Protein AF-A0A935DQJ9-F1 (afdb_monomer_lite)

pLDDT: mean 76.4, std 23.55, range [22.97, 98.44]

Foldseek 3Di:
DDDDDDDDDPPDDPPPDQDPPAKDWDKDFPDFQAEAQDKTWIDIDTADPVVRDADAFPVRHGDALLQWDKFKDFQLQKGKDAPDSHIIIIHGHPPNAQTKMKIKIWGRDPPQDPRRHHPNDIDIDMDMGGYHYHPDDDGDPRSVVCVVCPDDPDDDDDDDDDDDDDDDDDDDDDDDDDDDDDDDDDDDDDDDDDDDDDDDDDDDDPDDDDDPDDPPDDDDDADAWAPWDWDDDDAQKIKTKTADDPQFQWKFKDWAQAAVVTDIGGDVQQFPPPPPDNMGIDMRGNGAAAKIKMWMWTAHPPRDTDPPVPTDMDIDRGRHDPPPPPPPDDDDDDDDDDDDDDPPDDPPPDPDFKFKKWKWFQWKAWQAFWDQDPVCPVHAAWKKKKKKWKWKAFLVVRATDDIDIAIAQIEAACVVVPPSHHAFDDRDPRGHHGHGTMPPPDDQSLDRPDPADCHGHRHIPDIGMFGHSTMKMKMFMWMKTQLAAAPVVVVVVVLVVVCNNPVCSQVVLVVCVVVLAFAKDWEQQESPPSSNPRDFQFPQQVVVQPPPDDDDDHVCCQVVDSYMGIFQWEDRPDRGTGRIGIIGMDGPSSLVVQLPDAQDAQDADPDDPDPPPPPDDDPDDPPDGNGGRHRQKYKDWGWYYPPPDDPVDPMDIIIMIIIMGMDTDD

Structure (mmCIF, N/CA/C/O backbone):
data_AF-A0A935DQJ9-F1
#
_entry.id   AF-A0A935DQJ9-F1
#
loop_
_atom_site.group_PDB
_atom_site.id
_atom_site.type_symbol
_atom_site.label_atom_id
_atom_site.label_alt_id
_atom_site.label_comp_id
_atom_site.label_asym_id
_atom_site.label_entity_id
_atom_site.label_seq_id
_atom_site.pdbx_PDB_ins_code
_atom_site.Cartn_x
_atom_site.Cartn_y
_atom_site.Cartn_z
_atom_site.occupancy
_atom_site.B_iso_or_equiv
_atom_site.auth_seq_id
_atom_site.auth_comp_id
_atom_site.auth_asym_id
_atom_site.auth_atom_id
_atom_site.pdbx_PDB_model_num
ATOM 1 N N . MET A 1 1 ? 15.417 -64.157 -54.566 1.00 38.50 1 MET A N 1
ATOM 2 C CA . MET A 1 1 ? 15.335 -64.437 -53.118 1.00 38.50 1 MET A CA 1
ATOM 3 C C . MET A 1 1 ? 15.423 -63.103 -52.375 1.00 38.50 1 MET A C 1
ATOM 5 O O . MET A 1 1 ? 16.515 -62.625 -52.112 1.00 38.50 1 MET A O 1
ATOM 9 N N . LYS A 1 2 ? 14.289 -62.417 -52.183 1.00 34.41 2 LYS A N 1
ATOM 10 C CA . LYS A 1 2 ? 14.201 -61.137 -51.459 1.00 34.41 2 LYS A CA 1
ATOM 11 C C . LYS A 1 2 ? 13.025 -61.238 -50.493 1.00 34.41 2 LYS A C 1
ATOM 13 O O . LYS A 1 2 ? 11.907 -61.514 -50.912 1.00 34.41 2 LYS A O 1
ATOM 18 N N . ILE A 1 3 ? 13.352 -61.116 -49.215 1.00 38.38 3 ILE A N 1
ATOM 19 C CA . ILE A 1 3 ? 12.479 -61.291 -48.057 1.00 38.38 3 ILE A CA 1
ATOM 20 C C . ILE A 1 3 ? 11.597 -60.042 -47.930 1.00 38.38 3 ILE A C 1
ATOM 22 O O . ILE A 1 3 ? 12.119 -58.935 -47.817 1.00 38.38 3 ILE A O 1
ATOM 26 N N . LEU A 1 4 ? 10.273 -60.227 -47.975 1.00 39.88 4 LEU A N 1
ATOM 27 C CA . LEU A 1 4 ? 9.294 -59.240 -47.516 1.00 39.88 4 LEU A CA 1
ATOM 28 C C . LEU A 1 4 ? 9.291 -59.252 -45.982 1.00 39.88 4 LEU A C 1
ATOM 30 O O . LEU A 1 4 ? 8.998 -60.284 -45.382 1.00 39.88 4 LEU A O 1
ATOM 34 N N . LEU A 1 5 ? 9.593 -58.112 -45.362 1.00 39.88 5 LEU A N 1
ATOM 35 C CA . LEU A 1 5 ? 9.437 -57.899 -43.926 1.00 39.88 5 LEU A CA 1
ATOM 36 C C . LEU A 1 5 ? 8.267 -56.931 -43.707 1.00 39.88 5 LEU A C 1
ATOM 38 O O . LEU A 1 5 ? 8.378 -55.732 -43.961 1.00 39.88 5 LEU A O 1
ATOM 42 N N . SER A 1 6 ? 7.128 -57.475 -43.283 1.00 39.62 6 SER A N 1
ATOM 43 C CA . SER A 1 6 ? 5.953 -56.723 -42.842 1.00 39.62 6 SER A CA 1
ATOM 44 C C . SER A 1 6 ? 6.213 -56.132 -41.455 1.00 39.62 6 SER A C 1
ATOM 46 O O . SER A 1 6 ? 6.300 -56.866 -40.474 1.00 39.62 6 SER A O 1
ATOM 48 N N . VAL A 1 7 ? 6.321 -54.806 -41.366 1.00 40.03 7 VAL A N 1
ATOM 49 C CA . VAL A 1 7 ? 6.346 -54.072 -40.092 1.00 40.03 7 VAL A CA 1
ATOM 50 C C . VAL A 1 7 ? 4.909 -53.687 -39.743 1.00 40.03 7 VAL A C 1
ATOM 52 O O . VAL A 1 7 ? 4.352 -52.743 -40.297 1.00 40.03 7 VAL A O 1
ATOM 55 N N . ALA A 1 8 ? 4.294 -54.456 -38.844 1.00 39.75 8 ALA A N 1
ATOM 56 C CA . ALA A 1 8 ? 3.036 -54.102 -38.199 1.00 39.75 8 ALA A CA 1
ATOM 57 C C . ALA A 1 8 ? 3.324 -53.098 -37.070 1.00 39.75 8 ALA A C 1
ATOM 59 O O . ALA A 1 8 ? 3.941 -53.437 -36.061 1.00 39.75 8 ALA A O 1
ATOM 60 N N . LEU A 1 9 ? 2.906 -51.847 -37.267 1.00 35.94 9 LEU A N 1
ATOM 61 C CA . LEU A 1 9 ? 3.030 -50.763 -36.297 1.00 35.94 9 LEU A CA 1
ATOM 62 C C . LEU A 1 9 ? 1.946 -50.926 -35.212 1.00 35.94 9 LEU A C 1
ATOM 64 O O . LEU A 1 9 ? 0.788 -50.564 -35.412 1.00 35.94 9 LEU A O 1
ATOM 68 N N . LEU A 1 10 ? 2.316 -51.507 -34.069 1.00 37.25 10 LEU A N 1
ATOM 69 C CA . LEU A 1 10 ? 1.498 -51.551 -32.852 1.00 37.25 10 LEU A CA 1
ATOM 70 C C . LEU A 1 10 ? 1.423 -50.145 -32.231 1.00 37.25 10 LEU A C 1
ATOM 72 O O . LEU A 1 10 ? 2.305 -49.735 -31.479 1.00 37.25 10 LEU A O 1
ATOM 76 N N . LEU A 1 11 ? 0.355 -49.406 -32.535 1.00 38.41 11 LEU A N 1
ATOM 77 C CA . LEU A 1 11 ? -0.068 -48.225 -31.778 1.00 38.41 11 LEU A CA 1
ATOM 78 C C . LEU A 1 11 ? -0.642 -48.686 -30.429 1.00 38.41 11 LEU A C 1
ATOM 80 O O . LEU A 1 11 ? -1.840 -48.916 -30.290 1.00 38.41 11 LEU A O 1
ATOM 84 N N . MET A 1 12 ? 0.226 -48.843 -29.431 1.00 37.50 12 MET A N 1
ATOM 85 C CA . MET A 1 12 ? -0.192 -48.931 -28.032 1.00 37.50 12 MET A CA 1
ATOM 86 C C . MET A 1 12 ? -0.742 -47.561 -27.623 1.00 37.50 12 MET A C 1
ATOM 88 O O . MET A 1 12 ? 0.011 -46.599 -27.475 1.00 37.50 12 MET A O 1
ATOM 92 N N . SER A 1 13 ? -2.061 -47.451 -27.470 1.00 41.28 13 SER A N 1
ATOM 93 C CA . SER A 1 13 ? -2.690 -46.302 -26.823 1.00 41.28 13 SER A CA 1
ATOM 94 C C . SER A 1 13 ? -2.164 -46.224 -25.390 1.00 41.28 13 SER A C 1
ATOM 96 O O . SER A 1 13 ? -2.493 -47.076 -24.566 1.00 41.28 13 SER A O 1
ATOM 98 N N . ALA A 1 14 ? -1.319 -45.235 -25.094 1.00 47.47 14 ALA A N 1
ATOM 99 C CA . ALA A 1 14 ? -0.943 -44.921 -23.724 1.00 47.47 14 ALA A CA 1
ATOM 100 C C . ALA A 1 14 ? -2.226 -44.568 -22.965 1.00 47.47 14 ALA A C 1
ATOM 102 O O . ALA A 1 14 ? -2.807 -43.500 -23.160 1.00 47.47 14 ALA A O 1
ATOM 103 N N . VAL A 1 15 ? -2.710 -45.500 -22.146 1.00 44.81 15 VAL A N 1
ATOM 104 C CA . VAL A 1 15 ? -3.761 -45.224 -21.172 1.00 44.81 15 VAL A CA 1
ATOM 105 C C . VAL A 1 15 ? -3.210 -44.106 -20.294 1.00 44.81 15 VAL A C 1
ATOM 107 O O . VAL A 1 15 ? -2.165 -44.286 -19.671 1.00 44.81 15 VAL A O 1
ATOM 110 N N . ALA A 1 16 ? -3.854 -42.937 -20.320 1.00 50.16 16 ALA A N 1
ATOM 111 C CA . ALA A 1 16 ? -3.501 -41.797 -19.487 1.00 50.16 16 ALA A CA 1
ATOM 112 C C . ALA A 1 16 ? -3.546 -42.241 -18.019 1.00 50.16 16 ALA A C 1
ATOM 114 O O . ALA A 1 16 ? -4.614 -42.327 -17.414 1.00 50.16 16 ALA A O 1
ATOM 115 N N . GLY A 1 17 ? -2.386 -42.612 -17.479 1.00 55.81 17 GLY A N 1
ATOM 116 C CA . GLY A 1 17 ? -2.248 -42.980 -16.083 1.00 55.81 17 GLY A CA 1
ATOM 117 C C . GLY A 1 17 ? -2.589 -41.762 -15.244 1.00 55.81 17 GLY A C 1
ATOM 118 O O . GLY A 1 17 ? -1.989 -40.703 -15.425 1.00 55.81 17 GLY A O 1
ATOM 119 N N . ALA A 1 18 ? -3.562 -41.906 -14.345 1.00 60.03 18 ALA A N 1
ATOM 120 C CA . ALA A 1 18 ? -3.766 -40.940 -13.278 1.00 60.03 18 ALA A CA 1
ATOM 121 C C . ALA A 1 18 ? -2.412 -40.679 -12.599 1.00 60.03 18 ALA A C 1
ATOM 123 O O . ALA A 1 18 ? -1.666 -41.625 -12.315 1.00 60.03 18 ALA A O 1
ATOM 124 N N . GLN A 1 19 ? -2.063 -39.405 -12.402 1.00 66.94 19 GLN A N 1
ATOM 125 C CA . GLN A 1 19 ? -0.777 -39.038 -11.816 1.00 66.94 19 GLN A CA 1
ATOM 126 C C . GLN A 1 19 ? -0.604 -39.752 -10.471 1.00 66.94 19 GLN A C 1
ATOM 128 O O . GLN A 1 19 ? -1.393 -39.573 -9.545 1.00 66.94 19 GLN A O 1
ATOM 133 N N . THR A 1 20 ? 0.410 -40.612 -10.400 1.00 72.12 20 THR A N 1
ATOM 134 C CA . THR A 1 20 ? 0.769 -41.364 -9.199 1.00 72.12 20 THR A CA 1
ATOM 135 C C . THR A 1 20 ? 2.177 -40.915 -8.806 1.00 72.12 20 THR A C 1
ATOM 137 O O . THR A 1 20 ? 3.095 -41.118 -9.603 1.00 72.12 20 THR A O 1
ATOM 140 N N . PRO A 1 21 ? 2.369 -40.283 -7.634 1.00 79.19 21 PRO A N 1
ATOM 141 C CA . PRO A 1 21 ? 1.405 -40.107 -6.544 1.00 79.19 21 PRO A CA 1
ATOM 142 C C . PRO A 1 21 ? 0.432 -38.926 -6.769 1.00 79.19 21 PRO A C 1
ATOM 144 O O . PRO A 1 21 ? 0.780 -37.980 -7.477 1.00 79.19 21 PRO A O 1
ATOM 147 N N . PRO A 1 22 ? -0.773 -38.956 -6.163 1.00 88.44 22 PRO A N 1
ATOM 148 C CA . PRO A 1 22 ? -1.727 -37.852 -6.254 1.00 88.44 22 PRO A CA 1
ATOM 149 C C . PRO A 1 22 ? -1.169 -36.585 -5.593 1.00 88.44 22 PRO A C 1
ATOM 151 O O . PRO A 1 22 ? -0.377 -36.662 -4.651 1.00 88.44 22 PRO A O 1
ATOM 154 N N . TRP A 1 23 ? -1.607 -35.412 -6.059 1.00 93.81 23 TRP A N 1
ATOM 155 C CA . TRP A 1 23 ? -1.247 -34.139 -5.431 1.00 93.81 23 TRP A CA 1
ATOM 156 C C . TRP A 1 23 ? -1.666 -34.120 -3.962 1.00 93.81 23 TRP A C 1
ATOM 158 O O . TRP A 1 23 ? -2.757 -34.562 -3.602 1.00 93.81 23 TRP A O 1
ATOM 168 N N . GLN A 1 24 ? -0.819 -33.548 -3.116 1.00 95.88 24 GLN A N 1
ATOM 169 C CA . GLN A 1 24 ? -1.184 -33.227 -1.749 1.00 95.88 24 GLN A CA 1
ATOM 170 C C . GLN A 1 24 ? -1.992 -31.926 -1.755 1.00 95.88 24 GLN A C 1
ATOM 172 O O . GLN A 1 24 ? -1.487 -30.875 -2.152 1.00 95.88 24 GLN A O 1
ATOM 177 N N . VAL A 1 25 ? -3.242 -32.003 -1.300 1.00 96.00 25 VAL A N 1
ATOM 178 C CA . VAL A 1 25 ? -4.146 -30.854 -1.182 1.00 96.00 25 VAL A CA 1
ATOM 179 C C . VAL A 1 25 ? -4.540 -30.677 0.275 1.00 96.00 25 VAL A C 1
ATOM 181 O O . VAL A 1 25 ? -5.059 -31.599 0.898 1.00 96.00 25 VAL A O 1
ATOM 184 N N . VAL A 1 26 ? -4.283 -29.494 0.828 1.00 97.12 26 VAL A N 1
ATOM 185 C CA . VAL A 1 26 ? -4.645 -29.140 2.204 1.00 97.12 26 VAL A CA 1
ATOM 186 C C . VAL A 1 26 ? -5.526 -27.904 2.170 1.00 97.12 26 VAL A C 1
ATOM 188 O O . VAL A 1 26 ? -5.182 -26.912 1.534 1.00 97.12 26 VAL A O 1
ATOM 191 N N . LEU A 1 27 ? -6.659 -27.976 2.860 1.00 97.25 27 LEU A N 1
ATOM 192 C CA . LEU A 1 27 ? -7.614 -26.886 2.981 1.00 97.25 27 LEU A CA 1
ATOM 193 C C . LEU A 1 27 ? -7.694 -26.471 4.452 1.00 97.25 27 LEU A C 1
ATOM 195 O O . LEU A 1 27 ? -7.958 -27.315 5.306 1.00 97.25 27 LEU A O 1
ATOM 199 N N . THR A 1 28 ? -7.458 -25.195 4.748 1.00 97.69 28 THR A N 1
ATOM 200 C CA . THR A 1 28 ? -7.342 -24.689 6.122 1.00 97.69 28 THR A CA 1
ATOM 201 C C . THR A 1 28 ? -8.161 -23.408 6.296 1.00 97.69 28 THR A C 1
ATOM 203 O O . THR A 1 28 ? -7.758 -22.360 5.788 1.00 97.69 28 THR A O 1
ATOM 206 N N . PRO A 1 29 ? -9.288 -23.444 7.027 1.00 96.56 29 PRO A N 1
ATOM 207 C CA . PRO A 1 29 ? -9.950 -22.233 7.512 1.00 96.56 29 PRO A CA 1
ATOM 208 C C . PRO A 1 29 ? -8.998 -21.461 8.436 1.00 96.56 29 PRO A C 1
ATOM 210 O O . PRO A 1 29 ? -8.431 -22.052 9.354 1.00 96.56 29 PRO A O 1
ATOM 213 N N . THR A 1 30 ? -8.792 -20.160 8.210 1.00 94.94 30 THR A N 1
ATOM 214 C CA . THR A 1 30 ? -7.856 -19.365 9.032 1.00 94.94 30 THR A CA 1
ATOM 215 C C . THR A 1 30 ? -8.395 -19.052 10.426 1.00 94.94 30 THR A C 1
ATOM 217 O O . THR A 1 30 ? -7.617 -18.725 11.320 1.00 94.94 30 THR A O 1
ATOM 220 N N . LEU A 1 31 ? -9.709 -19.193 10.624 1.00 89.88 31 LEU A N 1
ATOM 221 C CA . LEU A 1 31 ? -10.388 -19.083 11.911 1.00 89.88 31 LEU A CA 1
ATOM 222 C C . LEU A 1 31 ? -11.123 -20.394 12.206 1.00 89.88 31 LEU A C 1
ATOM 224 O O . LEU A 1 31 ? -11.969 -20.832 11.426 1.00 89.88 31 LEU A O 1
ATOM 228 N N . ASN A 1 32 ? -10.781 -21.022 13.327 1.00 96.44 32 ASN A N 1
ATOM 229 C CA . ASN A 1 32 ? -11.457 -22.204 13.847 1.00 96.44 32 ASN A CA 1
ATOM 230 C C . ASN A 1 32 ? -11.269 -22.251 15.378 1.00 96.44 32 ASN A C 1
ATOM 232 O O . ASN A 1 32 ? -10.174 -22.600 15.829 1.00 96.44 32 ASN A O 1
ATOM 236 N N . PRO A 1 33 ? -12.282 -21.880 16.178 1.00 97.06 33 PRO A N 1
ATOM 237 C CA . PRO A 1 33 ? -13.641 -21.517 15.763 1.00 97.06 33 PRO A CA 1
ATOM 238 C C . PRO A 1 33 ? -13.726 -20.197 14.968 1.00 97.06 33 PRO A C 1
ATOM 240 O O . PRO A 1 33 ? -12.927 -19.281 15.157 1.00 97.06 33 PRO A O 1
ATOM 243 N N . LEU A 1 34 ? -14.705 -20.102 14.062 1.00 96.88 34 LEU A N 1
ATOM 244 C CA . LEU A 1 34 ? -15.052 -18.891 13.311 1.00 96.88 34 LEU A CA 1
ATOM 245 C C . LEU A 1 34 ? -16.193 -18.146 14.031 1.00 96.88 34 LEU A C 1
ATOM 247 O O . LEU A 1 34 ? -17.288 -18.702 14.135 1.00 96.88 34 LEU A O 1
ATOM 251 N N . PRO A 1 35 ? -15.997 -16.903 14.507 1.00 97.12 35 PRO A N 1
ATOM 252 C CA . PRO A 1 35 ? -17.064 -16.154 15.169 1.00 97.12 35 PRO A CA 1
ATOM 253 C C . PRO A 1 35 ? -18.262 -15.886 14.254 1.00 97.12 35 PRO A C 1
ATOM 255 O O . PRO A 1 35 ? -18.103 -15.430 13.119 1.00 97.12 35 PRO A O 1
ATOM 258 N N . VAL A 1 36 ? -19.476 -16.113 14.762 1.00 97.00 36 VAL A N 1
ATOM 259 C CA . VAL A 1 36 ? -20.707 -15.711 14.068 1.00 97.00 36 VAL A CA 1
ATOM 260 C C . VAL A 1 36 ? -20.725 -14.189 13.875 1.00 97.00 36 VAL A C 1
ATOM 262 O O . VAL A 1 36 ? -20.390 -13.438 14.788 1.00 97.00 36 VAL A O 1
ATOM 265 N N . GLY A 1 37 ? -21.103 -13.725 12.684 1.00 92.81 37 GLY A N 1
ATOM 266 C CA . GLY A 1 37 ? -21.038 -12.311 12.305 1.00 92.81 37 GLY A CA 1
ATOM 267 C C . GLY A 1 37 ? -19.741 -11.907 11.593 1.00 92.81 37 GLY A C 1
ATOM 268 O O . GLY A 1 37 ? -19.622 -10.761 11.171 1.00 92.81 37 GLY A O 1
ATOM 269 N N . MET A 1 38 ? -18.781 -12.824 11.425 1.00 95.00 38 MET A N 1
ATOM 270 C CA . MET A 1 38 ? -17.498 -12.563 10.764 1.00 95.00 38 MET A CA 1
ATOM 271 C C . MET A 1 38 ? -17.238 -13.524 9.599 1.00 95.00 38 MET A C 1
ATOM 273 O O . MET A 1 38 ? -17.834 -14.600 9.514 1.00 95.00 38 MET A O 1
ATOM 277 N N . CYS A 1 39 ? -16.308 -13.136 8.724 1.00 95.62 39 CYS A N 1
ATOM 278 C CA . CYS A 1 39 ? -15.733 -13.996 7.694 1.00 95.62 39 CYS A CA 1
ATOM 279 C C . CYS A 1 39 ? -14.251 -14.255 7.986 1.00 95.62 39 CYS A C 1
ATOM 281 O O . CYS A 1 39 ? -13.538 -13.376 8.468 1.00 95.62 39 CYS A O 1
ATOM 283 N N . GLY A 1 40 ? -13.800 -15.475 7.714 1.00 93.06 40 GLY A N 1
ATOM 284 C CA . GLY A 1 40 ? -12.407 -15.890 7.774 1.00 93.06 40 GLY A CA 1
ATOM 285 C C . GLY A 1 40 ? -11.960 -16.407 6.414 1.00 93.06 40 GLY A C 1
ATOM 286 O O . GLY A 1 40 ? -12.698 -17.126 5.737 1.00 93.06 40 GLY A O 1
ATOM 287 N N . ALA A 1 41 ? -10.743 -16.049 6.014 1.00 94.06 41 ALA A N 1
ATOM 288 C CA . ALA A 1 41 ? -10.148 -16.570 4.791 1.00 94.06 41 ALA A CA 1
ATOM 289 C C . ALA A 1 41 ? -10.013 -18.103 4.843 1.00 94.06 41 ALA A C 1
ATOM 291 O O . ALA A 1 41 ? -9.824 -18.710 5.900 1.00 94.06 41 ALA A O 1
ATOM 292 N N . VAL A 1 42 ? -10.078 -18.740 3.681 1.00 96.38 42 VAL A N 1
ATOM 293 C CA . VAL A 1 42 ? -9.795 -20.165 3.519 1.00 96.38 42 VAL A CA 1
ATOM 294 C C . VAL A 1 42 ? -8.498 -20.298 2.740 1.00 96.38 42 VAL A C 1
ATOM 296 O O . VAL A 1 42 ? -8.379 -19.782 1.635 1.00 96.38 42 VAL A O 1
ATOM 299 N N . HIS A 1 43 ? -7.518 -20.993 3.307 1.00 94.81 43 HIS A N 1
ATOM 300 C CA . HIS A 1 43 ? -6.237 -21.241 2.658 1.00 94.81 43 HIS A CA 1
ATOM 301 C C . HIS A 1 43 ? -6.248 -22.606 1.958 1.00 94.81 43 HIS A C 1
ATOM 303 O O . HIS A 1 43 ? -6.625 -23.610 2.561 1.00 94.81 43 HIS A O 1
ATOM 309 N N . LEU A 1 44 ? -5.823 -22.642 0.693 1.00 95.75 44 LEU A N 1
ATOM 310 C CA . LEU A 1 44 ? -5.645 -23.858 -0.101 1.00 95.75 44 LEU A CA 1
ATOM 311 C C . LEU A 1 44 ? -4.158 -24.037 -0.426 1.00 95.75 44 LEU A C 1
ATOM 313 O O . LEU A 1 44 ? -3.582 -23.232 -1.154 1.00 95.75 44 LEU A O 1
ATOM 317 N N . THR A 1 45 ? -3.562 -25.120 0.064 1.00 94.25 45 THR A N 1
ATOM 318 C CA . THR A 1 45 ? -2.187 -25.515 -0.260 1.00 94.25 45 THR A CA 1
ATOM 319 C C . THR A 1 45 ? -2.212 -26.692 -1.224 1.00 94.25 45 THR A C 1
ATOM 321 O O . THR A 1 45 ? -2.832 -27.717 -0.940 1.00 94.25 45 THR A O 1
ATOM 324 N N . LEU A 1 46 ? -1.496 -26.561 -2.339 1.00 95.19 46 LEU A N 1
ATOM 325 C CA . LEU A 1 46 ? -1.332 -27.599 -3.353 1.00 95.19 46 LEU A CA 1
ATOM 326 C C . LEU A 1 46 ? 0.144 -27.942 -3.480 1.00 95.19 46 LEU A C 1
ATOM 328 O O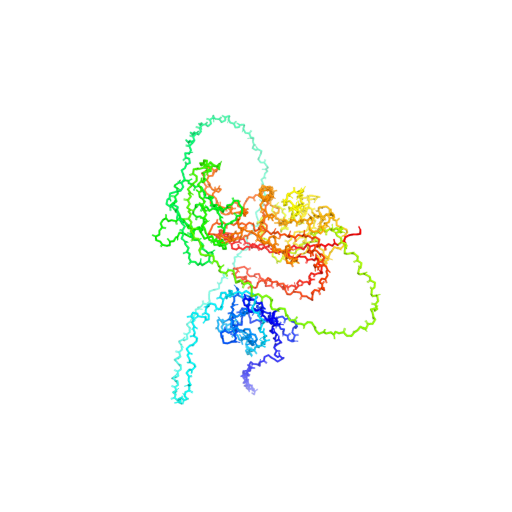 . LEU A 1 46 ? 0.975 -27.046 -3.631 1.00 95.19 46 LEU A O 1
ATOM 332 N N . LYS A 1 47 ? 0.465 -29.230 -3.449 1.00 94.56 47 LYS A N 1
ATOM 333 C CA . LYS A 1 47 ? 1.833 -29.699 -3.612 1.00 94.56 47 LYS A CA 1
ATOM 334 C C . LYS A 1 47 ? 1.862 -30.947 -4.475 1.00 94.56 47 LYS A C 1
ATOM 336 O O . LYS A 1 47 ? 1.258 -31.964 -4.140 1.00 94.56 47 LYS A O 1
ATOM 341 N N . ASP A 1 48 ? 2.571 -30.864 -5.587 1.00 93.31 48 ASP A N 1
ATOM 342 C CA . ASP A 1 48 ? 2.915 -32.027 -6.386 1.00 93.31 48 ASP A CA 1
ATOM 343 C C . ASP A 1 48 ? 4.025 -32.803 -5.649 1.00 93.31 48 ASP A C 1
ATOM 345 O O . ASP A 1 48 ? 5.091 -32.245 -5.374 1.00 93.31 48 ASP A O 1
ATOM 349 N N . PRO A 1 49 ? 3.801 -34.075 -5.279 1.00 88.06 49 PRO A N 1
ATOM 350 C CA . PRO A 1 49 ? 4.783 -34.858 -4.537 1.00 88.06 49 PRO A CA 1
ATOM 351 C C . PRO A 1 49 ? 6.070 -35.122 -5.330 1.00 88.06 49 PRO A C 1
ATOM 353 O O . PRO A 1 49 ? 7.103 -35.382 -4.714 1.00 88.06 49 PRO A O 1
ATOM 356 N N . VAL A 1 50 ? 6.042 -35.043 -6.663 1.00 87.81 50 VAL A N 1
ATOM 357 C CA . VAL A 1 50 ? 7.222 -35.266 -7.507 1.00 87.81 50 VAL A CA 1
ATOM 358 C C . VAL A 1 50 ? 8.081 -34.009 -7.563 1.00 87.81 50 VAL A C 1
ATOM 360 O O . VAL A 1 50 ? 9.271 -34.057 -7.259 1.00 87.81 50 VAL A O 1
ATOM 363 N N . THR A 1 51 ? 7.484 -32.872 -7.924 1.00 89.88 51 THR A N 1
ATOM 364 C CA . THR A 1 51 ? 8.226 -31.612 -8.101 1.00 89.88 51 THR A CA 1
ATOM 365 C C . THR A 1 51 ? 8.422 -30.832 -6.804 1.00 89.88 51 THR A C 1
ATOM 367 O O . THR A 1 51 ? 9.261 -29.937 -6.755 1.00 89.88 51 THR A O 1
ATOM 370 N N . GLN A 1 52 ? 7.664 -31.160 -5.753 1.00 91.19 52 GLN A N 1
ATOM 371 C CA . GLN A 1 52 ? 7.572 -30.403 -4.500 1.00 91.19 52 GLN A CA 1
ATOM 372 C C . GLN A 1 52 ? 7.108 -28.940 -4.685 1.00 91.19 52 GLN A C 1
ATOM 374 O O . GLN A 1 52 ? 7.165 -28.169 -3.726 1.00 91.19 52 GLN A O 1
ATOM 379 N N . ASP A 1 53 ? 6.615 -28.569 -5.874 1.00 89.25 53 ASP A N 1
ATOM 380 C CA . ASP A 1 53 ? 6.049 -27.256 -6.210 1.00 89.25 53 ASP A CA 1
ATOM 381 C C . ASP A 1 53 ? 4.516 -27.350 -6.346 1.00 89.25 53 ASP A C 1
ATOM 383 O O . ASP A 1 53 ? 3.913 -28.422 -6.238 1.00 89.25 53 ASP A O 1
ATOM 387 N N . VAL A 1 54 ? 3.862 -26.213 -6.577 1.00 90.06 54 VAL A N 1
ATOM 388 C CA . VAL A 1 54 ? 2.448 -26.160 -6.953 1.00 90.06 54 VAL A CA 1
ATOM 389 C C . VAL A 1 54 ? 2.265 -26.855 -8.313 1.00 90.06 54 VAL A C 1
ATOM 391 O O . VAL A 1 54 ? 2.975 -26.497 -9.261 1.00 90.06 54 VAL A O 1
ATOM 394 N N . PRO A 1 55 ? 1.317 -27.805 -8.446 1.00 93.50 55 PRO A N 1
ATOM 395 C CA . PRO A 1 55 ? 1.054 -28.483 -9.710 1.00 93.50 55 PRO A CA 1
ATOM 396 C C . PRO A 1 55 ? 0.734 -27.513 -10.852 1.00 93.50 55 PRO A C 1
ATOM 398 O O . PRO A 1 55 ? 0.243 -26.405 -10.622 1.00 93.50 55 PRO A O 1
ATOM 401 N N . ARG A 1 56 ? 0.977 -27.934 -12.097 1.00 92.88 56 ARG A N 1
ATOM 402 C CA . ARG A 1 56 ? 0.717 -27.130 -13.302 1.00 92.88 56 ARG A CA 1
ATOM 403 C C . ARG A 1 56 ? -0.249 -27.830 -14.257 1.00 92.88 56 ARG A C 1
ATOM 405 O O . ARG A 1 56 ? -0.257 -29.057 -14.339 1.00 92.88 56 ARG A O 1
ATOM 412 N N . ASN A 1 57 ? -1.054 -27.055 -14.980 1.00 90.75 57 ASN A N 1
ATOM 413 C CA . ASN A 1 57 ? -1.915 -27.560 -16.054 1.00 90.75 57 ASN A CA 1
ATOM 414 C C . ASN A 1 57 ? -1.118 -27.825 -17.355 1.00 90.75 57 ASN A C 1
ATOM 416 O O . ASN A 1 57 ? 0.071 -27.497 -17.415 1.00 90.75 57 ASN A O 1
ATOM 420 N N . PRO A 1 58 ? -1.733 -28.402 -18.410 1.00 90.62 58 PRO A N 1
ATOM 421 C CA . PRO A 1 58 ? -1.055 -28.675 -19.684 1.00 90.62 58 PRO A CA 1
ATOM 422 C C . PRO A 1 58 ? -0.420 -27.458 -20.367 1.00 90.62 58 PRO A C 1
ATOM 424 O O . PRO A 1 58 ? 0.511 -27.614 -21.149 1.00 90.62 58 PRO A O 1
ATOM 427 N N . GLN A 1 59 ? -0.897 -26.250 -20.071 1.00 79.06 59 GLN A N 1
ATOM 428 C CA . GLN A 1 59 ? -0.367 -24.988 -20.586 1.00 79.06 59 GLN A CA 1
ATOM 429 C C . GLN A 1 59 ? 0.796 -24.442 -19.745 1.00 79.06 59 GLN A C 1
ATOM 431 O O . GLN A 1 59 ? 1.345 -23.389 -20.058 1.00 79.06 59 GLN A O 1
ATOM 436 N N . GLY A 1 60 ? 1.181 -25.134 -18.670 1.00 85.88 60 GLY A N 1
ATOM 437 C CA . GLY A 1 60 ? 2.279 -24.742 -17.790 1.00 85.88 60 GLY A CA 1
ATOM 438 C C . GLY A 1 60 ? 1.901 -23.722 -16.711 1.00 85.88 60 GLY A C 1
ATOM 439 O O . GLY A 1 60 ? 2.773 -23.331 -15.927 1.00 85.88 60 GLY A O 1
ATOM 440 N N . TYR A 1 61 ? 0.633 -23.313 -16.609 1.00 75.12 61 TYR A N 1
ATOM 441 C CA . TYR A 1 61 ? 0.165 -22.436 -15.532 1.00 75.12 61 TYR A CA 1
ATOM 442 C C . TYR A 1 61 ? 0.039 -23.209 -14.222 1.00 75.12 61 TYR A C 1
ATOM 444 O O . TYR A 1 61 ? -0.369 -24.369 -14.225 1.00 75.12 61 TYR A O 1
ATOM 452 N N . ARG A 1 62 ? 0.380 -22.571 -13.095 1.00 87.19 62 ARG A N 1
ATOM 453 C CA . ARG A 1 62 ? 0.156 -23.166 -11.769 1.00 87.19 62 ARG A CA 1
ATOM 454 C C . ARG A 1 62 ? -1.340 -23.281 -11.516 1.00 87.19 62 ARG A C 1
ATOM 456 O O . ARG A 1 62 ? -2.066 -22.323 -11.767 1.00 87.19 62 ARG A O 1
ATOM 463 N N . ILE A 1 63 ? -1.751 -24.418 -10.975 1.00 92.81 63 ILE A N 1
ATOM 464 C CA . ILE A 1 63 ? -3.093 -24.601 -10.440 1.00 92.81 63 ILE A CA 1
ATOM 465 C C . ILE A 1 63 ? -3.226 -23.734 -9.182 1.00 92.81 63 ILE A C 1
ATOM 467 O O . ILE A 1 63 ? -2.363 -23.754 -8.307 1.00 92.81 63 ILE A O 1
ATOM 471 N N . THR A 1 64 ? -4.295 -22.956 -9.097 1.00 92.06 64 THR A N 1
ATOM 472 C CA . THR A 1 64 ? -4.608 -22.035 -7.998 1.00 92.06 64 THR A CA 1
ATOM 473 C C . THR A 1 64 ? -6.017 -22.298 -7.471 1.00 92.06 64 THR A C 1
ATOM 475 O O . THR A 1 64 ? -6.721 -23.168 -7.974 1.00 92.06 64 THR A O 1
ATOM 478 N N . MET A 1 65 ? -6.464 -21.531 -6.472 1.00 93.81 65 MET A N 1
ATOM 479 C CA . MET A 1 65 ? -7.840 -21.615 -5.968 1.00 93.81 65 MET A CA 1
ATOM 480 C C . MET A 1 65 ? -8.899 -21.307 -7.039 1.00 93.81 65 MET A C 1
ATOM 482 O O . MET A 1 65 ? -9.999 -21.842 -6.954 1.00 93.81 65 MET A O 1
ATOM 486 N N . ALA A 1 66 ? -8.556 -20.527 -8.073 1.00 91.19 66 ALA A N 1
ATOM 487 C CA . ALA A 1 66 ? -9.447 -20.220 -9.196 1.00 91.19 66 ALA A CA 1
ATOM 488 C C . ALA A 1 66 ? -9.848 -21.464 -10.003 1.00 91.19 66 ALA A C 1
ATOM 490 O O . ALA A 1 66 ? -10.858 -21.462 -10.703 1.00 91.19 66 ALA A O 1
ATOM 491 N N . ASP A 1 67 ? -9.045 -22.525 -9.915 1.00 95.56 67 ASP A N 1
ATOM 492 C CA . ASP A 1 67 ? -9.253 -23.774 -10.638 1.00 95.56 67 ASP A CA 1
ATOM 493 C C . ASP A 1 67 ? -10.094 -24.787 -9.839 1.00 95.56 67 ASP A C 1
ATOM 495 O O . ASP A 1 67 ? -10.273 -25.922 -10.292 1.00 95.56 67 ASP A O 1
ATOM 499 N N . PHE A 1 68 ? -10.594 -24.399 -8.658 1.00 97.81 68 PHE A N 1
ATOM 500 C CA . PHE A 1 68 ? -11.436 -25.219 -7.787 1.00 97.81 68 PHE A CA 1
ATOM 501 C C . PHE A 1 68 ? -12.845 -24.635 -7.666 1.00 97.81 68 PHE A C 1
ATOM 503 O O . PHE A 1 68 ? -13.014 -23.438 -7.453 1.00 97.81 68 PHE A O 1
ATOM 510 N N . ASP A 1 69 ? -13.862 -25.497 -7.698 1.00 97.69 69 ASP A N 1
ATOM 511 C CA . ASP A 1 69 ? -15.185 -25.120 -7.207 1.00 97.69 69 ASP A CA 1
ATOM 512 C C . ASP A 1 69 ? -15.148 -25.123 -5.676 1.00 97.69 69 ASP A C 1
ATOM 514 O O . ASP A 1 69 ? -14.955 -26.170 -5.042 1.00 97.69 69 ASP A O 1
ATOM 518 N N . MET A 1 70 ? -15.330 -23.944 -5.086 1.00 97.81 70 MET A N 1
ATOM 519 C CA . M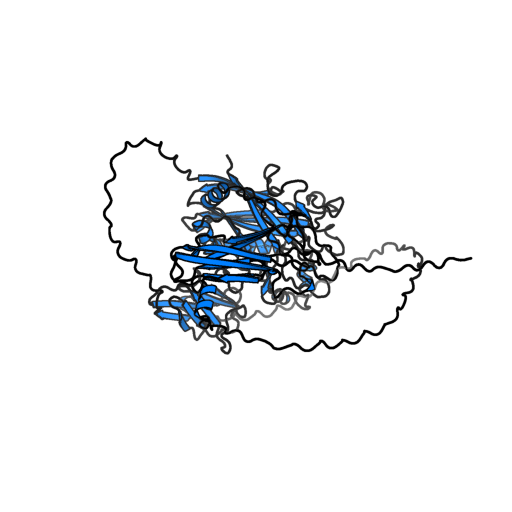ET A 1 70 ? -15.316 -23.735 -3.642 1.00 97.81 70 MET A CA 1
ATOM 520 C C . MET A 1 70 ? -16.743 -23.625 -3.100 1.00 97.81 70 MET A C 1
ATOM 522 O O . MET A 1 70 ? -17.580 -22.894 -3.629 1.00 97.81 70 MET A O 1
ATOM 526 N N . SER A 1 71 ? -17.036 -24.337 -2.014 1.00 97.56 71 SER A N 1
ATOM 527 C CA . SER A 1 71 ? -18.356 -24.312 -1.371 1.00 97.56 71 SER A CA 1
ATOM 528 C C . SER A 1 71 ? -18.249 -24.446 0.143 1.00 97.56 71 SER A C 1
ATOM 530 O O . SER A 1 71 ? -17.337 -25.095 0.649 1.00 97.56 71 SER A O 1
ATOM 532 N N . VAL A 1 72 ? -19.201 -23.859 0.869 1.00 97.75 72 VAL A N 1
ATOM 533 C CA . VAL A 1 72 ? -19.371 -24.050 2.315 1.00 97.75 72 VAL A CA 1
ATOM 534 C C . VAL A 1 72 ? -20.714 -24.720 2.556 1.00 97.75 72 VAL A C 1
ATOM 536 O O . VAL A 1 72 ? -21.739 -24.260 2.059 1.00 97.75 72 VAL A O 1
ATOM 539 N N . SER A 1 73 ? -20.715 -25.801 3.329 1.00 96.44 73 SER A N 1
ATOM 540 C CA . SER A 1 73 ? -21.922 -26.457 3.822 1.00 96.44 73 SER A CA 1
ATOM 541 C C . SER A 1 73 ? -22.024 -26.293 5.336 1.00 96.44 73 SER A C 1
ATOM 543 O O . SER A 1 73 ? -21.114 -26.682 6.065 1.00 96.44 73 SER A O 1
ATOM 545 N N . GLY A 1 74 ? -23.147 -25.760 5.804 1.00 90.44 74 GLY A N 1
ATOM 546 C CA . GLY A 1 74 ? -23.479 -25.623 7.227 1.00 90.44 74 GLY A CA 1
ATOM 547 C C . GLY A 1 74 ? -24.958 -25.291 7.439 1.00 90.44 74 GLY A C 1
ATOM 548 O O . GLY A 1 74 ? -25.318 -24.657 8.425 1.00 90.44 74 GLY A O 1
ATOM 549 N N . GLY A 1 75 ? -25.822 -25.634 6.475 1.00 90.25 75 GLY A N 1
ATOM 550 C CA . GLY A 1 75 ? -27.195 -25.129 6.427 1.00 90.25 75 GLY A CA 1
ATOM 551 C C . GLY A 1 75 ? -27.215 -23.600 6.363 1.00 90.25 75 GLY A C 1
ATOM 552 O O . GLY A 1 75 ? -26.481 -23.001 5.584 1.00 90.25 75 GLY A O 1
ATOM 553 N N . THR A 1 76 ? -28.023 -22.972 7.213 1.00 91.12 76 THR A N 1
ATOM 554 C CA . THR A 1 76 ? -28.085 -21.509 7.363 1.00 91.12 76 THR A CA 1
ATOM 555 C C . THR A 1 76 ? -27.030 -20.953 8.325 1.00 91.12 76 THR A C 1
ATOM 557 O O . THR A 1 76 ? -27.004 -19.748 8.548 1.00 91.12 76 THR A O 1
ATOM 560 N N . ALA A 1 77 ? -26.182 -21.801 8.921 1.00 95.50 77 ALA A N 1
ATOM 561 C CA . ALA A 1 77 ? -25.218 -21.401 9.949 1.00 95.50 77 ALA A CA 1
ATOM 562 C C . ALA A 1 77 ? -23.914 -20.828 9.377 1.00 95.50 77 ALA A C 1
ATOM 564 O O . ALA A 1 77 ? -23.212 -20.098 10.073 1.00 95.50 77 ALA A O 1
ATOM 565 N N . ALA A 1 78 ? -23.580 -21.141 8.124 1.00 97.38 78 ALA A N 1
ATOM 566 C CA . ALA A 1 78 ? -22.386 -20.627 7.471 1.00 97.38 78 ALA A CA 1
ATOM 567 C C . ALA A 1 78 ? -22.591 -20.466 5.965 1.00 97.38 78 ALA A C 1
ATOM 569 O O . ALA A 1 78 ? -23.306 -21.243 5.336 1.00 97.38 78 ALA A O 1
ATOM 570 N N . ALA A 1 79 ? -21.903 -19.485 5.396 1.00 97.56 79 ALA A N 1
ATOM 571 C CA . ALA A 1 79 ? -21.867 -19.200 3.968 1.00 97.56 79 ALA A CA 1
ATOM 572 C C . ALA A 1 79 ? -20.414 -19.115 3.498 1.00 97.56 79 ALA A C 1
ATOM 574 O O . ALA A 1 79 ? -19.507 -18.938 4.307 1.00 97.56 79 ALA A O 1
ATOM 575 N N . GLY A 1 80 ? -20.179 -19.196 2.194 1.00 96.44 80 GLY A N 1
ATOM 576 C CA . GLY A 1 80 ? -18.873 -18.887 1.623 1.00 96.44 80 GLY A CA 1
ATOM 577 C C . GLY A 1 80 ? -19.015 -18.113 0.327 1.00 96.44 80 GLY A C 1
ATOM 578 O O . GLY A 1 80 ? -20.043 -18.207 -0.347 1.00 96.44 80 GLY A O 1
ATOM 579 N N . ARG A 1 81 ? -17.992 -17.335 -0.017 1.00 95.75 81 ARG A N 1
ATOM 580 C CA . ARG A 1 81 ? -17.906 -16.660 -1.314 1.00 95.75 81 ARG A CA 1
ATOM 581 C C . ARG A 1 81 ? -16.463 -16.509 -1.761 1.00 95.75 81 ARG A C 1
ATOM 583 O O . ARG A 1 81 ? -15.543 -16.455 -0.946 1.00 95.75 81 ARG A O 1
ATOM 590 N N . HIS A 1 82 ? -16.307 -16.343 -3.065 1.00 92.19 82 HIS A N 1
ATOM 591 C CA . HIS A 1 82 ? -15.101 -15.760 -3.625 1.00 92.19 82 HIS A CA 1
ATOM 592 C C . HIS A 1 82 ? -15.091 -14.253 -3.361 1.00 92.19 82 HIS A C 1
ATOM 594 O O . HIS A 1 82 ? -16.090 -13.573 -3.606 1.00 92.19 82 HIS A O 1
ATOM 600 N N . ILE A 1 83 ? -13.968 -13.749 -2.856 1.00 84.44 83 ILE A N 1
ATOM 601 C CA . ILE A 1 83 ? -13.672 -12.309 -2.823 1.00 84.44 83 ILE A CA 1
ATOM 602 C C . ILE A 1 83 ? -13.112 -11.904 -4.192 1.00 84.44 83 ILE A C 1
ATOM 604 O O . ILE A 1 83 ? -13.498 -10.881 -4.749 1.00 84.44 83 ILE A O 1
ATOM 608 N N . ASP A 1 84 ? -12.260 -12.762 -4.757 1.00 81.44 84 ASP A N 1
ATOM 609 C CA . ASP A 1 84 ? -11.769 -12.703 -6.129 1.00 81.44 84 ASP A CA 1
ATOM 610 C C . ASP A 1 84 ? -11.442 -14.123 -6.640 1.00 81.44 84 ASP A C 1
ATOM 612 O O . ASP A 1 84 ? -11.785 -15.126 -6.007 1.00 81.44 84 ASP A O 1
ATOM 616 N N . ALA A 1 85 ? -10.787 -14.227 -7.801 1.00 74.56 85 ALA A N 1
ATOM 617 C CA . ALA A 1 85 ? -10.437 -15.511 -8.409 1.00 74.56 85 ALA A CA 1
ATOM 618 C C . ALA A 1 85 ? -9.531 -16.386 -7.516 1.00 74.56 85 ALA A C 1
ATOM 620 O O . ALA A 1 85 ? -9.615 -17.608 -7.563 1.00 74.56 85 ALA A O 1
ATOM 621 N N . SER A 1 86 ? -8.678 -15.783 -6.692 1.00 81.94 86 SER A N 1
ATOM 622 C CA . SER A 1 86 ? -7.677 -16.462 -5.858 1.00 81.94 86 SER A CA 1
ATOM 623 C C . SER A 1 86 ? -8.014 -16.513 -4.367 1.00 81.94 86 SER A C 1
ATOM 625 O O . SER A 1 86 ? -7.349 -17.243 -3.633 1.00 81.94 86 SER A O 1
ATOM 627 N N . HIS A 1 87 ? -9.032 -15.776 -3.920 1.00 86.69 87 HIS A N 1
ATOM 628 C CA . HIS A 1 87 ? -9.396 -15.670 -2.512 1.00 86.69 87 HIS A CA 1
ATOM 629 C C . HIS A 1 87 ? -10.825 -16.141 -2.256 1.00 86.69 87 HIS A C 1
ATOM 631 O O . HIS A 1 87 ? -11.784 -15.671 -2.874 1.00 86.69 87 HIS A O 1
ATOM 637 N N . TYR A 1 88 ? -10.963 -17.029 -1.275 1.00 96.25 88 TYR A N 1
ATOM 638 C CA . TYR A 1 88 ? -12.239 -17.524 -0.780 1.00 96.25 88 TYR A CA 1
ATOM 639 C C . TYR A 1 88 ? -12.337 -17.291 0.724 1.00 96.25 88 TYR A C 1
ATOM 641 O O . TYR A 1 88 ? -11.368 -17.497 1.459 1.00 96.25 88 TYR A O 1
ATOM 649 N N . GLU A 1 89 ? -13.512 -16.892 1.190 1.00 97.62 89 GLU A N 1
ATOM 650 C CA . GLU A 1 89 ? -13.807 -16.744 2.612 1.00 97.62 89 GLU A CA 1
ATOM 651 C C . GLU A 1 89 ? -15.024 -17.577 3.012 1.00 97.62 89 GLU A C 1
ATOM 653 O O . GLU A 1 89 ? -15.955 -17.775 2.227 1.00 97.62 89 GLU A O 1
ATOM 658 N N . ALA A 1 90 ? -15.006 -18.056 4.253 1.00 97.81 90 ALA A N 1
ATOM 659 C CA . ALA A 1 90 ? -16.143 -18.667 4.920 1.00 97.81 90 ALA A CA 1
ATOM 660 C C . ALA A 1 90 ? -16.639 -17.719 6.015 1.00 97.81 90 ALA A C 1
ATOM 662 O O . ALA A 1 90 ? -15.839 -17.138 6.743 1.00 97.81 90 ALA A O 1
ATOM 663 N N . CYS A 1 91 ? -17.952 -17.564 6.138 1.00 97.81 91 CYS A N 1
ATOM 664 C CA . CYS A 1 91 ? -18.596 -16.641 7.060 1.00 97.81 91 CYS A CA 1
ATOM 665 C C . CYS A 1 91 ? -19.513 -17.391 8.023 1.00 97.81 91 CYS A C 1
ATOM 667 O O . CYS A 1 91 ? -20.279 -18.255 7.595 1.00 97.81 91 CYS A O 1
ATOM 669 N N . GLY A 1 92 ? -19.459 -17.036 9.307 1.00 97.44 92 GLY A N 1
ATOM 670 C CA . GLY A 1 92 ? -20.400 -17.512 10.316 1.00 97.44 92 GLY A CA 1
ATOM 671 C C . GLY A 1 92 ? -21.671 -16.667 10.290 1.00 97.44 92 GLY A C 1
ATOM 672 O O . GLY A 1 92 ? -21.611 -15.452 10.477 1.00 97.44 92 GLY A O 1
ATOM 673 N N . CYS A 1 93 ? -22.821 -17.293 10.065 1.00 97.38 93 CYS A N 1
ATOM 674 C CA . CYS A 1 93 ? -24.106 -16.611 9.949 1.00 97.38 93 CYS A CA 1
ATOM 675 C C . CYS A 1 93 ? -24.844 -16.562 11.291 1.00 97.38 93 CYS A C 1
ATOM 677 O O . CYS A 1 93 ? -24.715 -17.455 12.133 1.00 97.38 93 CYS A O 1
ATOM 679 N N . GLN A 1 94 ? -25.629 -15.504 11.497 1.00 95.19 94 GLN A N 1
ATOM 680 C CA . GLN A 1 94 ? -26.462 -15.320 12.683 1.00 95.19 94 GLN A CA 1
ATOM 681 C C . GLN A 1 94 ? -27.382 -16.533 12.880 1.00 95.19 94 GLN A C 1
ATOM 683 O O . GLN A 1 94 ? -28.002 -17.016 11.935 1.00 95.19 94 GLN A O 1
ATOM 688 N N . GLY A 1 95 ? -27.436 -17.041 14.115 1.00 90.19 95 GLY A N 1
ATOM 689 C CA . GLY A 1 95 ? -28.121 -18.295 14.459 1.00 90.19 95 GLY A CA 1
ATOM 690 C C . GLY A 1 95 ? -27.267 -19.563 14.317 1.00 90.19 95 GLY A C 1
ATOM 691 O O . GLY A 1 95 ? -27.728 -20.637 14.689 1.00 90.19 95 GLY A O 1
ATOM 692 N N . GLY A 1 96 ? -26.024 -19.456 13.831 1.00 90.50 96 GLY A N 1
ATOM 693 C CA . GLY A 1 96 ? -25.107 -20.587 13.653 1.00 90.50 96 GLY A CA 1
ATOM 694 C C . GLY A 1 96 ? -24.227 -20.946 14.857 1.00 90.50 96 GLY A C 1
ATOM 695 O O . GLY A 1 96 ? -23.425 -21.873 14.760 1.00 90.50 96 GLY A O 1
ATOM 696 N N . ALA A 1 97 ? -24.329 -20.221 15.974 1.00 92.50 97 ALA A N 1
ATOM 697 C CA . ALA A 1 97 ? -23.417 -20.370 17.112 1.00 92.50 97 ALA A CA 1
ATOM 698 C C . ALA A 1 97 ? -23.438 -21.797 17.689 1.00 92.50 97 ALA A C 1
ATOM 700 O O . ALA A 1 97 ? -24.504 -22.383 17.873 1.00 92.50 97 ALA A O 1
ATOM 701 N N . GLY A 1 98 ? -22.257 -22.356 17.970 1.00 90.38 98 GLY A N 1
ATOM 702 C CA . GLY A 1 98 ? -22.103 -23.743 18.427 1.00 90.38 98 GLY A CA 1
ATOM 703 C C . GLY A 1 98 ? -22.258 -24.797 17.323 1.00 90.38 98 GLY A C 1
ATOM 704 O O . GLY A 1 98 ? -22.097 -25.988 17.590 1.00 90.38 98 GLY A O 1
ATOM 705 N N . GLY A 1 99 ? -22.550 -24.383 16.087 1.00 94.44 99 GLY A N 1
ATOM 706 C CA . GLY A 1 99 ? -22.601 -25.256 14.922 1.00 94.44 99 GLY A CA 1
ATOM 707 C C . GLY A 1 99 ? -21.220 -25.647 14.391 1.00 94.44 99 GLY A C 1
ATOM 708 O O . GLY A 1 99 ? -20.177 -25.138 14.808 1.00 94.44 99 GLY A O 1
ATOM 709 N N . THR A 1 100 ? -21.227 -26.550 13.414 1.00 97.19 100 THR A N 1
ATOM 710 C CA . THR A 1 100 ? -20.062 -26.864 12.580 1.00 97.19 100 THR A CA 1
ATOM 711 C C . THR A 1 100 ? -20.399 -26.590 11.125 1.00 97.19 100 THR A C 1
ATOM 713 O O . THR A 1 100 ? -21.543 -26.749 10.695 1.00 97.19 100 THR A O 1
ATOM 716 N N . ALA A 1 101 ? -19.398 -26.178 10.362 1.00 97.44 101 ALA A N 1
ATOM 717 C CA . ALA A 1 101 ? -19.503 -26.003 8.927 1.00 97.44 101 ALA A CA 1
ATOM 718 C C . ALA A 1 101 ? -18.290 -26.630 8.241 1.00 97.44 101 ALA A C 1
ATOM 720 O O . ALA A 1 101 ? -17.242 -26.849 8.847 1.00 97.44 101 ALA A O 1
ATOM 721 N N . THR A 1 102 ? -18.455 -26.970 6.969 1.00 98.44 102 THR A N 1
ATOM 722 C CA . THR A 1 102 ? -17.428 -27.619 6.153 1.00 98.44 102 THR A CA 1
ATOM 723 C C . THR A 1 102 ? -17.196 -26.796 4.905 1.00 98.44 102 THR A C 1
ATOM 725 O O . THR A 1 102 ? -18.131 -26.567 4.143 1.00 98.44 102 THR A O 1
ATOM 728 N N . VAL A 1 103 ? -15.956 -26.384 4.664 1.00 98.12 103 VAL A N 1
ATOM 729 C CA . VAL A 1 103 ? -15.545 -25.858 3.361 1.00 98.12 103 VAL A CA 1
ATOM 730 C C . VAL A 1 103 ? -15.045 -27.008 2.491 1.00 98.12 103 VAL A C 1
ATOM 732 O O . VAL A 1 103 ? -14.361 -27.903 2.983 1.00 98.12 103 VAL A O 1
ATOM 735 N N . THR A 1 104 ? -15.415 -27.018 1.213 1.00 98.38 104 THR A N 1
ATOM 736 C CA . THR A 1 104 ? -15.044 -28.041 0.230 1.00 98.38 104 THR A CA 1
ATOM 737 C C . THR A 1 104 ? -14.499 -27.383 -1.030 1.00 98.38 104 THR A C 1
ATOM 739 O O . THR A 1 104 ? -15.139 -26.493 -1.584 1.00 98.38 104 THR A O 1
ATOM 742 N N . ALA A 1 105 ? -13.350 -27.870 -1.491 1.00 97.88 105 ALA A N 1
ATOM 743 C CA . ALA A 1 105 ? -12.701 -27.507 -2.742 1.00 97.88 105 ALA A CA 1
ATOM 744 C C . ALA A 1 105 ? -12.750 -28.704 -3.707 1.00 97.88 105 ALA A C 1
ATOM 746 O O . ALA A 1 105 ? -12.348 -29.810 -3.331 1.00 97.88 105 ALA A O 1
ATOM 747 N N . ARG A 1 106 ? -13.229 -28.508 -4.943 1.00 98.19 106 ARG A N 1
ATOM 748 C CA . ARG A 1 106 ? -13.287 -29.552 -5.986 1.00 98.19 106 ARG A CA 1
ATOM 749 C C . ARG A 1 106 ? -12.510 -29.149 -7.233 1.00 98.19 106 ARG A C 1
ATOM 751 O O . ARG A 1 106 ? -12.799 -28.119 -7.821 1.00 98.19 106 ARG A O 1
ATOM 758 N N . TYR A 1 107 ? -11.580 -29.997 -7.659 1.00 97.00 107 TYR A N 1
ATOM 759 C CA . TYR A 1 107 ? -10.838 -29.861 -8.907 1.00 97.00 107 TYR A CA 1
ATOM 760 C C . TYR A 1 107 ? -11.219 -30.962 -9.908 1.00 97.00 107 TYR A C 1
ATOM 762 O O . TYR A 1 107 ? -11.334 -32.133 -9.516 1.00 97.00 107 TYR A O 1
ATOM 770 N N . PRO A 1 108 ? -11.309 -30.638 -11.208 1.00 97.06 108 PRO A N 1
ATOM 771 C CA . PRO A 1 108 ? -11.275 -29.283 -11.770 1.00 97.06 108 PRO A CA 1
ATOM 772 C C . PRO A 1 108 ? -12.596 -28.547 -11.526 1.00 97.06 108 PRO A C 1
ATOM 774 O O . PRO A 1 108 ? -13.649 -29.186 -11.504 1.00 97.06 108 PRO A O 1
ATOM 777 N N . ALA A 1 109 ? -12.544 -27.220 -11.402 1.00 95.75 109 ALA A N 1
ATOM 778 C CA . ALA A 1 109 ? -13.744 -26.393 -11.382 1.00 95.75 109 ALA A CA 1
ATOM 779 C C . ALA A 1 109 ? -14.606 -26.639 -12.630 1.00 95.75 109 ALA A C 1
ATOM 781 O O . ALA A 1 109 ? -14.088 -26.849 -13.736 1.00 95.75 109 ALA A O 1
ATOM 782 N N . GLN A 1 110 ? -15.928 -26.573 -12.483 1.00 93.50 110 GLN A N 1
ATOM 783 C CA . GLN A 1 110 ? -16.859 -26.732 -13.602 1.00 93.50 110 GLN A CA 1
ATOM 784 C C . GLN A 1 110 ? -16.646 -25.667 -14.680 1.00 93.50 110 GLN A C 1
ATOM 786 O O . GLN A 1 110 ? -16.739 -25.971 -15.872 1.00 93.50 110 GLN A O 1
ATOM 791 N N . SER A 1 111 ? -16.306 -24.449 -14.259 1.00 88.38 111 SER A N 1
ATOM 792 C CA . SER A 1 111 ? -15.993 -23.315 -15.131 1.00 88.38 111 SER A CA 1
ATOM 793 C C . SER A 1 111 ? -14.661 -23.463 -15.875 1.00 88.38 111 SER A C 1
ATOM 795 O O . SER A 1 111 ? -14.441 -22.764 -16.864 1.00 88.38 111 SER A O 1
ATOM 797 N N . LEU A 1 112 ? -13.775 -24.374 -15.448 1.00 89.62 112 LEU A N 1
ATOM 798 C CA . LEU A 1 112 ? -12.445 -24.517 -16.032 1.00 89.62 112 LEU A CA 1
ATOM 799 C C . LEU A 1 112 ? -12.534 -25.169 -17.426 1.00 89.62 112 LEU A C 1
ATOM 801 O O . LEU A 1 112 ? -13.022 -26.307 -17.530 1.00 89.62 112 LEU A O 1
ATOM 805 N N . PRO A 1 113 ? -12.039 -24.519 -18.504 1.00 90.31 113 PRO A N 1
ATOM 806 C CA . PRO A 1 113 ? -12.044 -25.095 -19.846 1.00 90.31 113 PRO A CA 1
ATOM 807 C C . PRO A 1 113 ? -11.318 -26.438 -19.885 1.00 90.31 113 PRO A C 1
ATOM 809 O O . PRO A 1 113 ? -10.290 -26.602 -19.233 1.00 90.31 113 PRO A O 1
ATOM 812 N N . ALA A 1 114 ? -11.809 -27.391 -20.683 1.00 91.94 114 ALA A N 1
ATOM 813 C CA . ALA A 1 114 ? -11.248 -28.745 -20.738 1.00 91.94 114 ALA A CA 1
ATOM 814 C C . ALA A 1 114 ? -9.738 -28.767 -21.035 1.00 91.94 114 ALA A C 1
ATOM 816 O O . ALA A 1 114 ? -9.011 -29.551 -20.433 1.00 91.94 114 ALA A O 1
ATOM 817 N N . ALA A 1 115 ? -9.264 -27.865 -21.902 1.00 89.56 115 ALA A N 1
ATOM 818 C CA . ALA A 1 115 ? -7.845 -27.731 -22.225 1.00 89.56 115 ALA A CA 1
ATOM 819 C C . ALA A 1 115 ? -6.988 -27.320 -21.015 1.00 89.56 115 ALA A C 1
ATOM 821 O O . ALA A 1 115 ? -5.817 -27.666 -20.964 1.00 89.56 115 ALA A O 1
ATOM 822 N N . SER A 1 116 ? -7.554 -26.589 -20.050 1.00 90.50 116 SER A N 1
ATOM 823 C CA . SER A 1 116 ? -6.873 -26.089 -18.844 1.00 90.50 116 SER A CA 1
ATOM 824 C C . SER A 1 116 ? -6.891 -27.073 -17.671 1.00 90.50 116 SER A C 1
ATOM 826 O O . SER A 1 116 ? -6.336 -26.774 -16.614 1.00 90.50 116 SER A O 1
ATOM 828 N N . ARG A 1 117 ? -7.523 -28.242 -17.830 1.00 95.56 117 ARG A N 1
ATOM 829 C CA . ARG A 1 117 ? -7.602 -29.283 -16.796 1.00 95.56 117 ARG A CA 1
ATOM 830 C C . ARG A 1 117 ? -6.365 -30.171 -16.866 1.00 95.56 117 ARG A C 1
ATOM 832 O O . ARG A 1 117 ? -5.988 -30.623 -17.944 1.00 95.56 117 ARG A O 1
ATOM 839 N N . ALA A 1 118 ? -5.762 -30.470 -15.721 1.00 93.62 118 ALA A N 1
ATOM 840 C CA . ALA A 1 118 ? -4.722 -31.480 -15.612 1.00 93.62 118 ALA A CA 1
ATOM 841 C C . ALA A 1 118 ? -5.324 -32.857 -15.961 1.00 93.62 118 ALA A C 1
ATOM 843 O O . ALA A 1 118 ? -6.263 -33.301 -15.291 1.00 93.62 118 ALA A O 1
ATOM 844 N N . PRO A 1 119 ? -4.841 -33.527 -17.024 1.00 91.31 119 PRO A N 1
ATOM 845 C CA . PRO A 1 119 ? -5.433 -34.768 -17.498 1.00 91.31 119 PRO A CA 1
ATOM 846 C C . PRO A 1 119 ? -5.411 -35.848 -16.419 1.00 91.31 119 PRO A C 1
ATOM 848 O O . PRO A 1 119 ? -4.379 -36.107 -15.806 1.00 91.31 119 PRO A O 1
ATOM 851 N N . GLY A 1 120 ? -6.561 -36.485 -16.194 1.00 89.38 120 GLY A N 1
ATOM 852 C CA . GLY A 1 120 ? -6.687 -37.583 -15.233 1.00 89.38 120 GLY A CA 1
ATOM 853 C C . GLY A 1 120 ? -6.632 -37.169 -13.759 1.00 89.38 120 GLY A C 1
ATOM 854 O O . GLY A 1 120 ? -6.597 -38.051 -12.904 1.00 89.38 120 GLY A O 1
ATOM 855 N N . VAL A 1 121 ? -6.642 -35.869 -13.442 1.00 92.88 121 VAL A N 1
ATOM 856 C CA . VAL A 1 121 ? -6.663 -35.377 -12.058 1.00 92.88 121 VAL A CA 1
ATOM 857 C C . VAL A 1 121 ? -8.073 -34.929 -11.685 1.00 92.88 121 VAL A C 1
ATOM 859 O O . VAL A 1 121 ? -8.644 -34.034 -12.307 1.00 92.88 121 VAL A O 1
ATOM 862 N N . SER A 1 122 ? -8.628 -35.536 -10.637 1.00 94.56 122 SER A N 1
ATOM 863 C CA . SER A 1 122 ? -9.838 -35.063 -9.967 1.00 94.56 122 SER A CA 1
ATOM 864 C C . SER A 1 122 ? -9.637 -35.165 -8.465 1.00 94.56 122 SER A C 1
ATOM 866 O O . SER A 1 122 ? -9.228 -36.208 -7.958 1.00 94.56 122 SER A O 1
ATOM 868 N N . ILE A 1 123 ? -9.863 -34.056 -7.767 1.00 95.75 123 ILE A N 1
ATOM 869 C CA . ILE A 1 123 ? -9.587 -33.936 -6.337 1.00 95.75 123 ILE A CA 1
ATOM 870 C C . ILE A 1 123 ? -10.799 -33.307 -5.671 1.00 95.75 123 ILE A C 1
ATOM 872 O O . ILE A 1 123 ? -11.368 -32.345 -6.176 1.00 95.75 123 ILE A O 1
ATOM 876 N N . GLN A 1 124 ? -11.167 -33.825 -4.508 1.00 97.31 124 GLN A N 1
ATOM 877 C CA . GLN A 1 124 ? -12.107 -33.178 -3.611 1.00 97.31 124 GLN A CA 1
ATOM 878 C C . GLN A 1 124 ? -11.487 -33.166 -2.219 1.00 97.31 124 GLN A C 1
ATOM 880 O O . GLN A 1 124 ? -11.190 -34.225 -1.673 1.00 97.31 124 GLN A O 1
ATOM 885 N N . GLN A 1 125 ? -11.304 -31.975 -1.656 1.00 97.88 125 GLN A N 1
ATOM 886 C CA . GLN A 1 125 ? -10.774 -31.791 -0.310 1.00 97.88 125 GLN A CA 1
ATOM 887 C C . GLN A 1 125 ? -11.764 -30.980 0.517 1.00 97.88 125 GLN A C 1
ATOM 889 O O . GLN A 1 125 ? -12.295 -29.978 0.043 1.00 97.88 125 GLN A O 1
ATOM 894 N N . SER A 1 126 ? -11.981 -31.392 1.763 1.00 98.06 126 SER A N 1
ATOM 895 C CA . SER A 1 126 ? -12.860 -30.691 2.696 1.00 98.06 126 SER A CA 1
ATOM 896 C C . SER A 1 126 ? -12.145 -30.409 4.014 1.00 98.06 126 SER A C 1
ATOM 898 O O . SER A 1 126 ? -11.231 -31.141 4.399 1.00 98.06 126 SER A O 1
ATOM 900 N N . ALA A 1 127 ? -12.569 -29.351 4.700 1.00 97.81 127 ALA A N 1
ATOM 901 C CA . ALA A 1 127 ? -12.119 -29.003 6.040 1.00 97.81 127 ALA A CA 1
ATOM 902 C C . ALA A 1 127 ? -13.291 -28.485 6.878 1.00 97.81 127 ALA A C 1
ATOM 904 O O . ALA A 1 127 ? -14.042 -27.611 6.444 1.00 97.81 127 ALA A O 1
ATOM 905 N N . THR A 1 128 ? -13.444 -29.038 8.077 1.00 98.19 128 THR A N 1
ATOM 906 C CA . THR A 1 128 ? -14.457 -28.632 9.058 1.00 98.19 128 THR A CA 1
ATOM 907 C C . THR A 1 128 ? -13.931 -27.548 9.990 1.00 98.19 128 THR A C 1
ATOM 909 O O . THR A 1 128 ? -12.784 -27.606 10.432 1.00 98.19 128 THR A O 1
ATOM 912 N N . PHE A 1 129 ? -14.798 -26.606 10.343 1.00 97.81 129 PHE A N 1
ATOM 913 C CA . PHE A 1 129 ? -14.571 -25.606 11.382 1.00 97.81 129 PHE A CA 1
ATOM 914 C C . PHE A 1 129 ? -15.808 -25.474 12.275 1.00 97.81 129 PHE A C 1
ATOM 916 O O . PHE A 1 129 ? -16.932 -25.776 11.860 1.00 97.81 129 PHE A O 1
ATOM 923 N N . THR A 1 130 ? -15.598 -25.059 13.519 1.00 98.12 130 THR A N 1
ATOM 924 C CA . THR A 1 130 ? -16.667 -24.760 14.479 1.00 98.12 130 THR A CA 1
ATOM 925 C C . THR A 1 130 ? -17.044 -23.282 14.421 1.00 98.12 130 THR A C 1
ATOM 927 O O . THR A 1 130 ? -16.264 -22.448 13.960 1.00 98.12 130 THR A O 1
ATOM 930 N N . LEU A 1 131 ? -18.255 -22.953 14.870 1.00 97.50 131 LEU A N 1
ATOM 931 C CA . LEU A 1 131 ? -18.762 -21.584 14.929 1.00 97.50 131 LEU A CA 1
ATOM 932 C C . LEU A 1 131 ? -18.797 -21.079 16.373 1.00 97.50 131 LEU A C 1
ATOM 934 O O . LEU A 1 131 ? -19.471 -21.658 17.229 1.00 97.50 131 LEU A O 1
ATOM 938 N N . ASP A 1 132 ? -18.092 -19.980 16.618 1.00 96.69 132 ASP A N 1
ATOM 939 C CA . ASP A 1 132 ? -18.038 -19.309 17.916 1.00 96.69 132 ASP A CA 1
ATOM 940 C C . ASP A 1 132 ? -19.296 -18.458 18.167 1.00 96.69 132 ASP A C 1
ATOM 942 O O . ASP A 1 132 ? -20.034 -18.142 17.225 1.00 96.69 132 ASP A O 1
ATOM 946 N N . PRO A 1 133 ? -19.550 -18.042 19.424 1.00 96.06 133 PRO A N 1
ATOM 947 C CA . PRO A 1 133 ? -20.616 -17.097 19.734 1.00 96.06 133 PRO A CA 1
ATOM 948 C C . PRO A 1 133 ? -20.556 -15.815 18.877 1.00 96.06 133 PRO A C 1
ATOM 950 O O . PRO A 1 133 ? -19.471 -15.416 18.438 1.00 96.06 133 PRO A O 1
ATOM 953 N N . PRO A 1 134 ? -21.699 -15.138 18.652 1.00 92.25 134 PRO A N 1
ATOM 954 C CA . PRO A 1 134 ? -21.754 -13.957 17.797 1.00 92.25 134 PRO A CA 1
ATOM 955 C C . PRO A 1 134 ? -20.843 -12.821 18.266 1.00 92.25 134 PRO A C 1
ATOM 957 O O . PRO A 1 134 ? -20.918 -12.376 19.411 1.00 92.25 134 PRO A O 1
ATOM 960 N N . LYS A 1 135 ? -20.030 -12.296 17.345 1.00 89.50 135 LYS A N 1
ATOM 961 C CA . LYS A 1 135 ? -19.312 -11.024 17.478 1.00 89.50 135 LYS A CA 1
ATOM 962 C C . LYS A 1 135 ? -20.050 -9.955 16.677 1.00 89.50 135 LYS A C 1
ATOM 964 O O . LYS A 1 135 ? -19.627 -9.557 15.598 1.00 89.50 135 LYS A O 1
ATOM 969 N N . GLY A 1 136 ? -21.184 -9.519 17.220 1.00 84.88 136 GLY A N 1
ATOM 970 C CA . GLY A 1 136 ? -22.077 -8.536 16.604 1.00 84.88 136 GLY A CA 1
ATOM 971 C C . GLY A 1 136 ? -23.413 -9.131 16.158 1.00 84.88 136 GLY A C 1
ATOM 972 O O . GLY A 1 136 ? -23.634 -10.339 16.227 1.00 84.88 136 GLY A O 1
ATOM 973 N N . THR A 1 137 ? -24.323 -8.260 15.721 1.00 89.56 137 THR A N 1
ATOM 974 C CA . THR A 1 137 ? -25.712 -8.602 15.353 1.00 89.56 137 THR A CA 1
ATOM 975 C C . THR A 1 137 ? -25.955 -8.649 13.845 1.00 89.56 137 THR A C 1
ATOM 977 O O . THR A 1 137 ? -27.028 -9.057 13.404 1.00 89.56 137 THR A O 1
ATOM 980 N N . VAL A 1 138 ? -24.975 -8.237 13.039 1.00 89.12 138 VAL A N 1
ATOM 981 C CA . VAL A 1 138 ? -25.109 -8.137 11.582 1.00 89.12 138 VAL A CA 1
ATOM 982 C C . VAL A 1 138 ? -24.651 -9.438 10.924 1.00 89.12 138 VAL A C 1
ATOM 984 O O . VAL A 1 138 ? -23.689 -10.073 11.361 1.00 89.12 138 VAL A O 1
ATOM 987 N N . ASN A 1 139 ? -25.372 -9.862 9.886 1.00 93.69 139 ASN A N 1
ATOM 988 C CA . ASN A 1 139 ? -24.969 -10.971 9.029 1.00 93.69 139 ASN A CA 1
ATOM 989 C C . ASN A 1 139 ? -23.965 -10.474 7.980 1.00 93.69 139 ASN A C 1
ATOM 991 O O . ASN A 1 139 ? -24.259 -9.486 7.303 1.00 93.69 139 ASN A O 1
ATOM 995 N N . PRO A 1 140 ? -22.836 -11.169 7.768 1.00 91.19 140 PRO A N 1
ATOM 996 C CA . PRO A 1 140 ? -21.970 -10.883 6.635 1.00 91.19 140 PRO A CA 1
ATOM 997 C C . PRO A 1 140 ? -22.735 -11.002 5.306 1.00 91.19 140 PRO A C 1
ATOM 999 O O . PRO A 1 140 ? -23.669 -11.806 5.220 1.00 91.19 140 PRO A O 1
ATOM 1002 N N . PRO A 1 141 ? -22.337 -10.280 4.241 1.00 91.19 141 PRO A N 1
ATOM 1003 C CA . PRO A 1 141 ? -23.068 -10.285 2.972 1.00 91.19 141 PRO A CA 1
ATOM 1004 C C . PRO A 1 141 ? -23.386 -11.687 2.406 1.00 91.19 141 PRO A C 1
ATOM 1006 O O . PRO A 1 141 ? -24.520 -11.898 1.973 1.00 91.19 141 PRO A O 1
ATOM 1009 N N . PRO A 1 142 ? -22.479 -12.689 2.473 1.00 90.44 142 PRO A N 1
ATOM 1010 C CA . PRO A 1 142 ? -22.787 -14.057 2.031 1.00 90.44 142 PRO A CA 1
ATOM 1011 C C . PRO A 1 142 ? -23.939 -14.723 2.794 1.00 90.44 142 PRO A C 1
ATOM 1013 O O . PRO A 1 142 ? -24.696 -15.506 2.225 1.00 90.44 142 PRO A O 1
ATOM 1016 N N . CYS A 1 143 ? -24.103 -14.394 4.075 1.00 94.06 143 CYS A N 1
ATOM 1017 C CA . CYS A 1 143 ? -25.173 -14.924 4.914 1.00 94.06 143 CYS A CA 1
ATOM 1018 C C . CYS A 1 143 ? -26.539 -14.319 4.567 1.00 94.06 143 CYS A C 1
ATOM 1020 O O . CYS A 1 143 ? -27.562 -14.989 4.701 1.00 94.06 143 CYS A O 1
ATOM 1022 N N . LEU A 1 144 ? -26.573 -13.077 4.074 1.00 89.19 144 LEU A N 1
ATOM 1023 C CA . LEU A 1 144 ? -27.812 -12.441 3.616 1.00 89.19 144 LEU A CA 1
ATOM 1024 C C . LEU A 1 144 ? -28.361 -13.121 2.354 1.00 89.19 144 LEU A C 1
ATOM 1026 O O . LEU A 1 144 ? -29.570 -13.302 2.229 1.00 89.19 144 LEU A O 1
ATOM 1030 N N . ALA A 1 145 ? -27.481 -13.570 1.454 1.00 82.81 145 ALA A N 1
ATOM 1031 C CA . ALA A 1 145 ? -27.879 -14.298 0.248 1.00 82.81 145 ALA A CA 1
ATOM 1032 C C . ALA A 1 145 ? -28.523 -15.662 0.563 1.00 82.81 145 ALA A C 1
ATOM 1034 O O . ALA A 1 145 ? -29.467 -16.064 -0.117 1.00 82.81 145 ALA A O 1
ATOM 1035 N N . LEU A 1 146 ? -28.060 -16.347 1.620 1.00 84.62 146 LEU A N 1
ATOM 1036 C CA . LEU A 1 146 ? -28.697 -17.574 2.116 1.00 84.62 146 LEU A CA 1
ATOM 1037 C C . LEU A 1 146 ? -30.093 -17.309 2.689 1.00 84.62 146 LEU A C 1
ATOM 1039 O O . LEU A 1 146 ? -31.000 -18.111 2.479 1.00 84.62 146 LEU A O 1
ATOM 1043 N N . ALA A 1 147 ? -30.276 -16.190 3.396 1.00 77.25 147 ALA A N 1
ATOM 1044 C CA . ALA A 1 147 ? -31.574 -15.816 3.955 1.00 77.25 147 ALA A CA 1
ATOM 1045 C C . ALA A 1 147 ? -32.592 -15.436 2.865 1.00 77.25 147 ALA A C 1
ATOM 1047 O O . ALA A 1 147 ? -33.777 -15.730 3.004 1.00 77.25 147 ALA A O 1
ATOM 1048 N N . ALA A 1 148 ? -32.130 -14.816 1.775 1.00 76.19 148 ALA A N 1
ATOM 1049 C CA . ALA A 1 148 ? -32.977 -14.430 0.648 1.00 76.19 148 ALA A CA 1
ATOM 1050 C C . ALA A 1 148 ? -33.429 -15.624 -0.212 1.00 76.19 148 ALA A C 1
ATOM 1052 O O . ALA A 1 148 ? -34.491 -15.566 -0.826 1.00 76.19 148 ALA A O 1
ATOM 1053 N N . ASN A 1 149 ? -32.648 -16.709 -0.236 1.00 71.81 149 ASN A N 1
ATOM 1054 C CA . ASN A 1 149 ? -32.936 -17.919 -1.003 1.00 71.81 149 ASN A CA 1
ATOM 1055 C C . ASN A 1 149 ? -32.927 -19.151 -0.084 1.00 71.81 149 ASN A C 1
ATOM 1057 O O . ASN A 1 149 ? -31.992 -19.959 -0.162 1.00 71.81 149 ASN A O 1
ATOM 1061 N N . PRO A 1 150 ? -33.939 -19.323 0.791 1.00 62.16 150 PRO A N 1
ATOM 1062 C CA . PRO A 1 150 ? -34.044 -20.539 1.582 1.00 62.16 150 PRO A CA 1
ATOM 1063 C C . PRO A 1 150 ? -34.084 -21.727 0.618 1.00 62.16 150 PRO A C 1
ATOM 1065 O O . PRO A 1 150 ? -34.913 -21.768 -0.294 1.00 62.16 150 PRO A O 1
ATOM 1068 N N . SER A 1 151 ? -33.148 -22.668 0.781 1.00 48.72 151 SER A N 1
ATOM 1069 C CA . SER A 1 151 ? -33.122 -23.872 -0.051 1.00 48.72 151 SER A CA 1
ATOM 1070 C C . SER A 1 151 ? -34.509 -24.522 -0.028 1.00 48.72 151 SER A C 1
ATOM 1072 O O . SER A 1 151 ? -35.074 -24.671 1.061 1.00 48.72 151 SER A O 1
ATOM 1074 N N . PRO A 1 152 ? -35.079 -24.895 -1.190 1.00 40.09 152 PRO A N 1
ATOM 1075 C CA . PRO A 1 152 ? -36.356 -25.588 -1.215 1.00 40.09 152 PRO A CA 1
ATOM 1076 C C . PRO A 1 152 ? -36.263 -26.841 -0.330 1.00 40.09 152 PRO A C 1
ATOM 1078 O O . PRO A 1 152 ? -35.205 -27.481 -0.301 1.00 40.09 152 PRO A O 1
ATOM 1081 N N . PRO A 1 153 ? -37.328 -27.184 0.421 1.00 38.78 153 PRO A N 1
ATOM 1082 C CA . PRO A 1 153 ? -37.319 -28.345 1.301 1.00 38.78 153 PRO A CA 1
ATOM 1083 C C . PRO A 1 153 ? -36.867 -29.572 0.511 1.00 38.78 153 PRO A C 1
ATOM 1085 O O . PRO A 1 153 ? -37.313 -29.782 -0.618 1.00 38.78 153 PRO A O 1
ATOM 1088 N N . ALA A 1 154 ? -35.940 -30.338 1.092 1.00 34.38 154 ALA A N 1
ATOM 1089 C CA . ALA A 1 154 ? -35.303 -31.476 0.445 1.00 34.38 154 ALA A CA 1
ATOM 1090 C C . ALA A 1 154 ? -36.362 -32.415 -0.157 1.00 34.38 154 ALA A C 1
ATOM 1092 O O . ALA A 1 154 ? -37.051 -33.135 0.566 1.00 34.38 154 ALA A O 1
ATOM 1093 N N . MET A 1 155 ? -36.506 -32.396 -1.486 1.00 29.41 155 MET A N 1
ATOM 1094 C CA . MET A 1 155 ? -37.365 -33.347 -2.178 1.00 29.41 155 MET A CA 1
ATOM 1095 C C . MET A 1 155 ? -36.739 -34.733 -2.063 1.00 29.41 155 MET A C 1
ATOM 1097 O O . MET A 1 155 ? -35.606 -34.966 -2.484 1.00 29.41 155 MET A O 1
ATOM 1101 N N . THR A 1 156 ? -37.493 -35.660 -1.482 1.00 29.06 156 THR A N 1
ATOM 1102 C CA . THR A 1 156 ? -37.163 -37.081 -1.443 1.00 29.06 156 THR A CA 1
ATOM 1103 C C . THR A 1 156 ? -37.144 -37.614 -2.877 1.00 29.06 156 THR A C 1
ATOM 1105 O O . THR A 1 156 ? -38.188 -37.745 -3.513 1.00 29.06 156 THR A O 1
ATOM 1108 N N . VAL A 1 157 ? -35.955 -37.885 -3.418 1.00 30.64 157 VAL A N 1
ATOM 1109 C CA . VAL A 1 157 ? -35.805 -38.443 -4.767 1.00 30.64 157 VAL A CA 1
ATOM 1110 C C . VAL A 1 157 ? -36.153 -39.932 -4.732 1.00 30.64 157 VAL A C 1
ATOM 1112 O O . VAL A 1 157 ? -35.428 -40.737 -4.151 1.00 30.64 157 VAL A O 1
ATOM 1115 N N . VAL A 1 158 ? -37.264 -40.295 -5.374 1.00 30.28 158 VAL A N 1
ATOM 1116 C CA . VAL A 1 158 ? -37.605 -41.680 -5.730 1.00 30.28 158 VAL A CA 1
ATOM 1117 C C . VAL A 1 158 ? -36.839 -42.045 -7.013 1.00 30.28 158 VAL A C 1
ATOM 1119 O O . VAL A 1 158 ? -36.865 -41.262 -7.965 1.00 30.28 158 VAL A O 1
ATOM 1122 N N . PRO A 1 159 ? -36.149 -43.199 -7.086 1.00 32.09 159 PRO A N 1
ATOM 1123 C CA . PRO A 1 159 ? -35.360 -43.559 -8.258 1.00 32.09 159 PRO A CA 1
ATOM 1124 C C . PRO A 1 159 ? -36.272 -44.008 -9.409 1.00 32.09 159 PRO A C 1
ATOM 1126 O O . PRO A 1 159 ? -36.990 -44.999 -9.287 1.00 32.09 159 PRO A O 1
ATOM 1129 N N . ILE A 1 160 ? -36.208 -43.312 -10.547 1.00 30.98 160 ILE A N 1
ATOM 1130 C CA . ILE A 1 160 ? -36.785 -43.777 -11.816 1.00 30.98 160 ILE A CA 1
ATOM 1131 C C . ILE A 1 160 ? -35.651 -44.340 -12.673 1.00 30.98 160 ILE A C 1
ATOM 1133 O O . ILE A 1 160 ? -34.689 -43.644 -12.998 1.00 30.98 160 ILE A O 1
ATOM 1137 N N . GLN A 1 161 ? -35.764 -45.622 -13.019 1.00 34.88 161 GLN A N 1
ATOM 1138 C CA . GLN A 1 161 ? -34.887 -46.293 -13.970 1.00 34.88 161 GLN A CA 1
ATOM 1139 C C . GLN A 1 161 ? -35.231 -45.918 -15.418 1.00 34.88 161 GLN A C 1
ATOM 1141 O O . GLN A 1 161 ? -36.393 -45.941 -15.809 1.00 34.88 161 GLN A O 1
ATOM 1146 N N . GLY A 1 162 ? -34.181 -45.718 -16.221 1.00 40.22 162 GLY A N 1
ATOM 1147 C CA . GLY A 1 162 ? -34.135 -46.145 -17.621 1.00 40.22 162 GLY A CA 1
ATOM 1148 C C . GLY A 1 162 ? -34.649 -45.164 -18.674 1.00 40.22 162 GLY A C 1
ATOM 1149 O O . GLY A 1 162 ? -35.795 -45.261 -19.092 1.00 40.22 162 GLY A O 1
ATOM 1150 N N . VAL A 1 163 ? -33.755 -44.334 -19.227 1.00 31.89 163 VAL A N 1
ATOM 1151 C CA . VAL A 1 163 ? -33.888 -43.829 -20.606 1.00 31.89 163 VAL A CA 1
ATOM 1152 C C . VAL A 1 163 ? -32.512 -43.825 -21.279 1.00 31.89 163 VAL A C 1
ATOM 1154 O O . VAL A 1 163 ? -31.567 -43.196 -20.808 1.00 31.89 163 VAL A O 1
ATOM 1157 N N . SER A 1 164 ? -32.411 -44.572 -22.376 1.00 34.47 164 SER A N 1
ATOM 1158 C CA . SER A 1 164 ? -31.253 -44.704 -23.261 1.00 34.47 164 SER A CA 1
ATOM 1159 C C . SER A 1 164 ? -31.007 -43.436 -24.085 1.00 34.47 164 SER A C 1
ATOM 1161 O O . SER A 1 164 ? -31.939 -42.884 -24.670 1.00 34.47 164 SER A O 1
ATOM 1163 N N . THR A 1 165 ? -29.747 -43.018 -24.192 1.00 31.62 165 THR A N 1
ATOM 1164 C CA . THR A 1 165 ? -29.287 -41.904 -25.032 1.00 31.62 165 THR A CA 1
ATOM 1165 C C . THR A 1 165 ? -29.111 -42.320 -26.506 1.00 31.62 165 THR A C 1
ATOM 1167 O O . THR A 1 165 ? -28.680 -43.445 -26.770 1.00 31.62 165 THR A O 1
ATOM 1170 N N . PRO A 1 166 ? -29.396 -41.443 -27.493 1.00 32.78 166 PRO A N 1
ATOM 1171 C CA . PRO A 1 166 ? -29.102 -41.701 -28.901 1.00 32.78 166 PRO A CA 1
ATOM 1172 C C . PRO A 1 166 ? -27.643 -41.374 -29.263 1.00 32.78 166 PRO A C 1
ATOM 1174 O O . PRO A 1 166 ? -27.030 -40.460 -28.710 1.00 32.78 166 PRO A O 1
ATOM 1177 N N . ALA A 1 167 ? -27.116 -42.126 -30.231 1.00 36.16 167 ALA A N 1
ATOM 1178 C CA . ALA A 1 167 ? -25.744 -42.071 -30.732 1.00 36.16 167 ALA A CA 1
ATOM 1179 C C . ALA A 1 167 ? -25.343 -40.710 -31.354 1.00 36.16 167 ALA A C 1
ATOM 1181 O O . ALA A 1 167 ? -26.180 -40.036 -31.963 1.00 36.16 167 ALA A O 1
ATOM 1182 N N . PRO A 1 168 ? -24.057 -40.313 -31.262 1.00 34.69 168 PRO A N 1
ATOM 1183 C CA . PRO A 1 168 ? -23.583 -39.032 -31.774 1.00 34.69 168 PRO A CA 1
ATOM 1184 C C . PRO A 1 168 ? -23.438 -39.023 -33.304 1.00 34.69 168 PRO A C 1
ATOM 1186 O O . PRO A 1 168 ? -22.903 -39.952 -33.910 1.00 34.69 168 PRO A O 1
ATOM 1189 N N . ARG A 1 169 ? -23.888 -37.923 -33.926 1.00 30.75 169 ARG A N 1
ATOM 1190 C CA . ARG A 1 169 ? -23.663 -37.605 -35.345 1.00 30.75 169 ARG A CA 1
ATOM 1191 C C . ARG A 1 169 ? -22.179 -37.332 -35.604 1.00 30.75 169 ARG A C 1
ATOM 1193 O O . ARG A 1 169 ? -21.561 -36.540 -34.897 1.00 30.75 169 ARG A O 1
ATOM 1200 N N . GLN A 1 170 ? -21.644 -37.950 -36.656 1.00 32.16 170 GLN A N 1
ATOM 1201 C CA . GLN A 1 170 ? -20.320 -37.661 -37.212 1.00 32.16 170 GLN A CA 1
ATOM 1202 C C . GLN A 1 170 ? -20.238 -36.218 -37.733 1.00 32.16 170 GLN A C 1
ATOM 1204 O O . GLN A 1 170 ? -21.139 -35.753 -38.433 1.00 32.16 170 GLN A O 1
ATOM 1209 N N . MET A 1 171 ? -19.137 -35.534 -37.413 1.00 35.12 171 MET A N 1
ATOM 1210 C CA . MET A 1 171 ? -18.760 -34.253 -38.015 1.00 35.12 171 MET A CA 1
ATOM 1211 C C . MET A 1 171 ? -18.051 -34.463 -39.369 1.00 35.12 171 MET A C 1
ATOM 1213 O O . MET A 1 171 ? -17.366 -35.476 -39.533 1.00 35.12 171 MET A O 1
ATOM 1217 N N . PRO A 1 172 ? -18.167 -33.524 -40.328 1.00 34.66 172 PRO A N 1
ATOM 1218 C CA . PRO A 1 172 ? -17.475 -33.601 -41.611 1.00 34.66 172 PRO A CA 1
ATOM 1219 C C . PRO A 1 172 ? -15.977 -33.289 -41.476 1.00 34.66 172 PRO A C 1
ATOM 1221 O O . PRO A 1 172 ? -15.572 -32.436 -40.687 1.00 34.66 172 PRO A O 1
ATOM 1224 N N . GLN A 1 173 ? -15.165 -33.972 -42.285 1.00 35.44 173 GLN A N 1
ATOM 1225 C CA . GLN A 1 173 ? -13.720 -33.760 -42.389 1.00 35.44 173 GLN A CA 1
ATOM 1226 C C . GLN A 1 173 ? -13.364 -32.396 -43.016 1.00 35.44 173 GLN A C 1
ATOM 1228 O O . GLN A 1 173 ? -14.068 -31.947 -43.924 1.00 35.44 173 GLN A O 1
ATOM 1233 N N . PRO A 1 174 ? -12.251 -31.760 -42.600 1.00 38.00 174 PRO A N 1
ATOM 1234 C CA . PRO A 1 174 ? -11.765 -30.532 -43.216 1.00 38.00 174 PRO A CA 1
ATOM 1235 C C . PRO A 1 174 ? -10.974 -30.797 -44.508 1.00 38.00 174 PRO A C 1
ATOM 1237 O O . PRO A 1 174 ? -10.158 -31.714 -44.601 1.00 38.00 174 PRO A O 1
ATOM 1240 N N . VAL A 1 175 ? -11.234 -29.943 -45.498 1.00 37.16 175 VAL A N 1
ATOM 1241 C CA . VAL A 1 175 ? -10.599 -29.883 -46.820 1.00 37.16 175 VAL A CA 1
ATOM 1242 C C . VAL A 1 175 ? -9.182 -29.307 -46.706 1.00 37.16 175 VAL A C 1
ATOM 1244 O O . VAL A 1 175 ? -8.957 -28.325 -46.003 1.00 37.16 175 VAL A O 1
ATOM 1247 N N . ALA A 1 176 ? -8.233 -29.916 -47.418 1.00 35.78 176 ALA A N 1
ATOM 1248 C CA . ALA A 1 176 ? -6.829 -29.520 -47.464 1.00 35.78 176 ALA A CA 1
ATOM 1249 C C . ALA A 1 176 ? -6.617 -28.197 -48.226 1.00 35.78 176 ALA A C 1
ATOM 1251 O O . ALA A 1 176 ? -6.991 -28.078 -49.393 1.00 35.78 176 ALA A O 1
ATOM 1252 N N . THR A 1 177 ? -5.953 -27.228 -47.594 1.00 35.75 177 THR A N 1
ATOM 1253 C CA . THR A 1 177 ? -5.423 -26.019 -48.244 1.00 35.75 177 THR A CA 1
ATOM 1254 C C . THR A 1 177 ? -3.927 -26.170 -48.506 1.00 35.75 177 THR A C 1
ATOM 1256 O O . THR A 1 177 ? -3.159 -26.499 -47.603 1.00 35.75 177 THR A O 1
ATOM 1259 N N . GLY A 1 178 ? -3.539 -25.952 -49.764 1.00 33.44 178 GLY A N 1
ATOM 1260 C CA . GLY A 1 178 ? -2.185 -26.123 -50.282 1.00 33.44 178 GLY A CA 1
ATOM 1261 C C . GLY A 1 178 ? -1.158 -25.142 -49.714 1.00 33.44 178 GLY A C 1
ATOM 1262 O O . GLY A 1 178 ? -1.452 -23.989 -49.408 1.00 33.44 178 GLY A O 1
ATOM 1263 N N . SER A 1 179 ? 0.073 -25.634 -49.609 1.00 31.75 179 SER A N 1
ATOM 1264 C CA . SER A 1 179 ? 1.273 -24.911 -49.202 1.00 31.75 179 SER A CA 1
ATOM 1265 C C . SER A 1 179 ? 1.797 -24.012 -50.327 1.00 31.75 179 SER A C 1
ATOM 1267 O O . SER A 1 179 ? 2.152 -24.514 -51.395 1.00 31.75 179 SER A O 1
ATOM 1269 N N . VAL A 1 180 ? 1.920 -22.708 -50.068 1.00 33.16 180 VAL A N 1
ATOM 1270 C CA . VAL A 1 180 ? 2.712 -21.780 -50.890 1.00 33.16 180 VAL A CA 1
ATOM 1271 C C . VAL A 1 180 ? 4.008 -21.461 -50.145 1.00 33.16 180 VAL A C 1
ATOM 1273 O O . VAL A 1 180 ? 3.999 -21.021 -48.999 1.00 33.16 180 VAL A O 1
ATOM 1276 N N . GLN A 1 181 ? 5.121 -21.738 -50.815 1.00 34.34 181 GLN A N 1
ATOM 1277 C CA . GLN A 1 181 ? 6.500 -21.569 -50.368 1.00 34.34 181 GLN A CA 1
ATOM 1278 C C . GLN A 1 181 ? 6.941 -20.101 -50.547 1.00 34.34 181 GLN A C 1
ATOM 1280 O O . GLN A 1 181 ? 6.864 -19.605 -51.673 1.00 34.34 181 GLN A O 1
ATOM 1285 N N . PRO A 1 182 ? 7.422 -19.386 -49.509 1.00 38.69 182 PRO A N 1
ATOM 1286 C CA . PRO A 1 182 ? 7.976 -18.049 -49.696 1.00 38.69 182 PRO A CA 1
ATOM 1287 C C . PRO A 1 182 ? 9.416 -18.119 -50.216 1.00 38.69 182 PRO A C 1
ATOM 1289 O O . PRO A 1 182 ? 10.267 -18.815 -49.659 1.00 38.69 182 PRO A O 1
ATOM 1292 N N . ALA A 1 183 ? 9.672 -17.381 -51.294 1.00 35.53 183 ALA A N 1
ATOM 1293 C CA . ALA A 1 183 ? 10.989 -17.177 -51.877 1.00 35.53 183 ALA A CA 1
ATOM 1294 C C . ALA A 1 183 ? 11.868 -16.279 -50.986 1.00 35.53 183 ALA A C 1
ATOM 1296 O O . ALA A 1 183 ? 11.401 -15.296 -50.411 1.00 35.53 183 ALA A O 1
ATOM 1297 N N . ALA A 1 184 ? 13.153 -16.623 -50.906 1.00 36.03 184 ALA A N 1
ATOM 1298 C CA . ALA A 1 184 ? 14.186 -15.865 -50.209 1.00 36.03 184 ALA A CA 1
ATOM 1299 C C . ALA A 1 184 ? 14.470 -14.516 -50.905 1.00 36.03 184 ALA A C 1
ATOM 1301 O O . ALA A 1 184 ? 14.587 -14.499 -52.134 1.00 36.03 184 ALA A O 1
ATOM 1302 N N . PRO A 1 185 ? 14.655 -13.402 -50.170 1.00 40.09 185 PRO A N 1
ATOM 1303 C CA . PRO A 1 185 ? 15.171 -12.178 -50.758 1.00 40.09 185 PRO A CA 1
ATOM 1304 C C . PRO A 1 185 ? 16.702 -12.193 -50.822 1.00 40.09 185 PRO A C 1
ATOM 1306 O O . PRO A 1 185 ? 17.398 -12.585 -49.885 1.00 40.09 185 PRO A O 1
ATOM 1309 N N . ALA A 1 186 ? 17.197 -11.753 -51.976 1.00 35.34 186 ALA A N 1
ATOM 1310 C CA . ALA A 1 186 ? 18.599 -11.639 -52.326 1.00 35.34 186 ALA A CA 1
ATOM 1311 C C . ALA A 1 186 ? 19.324 -10.536 -51.537 1.00 35.34 186 ALA A C 1
ATOM 1313 O O . ALA A 1 186 ? 18.776 -9.481 -51.224 1.00 35.34 186 ALA A O 1
ATOM 1314 N N . ILE A 1 187 ? 20.599 -10.812 -51.278 1.00 38.66 187 ILE A N 1
ATOM 1315 C CA . ILE A 1 187 ? 21.590 -9.950 -50.638 1.00 38.66 187 ILE A CA 1
ATOM 1316 C C . ILE A 1 187 ? 21.900 -8.765 -51.566 1.00 38.66 187 ILE A C 1
ATOM 1318 O O . ILE A 1 187 ? 22.397 -8.955 -52.676 1.00 38.66 187 ILE A O 1
ATOM 1322 N N . GLY A 1 188 ? 21.599 -7.550 -51.102 1.00 34.25 188 GLY A N 1
ATOM 1323 C CA . GLY A 1 188 ? 21.918 -6.285 -51.762 1.00 34.25 188 GLY A CA 1
ATOM 1324 C C . GLY A 1 188 ? 23.124 -5.600 -51.119 1.00 34.25 188 GLY A C 1
ATOM 1325 O O . GLY A 1 188 ? 23.229 -5.492 -49.903 1.00 34.25 188 GLY A O 1
ATOM 1326 N N . THR A 1 189 ? 24.038 -5.170 -51.978 1.00 35.03 189 THR A N 1
ATOM 1327 C CA . THR A 1 189 ? 25.361 -4.581 -51.750 1.00 35.03 189 THR A CA 1
ATOM 1328 C C . THR A 1 189 ? 25.392 -3.273 -50.952 1.00 35.03 189 THR A C 1
ATOM 1330 O O . THR A 1 189 ? 24.513 -2.424 -51.074 1.00 35.03 189 THR A O 1
ATOM 1333 N N . ALA A 1 190 ? 26.483 -3.103 -50.198 1.00 34.56 190 ALA A N 1
ATOM 1334 C CA . ALA A 1 190 ? 26.845 -1.924 -49.418 1.00 34.56 190 ALA A CA 1
ATOM 1335 C C . ALA A 1 190 ? 26.992 -0.645 -50.266 1.00 34.56 190 ALA A C 1
ATOM 1337 O O . ALA A 1 190 ? 27.632 -0.654 -51.318 1.00 34.56 190 ALA A O 1
ATOM 1338 N N . VAL A 1 191 ? 26.461 0.465 -49.747 1.00 32.91 191 VAL A N 1
ATOM 1339 C CA . VAL A 1 191 ? 26.673 1.831 -50.250 1.00 32.91 191 VAL A CA 1
ATOM 1340 C C . VAL A 1 191 ? 27.496 2.599 -49.205 1.00 32.91 191 VAL A C 1
ATOM 1342 O O . VAL A 1 191 ? 27.123 2.578 -48.030 1.00 32.91 191 VAL A O 1
ATOM 1345 N N . PRO A 1 192 ? 28.602 3.271 -49.573 1.00 39.97 192 PRO A N 1
ATOM 1346 C CA . PRO A 1 192 ? 29.382 4.064 -48.631 1.00 39.97 192 PRO A CA 1
ATOM 1347 C C . PRO A 1 192 ? 28.717 5.427 -48.392 1.00 39.97 192 PRO A C 1
ATOM 1349 O O . PRO A 1 192 ? 28.471 6.183 -49.330 1.00 39.97 192 PRO A O 1
ATOM 1352 N N . MET A 1 193 ? 28.449 5.756 -47.126 1.00 33.12 193 MET A N 1
ATOM 1353 C CA . MET A 1 193 ? 28.066 7.106 -46.714 1.00 33.12 193 MET A CA 1
ATOM 1354 C C . MET A 1 193 ? 29.319 7.928 -46.407 1.00 33.12 193 MET A C 1
ATOM 1356 O O . MET A 1 193 ? 30.028 7.663 -45.440 1.00 33.12 193 MET A O 1
ATOM 1360 N N . SER A 1 194 ? 29.554 8.966 -47.203 1.00 36.19 194 SER A N 1
ATOM 1361 C CA . SER A 1 194 ? 30.426 10.082 -46.847 1.00 36.19 194 SER A CA 1
ATOM 1362 C C . SER A 1 194 ? 29.752 11.379 -47.285 1.00 36.19 194 SER A C 1
ATOM 1364 O O . SER A 1 194 ? 29.759 11.696 -48.471 1.00 36.19 194 SER A O 1
ATOM 1366 N N . ASN A 1 195 ? 29.184 12.124 -46.336 1.00 35.00 195 ASN A N 1
ATOM 1367 C CA . ASN A 1 195 ? 28.844 13.533 -46.523 1.00 35.00 195 ASN A CA 1
ATOM 1368 C C . ASN A 1 195 ? 29.491 14.352 -45.389 1.00 35.00 195 ASN A C 1
ATOM 1370 O O . ASN A 1 195 ? 29.372 13.958 -44.227 1.00 35.00 195 ASN A O 1
ATOM 1374 N N . PRO A 1 196 ? 30.196 15.455 -45.702 1.00 43.66 196 PRO A N 1
ATOM 1375 C CA . PRO A 1 196 ? 30.813 16.336 -44.713 1.00 43.66 196 PRO A CA 1
ATOM 1376 C C . PRO A 1 196 ? 29.780 17.253 -44.025 1.00 43.66 196 PRO A C 1
ATOM 1378 O O . PRO A 1 196 ? 28.677 17.442 -44.545 1.00 43.66 196 PRO A O 1
ATOM 1381 N N . PRO A 1 197 ? 30.119 17.837 -42.858 1.00 38.78 197 PRO A N 1
ATOM 1382 C CA . PRO A 1 197 ? 29.187 18.629 -42.059 1.00 38.78 197 PRO A CA 1
ATOM 1383 C C . PRO A 1 197 ? 28.811 19.946 -42.752 1.00 38.78 197 PRO A C 1
ATOM 1385 O O . PRO A 1 197 ? 29.672 20.762 -43.079 1.00 38.78 197 PRO A O 1
ATOM 1388 N N . VAL A 1 198 ? 27.506 20.163 -42.930 1.00 35.03 198 VAL A N 1
ATOM 1389 C CA . VAL A 1 198 ? 26.926 21.449 -43.337 1.00 35.03 198 VAL A CA 1
ATOM 1390 C C . VAL A 1 198 ? 26.698 22.287 -42.081 1.00 35.03 198 VAL A C 1
ATOM 1392 O O . VAL A 1 198 ? 25.839 21.981 -41.257 1.00 35.03 198 VAL A O 1
ATOM 1395 N N . SER A 1 199 ? 27.477 23.352 -41.929 1.00 36.22 199 SER A N 1
ATOM 1396 C CA . SER A 1 199 ? 27.274 24.403 -40.935 1.00 36.22 199 SER A CA 1
ATOM 1397 C C . SER A 1 199 ? 26.125 25.315 -41.374 1.00 36.22 199 SER A C 1
ATOM 1399 O O . SER A 1 199 ? 26.268 26.124 -42.289 1.00 36.22 199 SER A O 1
ATOM 1401 N N . VAL A 1 200 ? 24.969 25.190 -40.718 1.00 34.22 200 VAL A N 1
ATOM 1402 C CA . VAL A 1 200 ? 23.830 26.099 -40.907 1.00 34.22 200 VAL A CA 1
ATOM 1403 C C . VAL A 1 200 ? 23.974 27.267 -39.932 1.00 34.22 200 VAL A C 1
ATOM 1405 O O . VAL A 1 200 ? 23.978 27.079 -38.717 1.00 34.22 200 VAL A O 1
ATOM 1408 N N . ALA A 1 201 ? 24.121 28.477 -40.469 1.00 35.28 201 ALA A N 1
ATOM 1409 C CA . ALA A 1 201 ? 24.110 29.709 -39.692 1.00 35.28 201 ALA A CA 1
ATOM 1410 C C . ALA A 1 201 ? 22.709 29.946 -39.101 1.00 35.28 201 ALA A C 1
ATOM 1412 O O . ALA A 1 201 ? 21.721 30.018 -39.831 1.00 35.28 201 ALA A O 1
ATOM 1413 N N . VAL A 1 202 ? 22.632 30.075 -37.776 1.00 36.97 202 VAL A N 1
ATOM 1414 C CA . VAL A 1 202 ? 21.405 30.428 -37.054 1.00 36.97 202 VAL A CA 1
ATOM 1415 C C . VAL A 1 202 ? 21.153 31.923 -37.246 1.00 36.97 202 VAL A C 1
ATOM 1417 O O . VAL A 1 202 ? 21.853 32.757 -36.673 1.00 36.97 202 VAL A O 1
ATOM 1420 N N . ALA A 1 203 ? 20.169 32.266 -38.077 1.00 37.75 203 ALA A N 1
ATOM 1421 C CA . ALA A 1 203 ? 19.634 33.619 -38.147 1.00 37.75 203 ALA A CA 1
ATOM 1422 C C . ALA A 1 203 ? 18.795 33.899 -36.891 1.00 37.75 203 ALA A C 1
ATOM 1424 O O . ALA A 1 203 ? 17.960 33.087 -36.490 1.00 37.75 203 ALA A O 1
ATOM 1425 N N . SER A 1 204 ? 19.031 35.048 -36.264 1.00 41.69 204 SER A N 1
ATOM 1426 C CA . SER A 1 204 ? 18.279 35.550 -35.116 1.00 41.69 204 SER A CA 1
ATOM 1427 C C . SER A 1 204 ? 16.796 35.728 -35.461 1.00 41.69 204 SER A C 1
ATOM 1429 O O . SER A 1 204 ? 16.442 36.390 -36.437 1.00 41.69 204 SER A O 1
ATOM 1431 N N . ALA A 1 205 ? 15.926 35.131 -34.643 1.00 37.12 205 ALA A N 1
ATOM 1432 C CA . ALA A 1 205 ? 14.479 35.246 -34.772 1.00 37.12 205 ALA A CA 1
ATOM 1433 C C . ALA A 1 205 ? 14.015 36.700 -34.530 1.00 37.12 205 ALA A C 1
ATOM 1435 O O . ALA A 1 205 ? 14.510 37.349 -33.602 1.00 37.12 205 ALA A O 1
ATOM 1436 N N . PRO A 1 206 ? 13.072 37.229 -35.331 1.00 46.56 206 PRO A N 1
ATOM 1437 C CA . PRO A 1 206 ? 12.509 38.553 -35.106 1.00 46.56 206 PRO A CA 1
ATOM 1438 C C . PRO A 1 206 ? 11.682 38.572 -33.815 1.00 46.56 206 PRO A C 1
ATOM 1440 O O . PRO A 1 206 ? 10.970 37.618 -33.503 1.00 46.56 206 PRO A O 1
ATOM 1443 N N . ALA A 1 207 ? 11.784 39.675 -33.069 1.00 45.81 207 ALA A N 1
ATOM 1444 C CA . ALA A 1 207 ? 11.018 39.920 -31.853 1.00 45.81 207 ALA A CA 1
ATOM 1445 C C . ALA A 1 207 ? 9.513 39.734 -32.119 1.00 45.81 207 ALA A C 1
ATOM 1447 O O . ALA A 1 207 ? 8.930 40.430 -32.953 1.00 45.81 207 ALA A O 1
ATOM 1448 N N . GLY A 1 208 ? 8.907 38.764 -31.430 1.00 41.06 208 GLY A N 1
ATOM 1449 C CA . GLY A 1 208 ? 7.491 38.440 -31.556 1.00 41.06 208 GLY A CA 1
ATOM 1450 C C . GLY A 1 208 ? 6.608 39.618 -31.152 1.00 41.06 208 GLY A C 1
ATOM 1451 O O . GLY A 1 208 ? 6.845 40.270 -30.135 1.00 41.06 208 GLY A O 1
ATOM 1452 N N . ALA A 1 209 ? 5.584 39.885 -31.962 1.00 47.28 209 ALA A N 1
ATOM 1453 C CA . ALA A 1 209 ? 4.536 40.836 -31.626 1.00 47.28 209 ALA A CA 1
ATOM 1454 C C . ALA A 1 209 ? 3.834 40.414 -30.316 1.00 47.28 209 ALA A C 1
ATOM 1456 O O . ALA A 1 209 ? 3.626 39.215 -30.103 1.00 47.28 209 ALA A O 1
ATOM 1457 N N . PRO A 1 210 ? 3.459 41.364 -29.439 1.00 50.62 210 PRO A N 1
ATOM 1458 C CA . PRO A 1 210 ? 2.745 41.052 -28.208 1.00 50.62 210 PRO A CA 1
ATOM 1459 C C . PRO A 1 210 ? 1.421 40.361 -28.540 1.00 50.62 210 PRO A C 1
ATOM 1461 O O . PRO A 1 210 ? 0.618 40.873 -29.323 1.00 50.62 210 PRO A O 1
ATOM 1464 N N . MET A 1 211 ? 1.208 39.181 -27.956 1.00 42.16 211 MET A N 1
ATOM 1465 C CA . MET A 1 211 ? -0.061 38.472 -28.071 1.00 42.16 211 MET A CA 1
ATOM 1466 C C . MET A 1 211 ? -1.203 39.343 -27.523 1.00 42.16 211 MET A C 1
ATOM 1468 O O . MET A 1 211 ? -1.014 40.017 -26.505 1.00 42.16 211 MET A O 1
ATOM 1472 N N . PRO A 1 212 ? -2.394 39.322 -28.149 1.00 52.50 212 PRO A N 1
ATOM 1473 C CA . PRO A 1 212 ? -3.575 39.958 -27.583 1.00 52.50 212 PRO A CA 1
ATOM 1474 C C . PRO A 1 212 ? -3.833 39.384 -26.187 1.00 52.50 212 PRO A C 1
ATOM 1476 O O . PRO A 1 212 ? -3.855 38.163 -26.017 1.00 52.50 212 PRO A O 1
ATOM 1479 N N . ALA A 1 213 ? -4.014 40.255 -25.193 1.00 47.31 213 ALA A N 1
ATOM 1480 C CA . ALA A 1 213 ? -4.419 39.835 -23.858 1.00 47.31 213 ALA A CA 1
ATOM 1481 C C . ALA A 1 213 ? -5.709 39.009 -23.970 1.00 47.31 213 ALA A C 1
ATOM 1483 O O . ALA A 1 213 ? -6.685 39.464 -24.574 1.00 47.31 213 ALA A O 1
ATOM 1484 N N . MET A 1 214 ? -5.702 37.790 -23.425 1.00 40.19 214 MET A N 1
ATOM 1485 C CA . MET A 1 214 ? -6.914 36.979 -23.382 1.00 40.19 214 MET A CA 1
ATOM 1486 C C . MET A 1 214 ? -7.977 37.722 -22.563 1.00 40.19 214 MET A C 1
ATOM 1488 O O . MET A 1 214 ? -7.640 38.322 -21.537 1.00 40.19 214 MET A O 1
ATOM 1492 N N . PRO A 1 215 ? -9.248 37.713 -22.998 1.00 60.84 215 PRO A N 1
ATOM 1493 C CA . PRO A 1 215 ? -10.319 38.312 -22.221 1.00 60.84 215 PRO A CA 1
ATOM 1494 C C . PRO A 1 215 ? -10.377 37.633 -20.850 1.00 60.84 215 PRO A C 1
ATOM 1496 O O . PRO A 1 215 ? -10.456 36.409 -20.760 1.00 60.84 215 PRO A O 1
ATOM 1499 N N . ALA A 1 216 ? -10.307 38.432 -19.784 1.00 64.56 216 ALA A N 1
ATOM 1500 C CA . ALA A 1 216 ? -10.474 37.939 -18.426 1.00 64.56 216 ALA A CA 1
ATOM 1501 C C . ALA A 1 216 ? -11.842 37.251 -18.310 1.00 64.56 216 ALA A C 1
ATOM 1503 O O . ALA A 1 216 ? -12.872 37.845 -18.637 1.00 64.56 216 ALA A O 1
ATOM 1504 N N . THR A 1 217 ? -11.853 35.997 -17.863 1.00 64.94 217 THR A N 1
ATOM 1505 C CA . THR A 1 217 ? -13.083 35.273 -17.535 1.00 64.94 217 THR A CA 1
ATOM 1506 C C . THR A 1 217 ? -13.854 36.047 -16.473 1.00 64.94 217 THR A C 1
ATOM 1508 O O . THR A 1 217 ? -13.287 36.435 -15.449 1.00 64.94 217 THR A O 1
ATOM 1511 N N . ALA A 1 218 ? -15.140 36.293 -16.726 1.00 77.12 218 ALA A N 1
ATOM 1512 C CA . ALA A 1 218 ? -16.011 36.947 -15.761 1.00 77.12 218 ALA A CA 1
ATOM 1513 C C . ALA A 1 218 ? -16.033 36.150 -14.439 1.00 77.12 218 ALA A C 1
ATOM 1515 O O . ALA A 1 218 ? -15.992 34.918 -14.476 1.00 77.12 218 ALA A O 1
ATOM 1516 N N . PRO A 1 219 ? -16.078 36.820 -13.274 1.00 82.81 219 PRO A N 1
ATOM 1517 C CA . PRO A 1 219 ? -16.125 36.138 -11.986 1.00 82.81 219 PRO A CA 1
ATOM 1518 C C . PRO A 1 219 ? -17.392 35.280 -11.878 1.00 82.81 219 PRO A C 1
ATOM 1520 O O . PRO A 1 219 ? -18.507 35.774 -12.056 1.00 82.81 219 PRO A O 1
ATOM 1523 N N . VAL A 1 220 ? -17.212 33.993 -11.576 1.00 87.81 220 VAL A N 1
ATOM 1524 C CA . VAL A 1 220 ? -18.316 33.056 -11.330 1.00 87.81 220 VAL A CA 1
ATOM 1525 C C . VAL A 1 220 ? -18.978 33.426 -10.003 1.00 87.81 220 VAL A C 1
ATOM 1527 O O . VAL A 1 220 ? -18.295 33.593 -8.994 1.00 87.81 220 VAL A O 1
ATOM 1530 N N . THR A 1 221 ? -20.304 33.580 -9.998 1.00 91.94 221 THR A N 1
ATOM 1531 C CA . THR A 1 221 ? -21.074 33.811 -8.765 1.00 91.94 221 THR A CA 1
ATOM 1532 C C . THR A 1 221 ? -21.462 32.458 -8.169 1.00 91.94 221 THR A C 1
ATOM 1534 O O . THR A 1 221 ? -22.208 31.730 -8.823 1.00 91.94 221 THR A O 1
ATOM 1537 N N . PRO A 1 222 ? -20.991 32.088 -6.963 1.00 91.50 222 PRO A N 1
ATOM 1538 C CA . PRO A 1 222 ? -21.304 30.786 -6.388 1.00 91.50 222 PRO A CA 1
ATOM 1539 C C . PRO A 1 222 ? -22.792 30.632 -6.071 1.00 91.50 222 PRO A C 1
ATOM 1541 O O . PRO A 1 222 ? -23.392 31.507 -5.450 1.00 91.50 222 PRO A O 1
ATOM 1544 N N . VAL A 1 223 ? -23.374 29.496 -6.452 1.00 94.50 223 VAL A N 1
ATOM 1545 C CA . VAL A 1 223 ? -24.780 29.151 -6.185 1.00 94.50 223 VAL A CA 1
ATOM 1546 C C . VAL A 1 223 ? -24.862 27.839 -5.417 1.00 94.50 223 VAL A C 1
ATOM 1548 O O . VAL A 1 223 ? -24.342 26.838 -5.895 1.00 94.50 223 VAL A O 1
ATOM 1551 N N . ASN A 1 224 ? -25.555 27.815 -4.273 1.00 91.94 224 ASN A N 1
ATOM 1552 C CA . ASN A 1 224 ? -25.729 26.589 -3.489 1.00 91.94 224 ASN A CA 1
ATOM 1553 C C . ASN A 1 224 ? -26.664 25.558 -4.145 1.00 91.94 224 ASN A C 1
ATOM 1555 O O . ASN A 1 224 ? -27.607 25.933 -4.848 1.00 91.94 224 ASN A O 1
ATOM 1559 N N . PRO A 1 225 ? -26.462 24.253 -3.874 1.00 94.94 225 PRO A N 1
ATOM 1560 C CA . PRO A 1 225 ? -27.313 23.198 -4.419 1.00 94.94 225 PRO A CA 1
ATOM 1561 C C . PRO A 1 225 ? -28.757 23.287 -3.932 1.00 94.94 225 PRO A C 1
ATOM 1563 O O . PRO A 1 225 ? -29.009 23.456 -2.748 1.00 94.94 225 PRO A O 1
ATOM 1566 N N . THR A 1 226 ? -29.727 23.108 -4.828 1.00 96.81 226 THR A N 1
ATOM 1567 C CA . THR A 1 226 ? -31.154 23.131 -4.462 1.00 96.81 226 THR A CA 1
ATOM 1568 C C . THR A 1 226 ? -31.715 21.724 -4.270 1.00 96.81 226 THR A C 1
ATOM 1570 O O . THR A 1 226 ? -31.146 20.735 -4.730 1.00 96.81 226 THR A O 1
ATOM 1573 N N . GLY A 1 227 ? -32.867 21.616 -3.600 1.00 96.00 227 GLY A N 1
ATOM 1574 C CA . GLY A 1 227 ? -33.567 20.337 -3.443 1.00 96.00 227 GLY A CA 1
ATOM 1575 C C . GLY A 1 227 ? -32.813 19.320 -2.586 1.00 96.00 227 GLY A C 1
ATOM 1576 O O . GLY A 1 227 ? -32.943 18.120 -2.844 1.00 96.00 227 GLY A O 1
ATOM 1577 N N . PHE A 1 228 ? -32.025 19.802 -1.615 1.00 97.44 228 PHE A N 1
ATOM 1578 C CA . PHE A 1 228 ? -31.288 18.966 -0.676 1.00 97.44 228 PHE A CA 1
ATOM 1579 C C . PHE A 1 228 ? -32.253 18.228 0.259 1.00 97.44 228 PHE A C 1
ATOM 1581 O O . PHE A 1 228 ? -33.043 18.834 0.978 1.00 97.44 228 PHE A O 1
ATOM 1588 N N . THR A 1 229 ? -32.217 16.904 0.198 1.00 97.56 229 THR A N 1
ATOM 1589 C CA . THR A 1 229 ? -33.112 15.986 0.900 1.00 97.56 229 THR A CA 1
ATOM 1590 C C . THR A 1 229 ? -32.297 14.920 1.617 1.00 97.56 229 THR A C 1
ATOM 1592 O O . THR A 1 229 ? -31.296 14.457 1.074 1.00 97.56 229 THR A O 1
ATOM 1595 N N . ALA A 1 230 ? -32.758 14.489 2.789 1.00 97.44 230 ALA A N 1
ATOM 1596 C CA . ALA A 1 230 ? -32.258 13.318 3.497 1.00 97.44 230 ALA A CA 1
ATOM 1597 C C . ALA A 1 230 ? -33.404 12.317 3.653 1.00 97.44 230 ALA A C 1
ATOM 1599 O O . ALA A 1 230 ? -34.522 12.693 4.004 1.00 97.44 230 ALA A O 1
ATOM 1600 N N . SER A 1 231 ? -33.131 11.045 3.381 1.00 96.75 231 SER A N 1
ATOM 1601 C CA . SER A 1 231 ? -34.094 9.956 3.556 1.00 96.75 231 SER A CA 1
ATOM 1602 C C . SER A 1 231 ? -33.410 8.763 4.202 1.00 96.75 231 SER A C 1
ATOM 1604 O O . SER A 1 231 ? -32.296 8.416 3.823 1.00 96.75 231 SER A O 1
ATOM 1606 N N . GLN A 1 232 ? -34.051 8.147 5.190 1.00 95.88 232 GLN A N 1
ATOM 1607 C CA . GLN A 1 232 ? -33.508 6.963 5.845 1.00 95.88 232 GLN A CA 1
ATOM 1608 C C . GLN A 1 232 ? -33.870 5.710 5.040 1.00 95.88 232 GLN A C 1
ATOM 1610 O O . GLN A 1 232 ? -35.034 5.522 4.689 1.00 95.88 232 GLN A O 1
ATOM 1615 N N . GLY A 1 233 ? -32.874 4.862 4.770 1.00 88.94 233 GLY A N 1
ATOM 1616 C CA . GLY A 1 233 ? -33.078 3.534 4.187 1.00 88.94 233 GLY A CA 1
ATOM 1617 C C . GLY A 1 233 ? -33.178 2.471 5.279 1.00 88.94 233 GLY A C 1
ATOM 1618 O O . GLY A 1 233 ? -34.260 1.970 5.581 1.00 88.94 233 GLY A O 1
ATOM 1619 N N . LEU A 1 234 ? -32.038 2.158 5.898 1.00 88.56 234 LEU A N 1
ATOM 1620 C CA . LEU A 1 234 ? -31.916 1.240 7.035 1.00 88.56 234 LEU A CA 1
ATOM 1621 C C . LEU A 1 234 ? -31.661 2.009 8.349 1.00 88.56 234 LEU A C 1
ATOM 1623 O O . LEU A 1 234 ? -31.261 3.179 8.320 1.00 88.56 234 LEU A O 1
ATOM 1627 N N . PRO A 1 235 ? -31.867 1.390 9.531 1.00 90.56 235 PRO A N 1
ATOM 1628 C CA . PRO A 1 235 ? -31.427 1.968 10.800 1.00 90.56 235 PRO A CA 1
ATOM 1629 C C . PRO A 1 235 ? -29.946 2.376 10.748 1.00 90.56 235 PRO A C 1
ATOM 1631 O O . PRO A 1 235 ? -29.088 1.548 10.458 1.00 90.56 235 PRO A O 1
ATOM 1634 N N . GLY A 1 236 ? -29.654 3.655 11.006 1.00 84.19 236 GLY A N 1
ATOM 1635 C CA . GLY A 1 236 ? -28.302 4.226 10.911 1.00 84.19 236 GLY A CA 1
ATOM 1636 C C . GLY A 1 236 ? -27.763 4.501 9.496 1.00 84.19 236 GLY A C 1
ATOM 1637 O O . GLY A 1 236 ? -26.609 4.909 9.379 1.00 84.19 236 GLY A O 1
ATOM 1638 N N . GLU A 1 237 ? -28.556 4.318 8.436 1.00 92.25 237 GLU A N 1
ATOM 1639 C CA . GLU A 1 237 ? -28.182 4.639 7.050 1.00 92.25 237 GLU A CA 1
ATOM 1640 C C . GLU A 1 237 ? -29.087 5.735 6.474 1.00 92.25 237 GLU A C 1
ATOM 1642 O O . GLU A 1 237 ? -30.310 5.582 6.393 1.00 92.25 237 GLU A O 1
ATOM 1647 N N . VAL A 1 238 ? -28.480 6.841 6.045 1.00 94.88 238 VAL A N 1
ATOM 1648 C CA . VAL A 1 238 ? -29.180 7.997 5.476 1.00 94.88 238 VAL A CA 1
ATOM 1649 C C . VAL A 1 238 ? -28.688 8.246 4.062 1.00 94.88 238 VAL A C 1
ATOM 1651 O O . VAL A 1 238 ? -27.498 8.396 3.820 1.00 94.88 238 VAL A O 1
ATOM 1654 N N . LEU A 1 239 ? -29.618 8.337 3.121 1.00 95.12 239 LEU A N 1
ATOM 1655 C CA . LEU A 1 239 ? -29.349 8.718 1.749 1.00 95.12 239 LEU A CA 1
ATOM 1656 C C . LEU A 1 239 ? -29.621 10.216 1.569 1.00 95.12 239 LEU A C 1
ATOM 1658 O O . LEU A 1 239 ? -30.760 10.676 1.708 1.00 95.12 239 LEU A O 1
ATOM 1662 N N . LEU A 1 240 ? -28.563 10.962 1.258 1.00 96.00 240 LEU A N 1
ATOM 1663 C CA . LEU A 1 240 ? -28.580 12.395 0.976 1.00 96.00 240 LEU A CA 1
ATOM 1664 C C . LEU A 1 240 ? -28.726 12.617 -0.529 1.00 96.00 240 LEU A C 1
ATOM 1666 O O . LEU A 1 240 ? -28.118 11.890 -1.311 1.00 96.00 240 LEU A O 1
ATOM 1670 N N . GLY A 1 241 ? -29.500 13.618 -0.949 1.00 95.12 241 GLY A N 1
ATOM 1671 C CA . GLY A 1 241 ? -29.706 13.899 -2.370 1.00 95.12 241 GLY A CA 1
ATOM 1672 C C . GLY A 1 241 ? -29.996 15.359 -2.692 1.00 95.12 241 GLY A C 1
ATOM 1673 O O . GLY A 1 241 ? -30.719 15.999 -1.941 1.00 95.12 241 GLY A O 1
ATOM 1674 N N . TRP A 1 242 ? -29.473 15.892 -3.800 1.00 96.31 242 TRP A N 1
ATOM 1675 C CA . TRP A 1 242 ? -29.702 17.278 -4.252 1.00 96.31 242 TRP A CA 1
ATOM 1676 C C . TRP A 1 242 ? -29.683 17.411 -5.779 1.00 96.31 242 TRP A C 1
ATOM 1678 O O . TRP A 1 242 ? -29.243 16.509 -6.495 1.00 96.31 242 TRP A O 1
ATOM 1688 N N . ASN A 1 243 ? -30.166 18.546 -6.288 1.00 95.06 243 ASN A N 1
ATOM 1689 C CA . ASN A 1 243 ? -30.069 18.890 -7.704 1.00 95.06 243 ASN A CA 1
ATOM 1690 C C . ASN A 1 243 ? -28.657 19.418 -8.013 1.00 95.06 243 ASN A C 1
ATOM 1692 O O . ASN A 1 243 ? -28.177 20.295 -7.285 1.00 95.06 243 ASN A O 1
ATOM 1696 N N . PRO A 1 244 ? -27.991 18.938 -9.078 1.00 92.69 244 PRO A N 1
ATOM 1697 C CA . PRO A 1 244 ? -26.679 19.434 -9.456 1.00 92.69 244 PRO A CA 1
ATOM 1698 C C . PRO A 1 244 ? -26.751 20.911 -9.857 1.00 92.69 244 PRO A C 1
ATOM 1700 O O . PRO A 1 244 ? -27.698 21.349 -10.513 1.00 92.69 244 PRO A O 1
ATOM 1703 N N . VAL A 1 245 ? -25.726 21.666 -9.476 1.00 94.00 245 VAL A N 1
ATOM 1704 C CA . VAL A 1 245 ? -25.519 23.052 -9.891 1.00 94.00 245 VAL A CA 1
ATOM 1705 C C . VAL A 1 245 ? -24.615 23.055 -11.127 1.00 94.00 245 VAL A C 1
ATOM 1707 O O . VAL A 1 245 ? -23.580 22.382 -11.102 1.00 94.00 245 VAL A O 1
ATOM 1710 N N . PRO A 1 246 ? -24.983 23.757 -12.215 1.00 90.50 246 PRO A N 1
ATOM 1711 C CA . PRO A 1 246 ? -24.105 23.940 -13.367 1.00 90.50 246 PRO A CA 1
ATOM 1712 C C . PRO A 1 246 ? -22.762 24.551 -12.957 1.00 90.50 246 PRO A C 1
ATOM 1714 O O . PRO A 1 246 ? -22.718 25.365 -12.041 1.00 90.50 246 PRO A O 1
ATOM 1717 N N . GLU A 1 247 ? -21.680 24.162 -13.636 1.00 89.56 247 GLU A N 1
ATOM 1718 C CA . GLU A 1 247 ? -20.327 24.733 -13.462 1.00 89.56 247 GLU A CA 1
ATOM 1719 C C . GLU A 1 247 ? -19.657 24.503 -12.092 1.00 89.56 247 GLU A C 1
ATOM 1721 O O . GLU A 1 247 ? -18.490 24.853 -11.921 1.00 89.56 247 GLU A O 1
ATOM 1726 N N . ALA A 1 248 ? -20.343 23.882 -11.127 1.00 92.62 248 ALA A N 1
ATOM 1727 C CA . ALA A 1 248 ? -19.715 23.436 -9.890 1.00 92.62 248 ALA A CA 1
ATOM 1728 C C . ALA A 1 248 ? -18.719 22.302 -10.186 1.00 92.62 248 ALA A C 1
ATOM 1730 O O . ALA A 1 248 ? -19.103 21.265 -10.719 1.00 92.62 248 ALA A O 1
ATOM 1731 N N . GLU A 1 249 ? -17.459 22.474 -9.793 1.00 88.50 249 GLU A N 1
ATOM 1732 C CA . GLU A 1 249 ? -16.397 21.476 -9.957 1.00 88.50 249 GLU A CA 1
ATOM 1733 C C . GLU A 1 249 ? -16.634 20.270 -9.029 1.00 88.50 249 GLU A C 1
ATOM 1735 O O . GLU A 1 249 ? -16.488 19.105 -9.413 1.00 88.50 249 GLU A O 1
ATOM 1740 N N . TYR A 1 250 ? -17.054 20.543 -7.792 1.00 91.62 250 TYR A N 1
ATOM 1741 C CA . TYR A 1 250 ? -17.405 19.524 -6.807 1.00 91.62 250 TYR A CA 1
ATOM 1742 C C . TYR A 1 250 ? -18.368 20.064 -5.740 1.00 91.62 250 TYR A C 1
ATOM 1744 O O . TYR A 1 250 ? -18.623 21.266 -5.642 1.00 91.62 250 TYR A O 1
ATOM 1752 N N . TYR A 1 251 ? -18.887 19.162 -4.910 1.00 94.25 251 TYR A N 1
ATOM 1753 C CA . TYR A 1 251 ? -19.662 19.477 -3.712 1.00 94.25 251 TYR A CA 1
ATOM 1754 C C . TYR A 1 251 ? -18.918 19.035 -2.455 1.00 94.25 251 TYR A C 1
ATOM 1756 O O . TYR A 1 251 ? -18.229 18.015 -2.474 1.00 94.25 251 TYR A O 1
ATOM 1764 N N . ALA A 1 252 ? -19.087 19.768 -1.358 1.00 90.44 252 ALA A N 1
ATOM 1765 C CA . ALA A 1 252 ? -18.709 19.310 -0.025 1.00 90.44 252 ALA A CA 1
ATOM 1766 C C . ALA A 1 252 ? -19.979 19.053 0.790 1.00 90.44 252 ALA A C 1
ATOM 1768 O O . ALA A 1 252 ? -20.834 19.935 0.898 1.00 90.44 252 ALA A O 1
ATOM 1769 N N . VAL A 1 253 ? -20.103 17.846 1.337 1.00 95.25 253 VAL A N 1
ATOM 1770 C CA . VAL A 1 253 ? -21.251 17.408 2.138 1.00 95.25 253 VAL A CA 1
ATOM 1771 C C . VAL A 1 253 ? -20.801 17.201 3.575 1.00 95.25 253 VAL A C 1
ATOM 1773 O O . VAL A 1 253 ? -19.827 16.502 3.824 1.00 95.25 253 VAL A O 1
ATOM 1776 N N . PHE A 1 254 ? -21.512 17.779 4.531 1.00 93.06 254 PHE A N 1
ATOM 1777 C CA . PHE A 1 254 ? -21.167 17.750 5.947 1.00 93.06 254 PHE A CA 1
ATOM 1778 C C . PHE A 1 254 ? -22.303 17.133 6.749 1.00 93.06 254 PHE A C 1
ATOM 1780 O O . PHE A 1 254 ? -23.468 17.331 6.415 1.00 93.06 254 PHE A O 1
ATOM 1787 N N . GLY A 1 255 ? -21.966 16.436 7.830 1.00 95.44 255 GLY A N 1
ATOM 1788 C CA . GLY A 1 255 ? -22.924 15.934 8.811 1.00 95.44 255 GLY A CA 1
ATOM 1789 C C . GLY A 1 255 ? -22.561 14.543 9.339 1.00 95.44 255 GLY A C 1
ATOM 1790 O O . GLY A 1 255 ? -21.543 13.973 8.938 1.00 95.44 255 GLY A O 1
ATOM 1791 N N . PRO A 1 256 ? -23.363 13.997 10.265 1.00 90.75 256 PRO A N 1
ATOM 1792 C CA . PRO A 1 256 ? -23.133 12.687 10.865 1.00 90.75 256 PRO A CA 1
ATOM 1793 C C . PRO A 1 256 ? -23.126 11.557 9.829 1.00 90.75 256 PRO A C 1
ATOM 1795 O O . PRO A 1 256 ? -23.874 11.585 8.853 1.00 90.75 256 PRO A O 1
ATOM 1798 N N . GLY A 1 257 ? -22.285 10.548 10.057 1.00 86.44 257 GLY A N 1
ATOM 1799 C CA . GLY A 1 257 ? -22.121 9.404 9.154 1.00 86.44 257 GLY A CA 1
ATOM 1800 C C . GLY A 1 257 ? -21.326 9.675 7.871 1.00 86.44 257 GLY A C 1
ATOM 1801 O O . GLY A 1 257 ? -21.285 8.812 6.995 1.00 86.44 257 GLY A O 1
ATOM 1802 N N . LEU A 1 258 ? -20.694 10.850 7.771 1.00 87.50 258 LEU A N 1
ATOM 1803 C CA . LEU A 1 258 ? -19.726 11.235 6.736 1.00 87.50 258 LEU A CA 1
ATOM 1804 C C . LEU A 1 258 ? -18.329 11.441 7.360 1.00 87.50 258 LEU A C 1
ATOM 1806 O O . LEU A 1 258 ? -18.189 11.454 8.585 1.00 87.50 258 LEU A O 1
ATOM 1810 N N . GLU A 1 259 ? -17.292 11.619 6.531 1.00 69.94 259 GLU A N 1
ATOM 1811 C CA . GLU A 1 259 ? -15.928 11.899 7.014 1.00 69.94 259 GLU A CA 1
ATOM 1812 C C . GLU A 1 259 ? -15.874 13.188 7.876 1.00 69.94 259 GLU A C 1
ATOM 1814 O O . GLU A 1 259 ? -16.513 14.194 7.536 1.00 69.94 259 GLU A O 1
ATOM 1819 N N . PRO A 1 260 ? -15.082 13.217 8.969 1.00 65.06 260 PRO A N 1
ATOM 1820 C CA . PRO A 1 260 ? -14.813 14.446 9.713 1.00 65.06 260 PRO A CA 1
ATOM 1821 C C . PRO A 1 260 ? -14.204 15.522 8.800 1.00 65.06 260 PRO A C 1
ATOM 1823 O O . PRO A 1 260 ? -13.162 15.304 8.189 1.00 65.06 260 PRO A O 1
ATOM 1826 N N . GLY A 1 261 ? -14.847 16.690 8.715 1.00 70.75 261 GLY A N 1
ATOM 1827 C CA . GLY A 1 261 ? -14.462 17.761 7.781 1.00 70.75 261 GLY A CA 1
ATOM 1828 C C . GLY A 1 261 ? -15.236 17.765 6.458 1.00 70.75 261 GLY A C 1
ATOM 1829 O O . GLY A 1 261 ? -15.054 18.683 5.665 1.00 70.75 261 GLY A O 1
ATOM 1830 N N . GLY A 1 262 ? -16.148 16.809 6.263 1.00 83.88 262 GLY A N 1
ATOM 1831 C CA . GLY A 1 262 ? -17.032 16.720 5.106 1.00 83.88 262 GLY A CA 1
ATOM 1832 C C . GLY A 1 262 ? -16.509 15.798 4.003 1.00 83.88 262 GLY A C 1
ATOM 1833 O O . GLY A 1 262 ? -15.317 15.539 3.883 1.00 83.88 262 GLY A O 1
ATOM 1834 N N . GLN A 1 263 ? -17.427 15.299 3.181 1.00 83.69 263 GLN A N 1
ATOM 1835 C CA . GLN A 1 263 ? -17.158 14.431 2.042 1.00 83.69 263 GLN A CA 1
ATOM 1836 C C . GLN A 1 263 ? -17.176 15.238 0.739 1.00 83.69 263 GLN A C 1
ATOM 1838 O O . GLN A 1 263 ? -18.156 15.926 0.441 1.00 83.69 263 GLN A O 1
ATOM 1843 N N . ARG A 1 264 ? -16.108 15.128 -0.060 1.00 89.12 264 ARG A N 1
ATOM 1844 C CA . ARG A 1 264 ? -16.031 15.705 -1.411 1.00 89.12 264 ARG A CA 1
ATOM 1845 C C . ARG A 1 264 ? -16.754 14.811 -2.422 1.00 89.12 264 ARG A C 1
ATOM 1847 O O . ARG A 1 264 ? -16.544 13.603 -2.442 1.00 89.12 264 ARG A O 1
ATOM 1854 N N . VAL A 1 265 ? -17.559 15.416 -3.292 1.00 86.44 265 VAL A N 1
ATOM 1855 C CA . VAL A 1 265 ? -18.333 14.743 -4.346 1.00 86.44 265 VAL A CA 1
ATOM 1856 C C . VAL A 1 265 ? -18.077 15.455 -5.671 1.00 86.44 265 VAL A C 1
ATOM 1858 O O . VAL A 1 265 ? -18.559 16.566 -5.874 1.00 86.44 265 VAL A O 1
ATOM 1861 N N . ASN A 1 266 ? -17.300 14.852 -6.569 1.00 84.38 266 ASN A N 1
ATOM 1862 C CA . ASN A 1 266 ? -16.962 15.477 -7.852 1.00 84.38 266 ASN A CA 1
ATOM 1863 C C . ASN A 1 266 ? -18.159 15.471 -8.813 1.00 84.38 266 ASN A C 1
ATOM 1865 O O . ASN A 1 266 ? -18.911 14.495 -8.881 1.00 84.38 266 ASN A O 1
ATOM 1869 N N . GLN A 1 267 ? -18.323 16.543 -9.589 1.00 76.69 267 GLN A N 1
ATOM 1870 C CA . GLN A 1 267 ? -19.325 16.585 -10.653 1.00 76.69 267 GLN A CA 1
ATOM 1871 C C . GLN A 1 267 ? -18.922 15.572 -11.750 1.00 76.69 267 GLN A C 1
ATOM 1873 O O . GLN A 1 267 ? -17.802 15.602 -12.243 1.00 76.69 267 GLN A O 1
ATOM 1878 N N . GLY A 1 268 ? -19.787 14.605 -12.080 1.00 66.31 268 GLY A N 1
ATOM 1879 C CA . GLY A 1 268 ? -19.512 13.567 -13.093 1.00 66.31 268 GLY A CA 1
ATOM 1880 C C . GLY A 1 268 ? -18.649 12.375 -12.640 1.00 66.31 268 GLY A C 1
ATOM 1881 O O . GLY A 1 268 ? -18.646 11.340 -13.306 1.00 66.31 268 GLY A O 1
ATOM 1882 N N . GLY A 1 269 ? -17.975 12.465 -11.490 1.00 48.03 269 GLY A N 1
ATOM 1883 C CA . GLY A 1 269 ? -17.144 11.395 -10.932 1.00 48.03 269 GLY A CA 1
ATOM 1884 C C . GLY A 1 269 ? -17.901 10.526 -9.927 1.00 48.03 269 GLY A C 1
ATOM 1885 O O . GLY A 1 269 ? -17.870 10.800 -8.734 1.00 48.03 269 GLY A O 1
ATOM 1886 N N . GLY A 1 270 ? -18.586 9.482 -10.398 1.00 46.31 270 GLY A N 1
ATOM 1887 C CA . GLY A 1 270 ? -18.974 8.327 -9.570 1.00 46.31 270 GLY A CA 1
ATOM 1888 C C . GLY A 1 270 ? -20.065 8.515 -8.504 1.00 46.31 270 GLY A C 1
ATOM 1889 O O . GLY A 1 270 ? -20.456 7.525 -7.893 1.00 46.31 270 GLY A O 1
ATOM 1890 N N . GLY A 1 271 ? -20.614 9.716 -8.295 1.00 47.25 271 GLY A N 1
ATOM 1891 C CA . GLY A 1 271 ? -21.837 9.868 -7.501 1.00 47.25 271 GLY A CA 1
ATOM 1892 C C . GLY A 1 271 ? -22.959 9.019 -8.106 1.00 47.25 271 GLY A C 1
ATOM 1893 O O . GLY A 1 271 ? -23.161 9.043 -9.323 1.00 47.25 271 GLY A O 1
ATOM 1894 N N . PHE A 1 272 ? -23.679 8.249 -7.286 1.00 51.22 272 PHE A N 1
ATOM 1895 C CA . PHE A 1 272 ? -24.815 7.460 -7.756 1.00 51.22 272 PHE A CA 1
ATOM 1896 C C . PHE A 1 272 ? -25.906 8.418 -8.250 1.00 51.22 272 PHE A C 1
ATOM 1898 O O . PHE A 1 272 ? -26.753 8.863 -7.478 1.00 51.22 272 PHE A O 1
ATOM 1905 N N . TYR A 1 273 ? -25.914 8.751 -9.540 1.00 57.56 273 TYR A N 1
ATOM 1906 C CA . TYR A 1 273 ? -27.126 9.248 -10.173 1.00 57.56 273 TYR A CA 1
ATOM 1907 C C . TYR A 1 273 ? -28.142 8.115 -10.057 1.00 57.56 273 TYR A C 1
ATOM 1909 O O . TYR A 1 273 ? -27.962 7.056 -10.668 1.00 57.56 273 TYR A O 1
ATOM 1917 N N . ALA A 1 274 ? -29.173 8.283 -9.227 1.00 49.34 274 ALA A N 1
ATOM 1918 C CA . ALA A 1 274 ? -30.228 7.283 -9.162 1.00 49.34 274 ALA A CA 1
ATOM 1919 C C . ALA A 1 274 ? -30.821 7.168 -10.572 1.00 49.34 274 ALA A C 1
ATOM 1921 O O . ALA A 1 274 ? -31.210 8.186 -11.154 1.00 49.34 274 ALA A O 1
ATOM 1922 N N . GLN A 1 275 ? -30.809 5.958 -11.146 1.00 43.12 275 GLN A N 1
ATOM 1923 C CA . GLN A 1 275 ? -31.201 5.741 -12.539 1.00 43.12 275 GLN A CA 1
ATOM 1924 C C . GLN A 1 275 ? -32.556 6.406 -12.813 1.00 43.12 275 GLN A C 1
ATOM 1926 O O . GLN A 1 275 ? -33.554 6.083 -12.174 1.00 43.12 275 GLN A O 1
ATOM 1931 N N . GLY A 1 276 ? -32.577 7.361 -13.747 1.00 56.00 276 GLY A N 1
ATOM 1932 C CA . GLY A 1 276 ? -33.785 8.102 -14.120 1.00 56.00 276 GLY A CA 1
ATOM 1933 C C . GLY A 1 276 ? -34.037 9.413 -13.364 1.00 56.00 276 GLY A C 1
ATOM 1934 O O . GLY A 1 276 ? -35.041 10.063 -13.645 1.00 56.00 276 GLY A O 1
ATOM 1935 N N . THR A 1 277 ? -33.152 9.853 -12.459 1.00 61.88 277 THR A N 1
ATOM 1936 C CA . THR A 1 277 ? -33.247 11.179 -11.822 1.00 61.88 277 THR A CA 1
ATOM 1937 C C . THR A 1 277 ? -31.961 11.989 -11.988 1.00 61.88 277 THR A C 1
ATOM 1939 O O . THR A 1 277 ? -30.861 11.483 -11.786 1.00 61.88 277 THR A O 1
ATOM 1942 N N . ASN A 1 278 ? -32.095 13.278 -12.310 1.00 82.06 278 ASN A N 1
ATOM 1943 C CA . ASN A 1 278 ? -30.986 14.240 -12.357 1.00 82.06 278 ASN A CA 1
ATOM 1944 C C . ASN A 1 278 ? -30.591 14.705 -10.941 1.00 82.06 278 ASN A C 1
ATOM 1946 O O . ASN A 1 278 ? -30.474 15.904 -10.703 1.00 82.06 278 ASN A O 1
ATOM 1950 N N . LYS A 1 279 ? -30.451 13.784 -9.980 1.00 89.06 279 LYS A N 1
ATOM 1951 C CA . LYS A 1 279 ? -30.021 14.094 -8.610 1.00 89.06 279 LYS A CA 1
ATOM 1952 C C . LYS A 1 279 ? -28.661 13.477 -8.313 1.00 89.06 279 LYS A C 1
ATOM 1954 O O . LYS A 1 279 ? -28.382 12.355 -8.726 1.00 89.06 279 LYS A O 1
ATOM 1959 N N . VAL A 1 280 ? -27.841 14.214 -7.571 1.00 88.12 280 VAL A N 1
ATOM 1960 C CA . VAL A 1 280 ? -26.619 13.695 -6.948 1.00 88.12 280 VAL A CA 1
ATOM 1961 C C . VAL A 1 280 ? -27.025 13.037 -5.638 1.00 88.12 280 VAL A C 1
ATOM 1963 O O . VAL A 1 280 ? -27.735 13.676 -4.864 1.00 88.12 280 VAL A O 1
ATOM 1966 N N . MET A 1 281 ? -26.601 11.794 -5.400 1.00 91.19 281 MET A N 1
ATOM 1967 C CA . MET A 1 281 ? -26.927 11.043 -4.184 1.00 91.19 281 MET A CA 1
ATOM 1968 C C . MET A 1 281 ? -25.658 10.598 -3.452 1.00 91.19 281 MET A C 1
ATOM 1970 O O . MET A 1 281 ? -24.710 10.131 -4.086 1.00 91.19 281 MET A O 1
ATOM 1974 N N . VAL A 1 282 ? -25.654 10.707 -2.121 1.00 91.06 282 VAL A N 1
ATOM 1975 C CA . VAL A 1 282 ? -24.546 10.288 -1.249 1.00 91.06 282 VAL A CA 1
ATOM 1976 C C . VAL A 1 282 ? -25.086 9.517 -0.045 1.00 91.06 282 VAL A C 1
ATOM 1978 O O . VAL A 1 282 ? -25.918 10.059 0.686 1.00 91.06 282 VAL A O 1
ATOM 1981 N N . PRO A 1 283 ? -24.637 8.272 0.187 1.00 92.31 283 PRO A N 1
ATOM 1982 C CA . PRO A 1 283 ? -24.982 7.546 1.400 1.00 92.31 283 PRO A CA 1
ATOM 1983 C C . PRO A 1 283 ? -24.123 8.015 2.587 1.00 92.31 283 PRO A C 1
ATOM 1985 O O . PRO A 1 283 ? -22.919 8.223 2.450 1.00 92.31 283 PRO A O 1
ATOM 1988 N N . ALA A 1 284 ? -24.747 8.140 3.756 1.00 90.81 284 ALA A N 1
ATOM 1989 C CA . ALA A 1 284 ? -24.119 8.358 5.053 1.00 90.81 284 ALA A CA 1
ATOM 1990 C C . ALA A 1 284 ? -24.428 7.156 5.959 1.00 90.81 284 ALA A C 1
ATOM 1992 O O . ALA A 1 284 ? -25.588 6.757 6.097 1.00 90.81 284 ALA A O 1
ATOM 1993 N N . PHE A 1 285 ? -23.403 6.579 6.585 1.00 88.88 285 PHE A N 1
ATOM 1994 C CA . PHE A 1 285 ? -23.514 5.331 7.350 1.00 88.88 285 PHE A CA 1
ATOM 1995 C C . PHE A 1 285 ? -23.208 5.542 8.829 1.00 88.88 285 PHE A C 1
ATOM 1997 O O . PHE A 1 285 ? -22.492 6.467 9.196 1.00 88.88 285 PHE A O 1
ATOM 2004 N N . ASN A 1 286 ? -23.701 4.645 9.686 1.00 85.38 286 ASN A N 1
ATOM 2005 C CA . ASN A 1 286 ? -23.524 4.718 11.143 1.00 85.38 286 ASN A CA 1
ATOM 2006 C C . ASN A 1 286 ? -24.019 6.046 11.739 1.00 85.38 286 ASN A C 1
ATOM 2008 O O . ASN A 1 286 ? -23.448 6.574 12.694 1.00 85.38 286 ASN A O 1
ATOM 2012 N N . VAL A 1 287 ? -25.086 6.596 11.163 1.00 92.38 287 VAL A N 1
ATOM 2013 C CA . VAL A 1 287 ? -25.698 7.836 11.625 1.00 92.38 287 VAL A CA 1
ATOM 2014 C C . VAL A 1 287 ? -26.349 7.593 12.996 1.00 92.38 287 VAL A C 1
ATOM 2016 O O . VAL A 1 287 ? -27.179 6.684 13.115 1.00 92.38 287 VAL A O 1
ATOM 2019 N N . PRO A 1 288 ? -25.998 8.365 14.044 1.00 88.81 288 PRO A N 1
ATOM 2020 C CA . PRO A 1 288 ? -26.607 8.214 15.360 1.00 88.81 288 PRO A CA 1
ATOM 2021 C C . PRO A 1 288 ? -28.122 8.418 15.312 1.00 88.81 288 PRO A C 1
ATOM 2023 O O . PRO A 1 288 ? -28.625 9.236 14.542 1.00 88.81 288 PRO A O 1
ATOM 2026 N N . GLY A 1 289 ? -28.848 7.697 16.169 1.00 91.38 289 GLY A N 1
ATOM 2027 C CA . GLY A 1 289 ? -30.288 7.900 16.305 1.00 91.38 289 GLY A CA 1
ATOM 2028 C C . GLY A 1 289 ? -30.638 9.294 16.838 1.00 91.38 289 GLY A C 1
ATOM 2029 O O . GLY A 1 289 ? -29.858 9.888 17.585 1.00 91.38 289 GLY A O 1
ATOM 2030 N N . GLY A 1 290 ? -31.817 9.795 16.477 1.00 94.81 290 GLY A N 1
ATOM 2031 C CA . GLY A 1 290 ? -32.317 11.122 16.838 1.00 94.81 290 GLY A CA 1
ATOM 2032 C C . GLY A 1 290 ? -32.199 12.141 15.704 1.00 94.81 290 GLY A C 1
ATOM 2033 O O . GLY A 1 290 ? -31.822 11.807 14.580 1.00 94.81 290 GLY A O 1
ATOM 2034 N N . LEU A 1 291 ? -32.510 13.402 16.012 1.00 97.62 291 LEU A N 1
ATOM 2035 C CA . LEU A 1 291 ? -32.470 14.491 15.040 1.00 97.62 291 LEU A CA 1
ATOM 2036 C C . LEU A 1 291 ? -31.028 14.810 14.626 1.00 97.62 291 LEU A C 1
ATOM 2038 O O . LEU A 1 291 ? -30.241 15.311 15.428 1.00 97.62 291 LEU A O 1
ATOM 2042 N N . GLN A 1 292 ? -30.714 14.552 13.359 1.00 97.69 292 GLN A N 1
ATOM 2043 C CA . GLN A 1 292 ? -29.428 14.857 12.737 1.00 97.69 292 GLN A CA 1
ATOM 2044 C C . GLN A 1 292 ? -29.601 15.914 11.645 1.00 97.69 292 GLN A C 1
ATOM 2046 O O . GLN A 1 292 ? -30.670 16.024 11.045 1.00 97.69 292 GLN A O 1
ATOM 2051 N N . GLU A 1 293 ? -28.547 16.683 11.374 1.00 97.81 293 GLU A N 1
ATOM 2052 C CA . GLU A 1 293 ? -28.514 17.701 10.320 1.00 97.81 293 GLU A CA 1
ATOM 2053 C C . GLU A 1 293 ? -27.302 17.497 9.407 1.00 97.81 293 GLU A C 1
ATOM 2055 O O . GLU A 1 293 ? -26.197 17.201 9.870 1.00 97.81 293 GLU A O 1
ATOM 2060 N N . TRP A 1 294 ? -27.515 17.712 8.111 1.00 97.94 294 TRP A N 1
ATOM 2061 C CA . TRP A 1 294 ? -26.472 17.759 7.096 1.00 97.94 294 TRP A CA 1
ATOM 2062 C C . TRP A 1 294 ? -26.483 19.101 6.381 1.00 97.94 294 TRP A C 1
ATOM 2064 O O . TRP A 1 294 ? -27.513 19.774 6.309 1.00 97.94 294 TRP A O 1
ATOM 2074 N N . ALA A 1 295 ? -25.342 19.457 5.799 1.00 97.38 295 ALA A N 1
ATOM 2075 C CA . ALA A 1 295 ? -25.183 20.623 4.943 1.00 97.38 295 ALA A CA 1
ATOM 2076 C C . ALA A 1 295 ? -24.485 20.238 3.635 1.00 97.38 295 ALA A C 1
ATOM 2078 O O . ALA A 1 295 ? -23.639 19.346 3.627 1.00 97.38 295 ALA A O 1
ATOM 2079 N N . VAL A 1 296 ? -24.796 20.926 2.539 1.00 96.69 296 VAL A N 1
ATOM 2080 C CA . VAL A 1 296 ? -24.098 20.773 1.260 1.00 96.69 296 VAL A CA 1
ATOM 2081 C C . VAL A 1 296 ? -23.752 22.131 0.655 1.00 96.69 296 VAL A C 1
ATOM 2083 O O . VAL A 1 296 ? -24.559 23.064 0.671 1.00 96.69 296 VAL A O 1
ATOM 2086 N N . ALA A 1 297 ? -22.540 22.216 0.110 1.00 94.69 297 ALA A N 1
ATOM 2087 C CA . ALA A 1 297 ? -21.996 23.382 -0.573 1.00 94.69 297 ALA A CA 1
ATOM 2088 C C . ALA A 1 297 ? -21.452 22.994 -1.949 1.00 94.69 297 ALA A C 1
ATOM 2090 O O . ALA A 1 297 ? -20.913 21.901 -2.118 1.00 94.69 297 ALA A O 1
ATOM 2091 N N . SER A 1 298 ? -21.557 23.893 -2.923 1.00 95.00 298 SER A N 1
ATOM 2092 C CA . SER A 1 298 ? -20.896 23.774 -4.229 1.00 95.00 298 SER A CA 1
ATOM 2093 C C . SER A 1 298 ? -19.585 24.557 -4.243 1.00 95.00 298 SER A C 1
ATOM 2095 O O . SER A 1 298 ? -19.536 25.676 -3.723 1.00 95.00 298 SER A O 1
ATOM 2097 N N . TYR A 1 299 ? -18.570 24.018 -4.904 1.00 91.31 299 TYR A N 1
ATOM 2098 C CA . TYR A 1 299 ? -17.287 24.675 -5.123 1.00 91.31 299 TYR A CA 1
ATOM 2099 C C . TYR A 1 299 ? -17.026 24.847 -6.617 1.00 91.31 299 TYR A C 1
ATOM 2101 O O . TYR A 1 299 ? -17.313 23.957 -7.416 1.00 91.31 299 TYR A O 1
ATOM 2109 N N . TYR A 1 300 ? -16.479 26.005 -6.967 1.00 92.25 300 TYR A N 1
ATOM 2110 C CA . TYR A 1 300 ? -16.113 26.418 -8.322 1.00 92.25 300 TYR A CA 1
ATOM 2111 C C . TYR A 1 300 ? -14.581 26.540 -8.420 1.00 92.25 300 TYR A C 1
ATOM 2113 O O . TYR A 1 300 ? -13.918 26.564 -7.372 1.00 92.25 300 TYR A O 1
ATOM 2121 N N . PRO A 1 301 ? -14.004 26.658 -9.634 1.00 85.19 301 PRO A N 1
ATOM 2122 C CA . PRO A 1 301 ? -12.560 26.777 -9.809 1.00 85.19 301 PRO A CA 1
ATOM 2123 C C . PRO A 1 301 ? -11.938 27.824 -8.880 1.00 85.19 301 PRO A C 1
ATOM 2125 O O . PRO A 1 301 ? -12.483 28.914 -8.700 1.00 85.19 301 PRO A O 1
ATOM 2128 N N . ASN A 1 302 ? -10.779 27.494 -8.303 1.00 76.88 302 ASN A N 1
ATOM 2129 C CA . ASN A 1 302 ? -10.111 28.255 -7.235 1.00 76.88 302 ASN A CA 1
ATOM 2130 C C . ASN A 1 302 ? -10.827 28.219 -5.869 1.00 76.88 302 ASN A C 1
ATOM 2132 O O . ASN A 1 302 ? -10.644 29.122 -5.053 1.00 76.88 302 ASN A O 1
ATOM 2136 N N . ASN A 1 303 ? -11.611 27.171 -5.601 1.00 77.00 303 ASN A N 1
ATOM 2137 C CA . ASN A 1 303 ? -12.315 26.937 -4.333 1.00 77.00 303 ASN A CA 1
ATOM 2138 C C . ASN A 1 303 ? -13.295 28.054 -3.942 1.00 77.00 303 ASN A C 1
ATOM 2140 O O . ASN A 1 303 ? -13.539 28.292 -2.756 1.00 77.00 303 ASN A O 1
ATOM 2144 N N . VAL A 1 304 ? -13.869 28.743 -4.927 1.00 82.00 304 VAL A N 1
ATOM 2145 C CA . VAL A 1 304 ? -14.884 29.766 -4.663 1.00 82.00 304 VAL A CA 1
ATOM 2146 C C . VAL A 1 304 ? -16.181 29.062 -4.255 1.00 82.00 304 VAL A C 1
ATOM 2148 O O . VAL A 1 304 ? -16.627 28.131 -4.921 1.00 82.00 304 VAL A O 1
ATOM 2151 N N . THR A 1 305 ? -16.784 29.487 -3.146 1.00 92.69 305 THR A N 1
ATOM 2152 C CA . THR A 1 305 ? -18.049 28.956 -2.620 1.00 92.69 305 THR A CA 1
ATOM 2153 C C . THR A 1 305 ? -18.808 30.060 -1.873 1.00 92.69 305 THR A C 1
ATOM 2155 O O . THR A 1 305 ? -18.244 31.119 -1.589 1.00 92.69 305 THR A O 1
ATOM 2158 N N . THR A 1 306 ? -20.087 29.850 -1.569 1.00 89.00 306 THR A N 1
ATOM 2159 C CA . THR A 1 306 ? -20.860 30.762 -0.707 1.00 89.00 306 THR A CA 1
ATOM 2160 C C . THR A 1 306 ? -20.382 30.680 0.751 1.00 89.00 306 THR A C 1
ATOM 2162 O O . THR A 1 306 ? -19.807 29.663 1.142 1.00 89.00 306 THR A O 1
ATOM 2165 N N . PRO A 1 307 ? -20.673 31.668 1.612 1.00 90.44 307 PRO A N 1
ATOM 2166 C CA . PRO A 1 307 ? -20.455 31.542 3.053 1.00 90.44 307 PRO A CA 1
ATOM 2167 C C . PRO A 1 307 ? -21.114 30.288 3.655 1.00 90.44 307 PRO A C 1
ATOM 2169 O O . PRO A 1 307 ? -22.218 29.908 3.271 1.00 90.44 307 PRO A O 1
ATOM 2172 N N . GLY A 1 308 ? -20.483 29.673 4.662 1.00 84.31 308 GLY A N 1
ATOM 2173 C CA . GLY A 1 308 ? -20.997 28.449 5.307 1.00 84.31 308 GLY A CA 1
ATOM 2174 C C . GLY A 1 308 ? -22.371 28.593 5.982 1.00 84.31 308 GLY A C 1
ATOM 2175 O O . GLY A 1 308 ? -23.071 27.602 6.208 1.00 84.31 308 GLY A O 1
ATOM 2176 N N . SER A 1 309 ? -22.782 29.827 6.285 1.00 92.25 309 SER A N 1
ATOM 2177 C CA . SER A 1 309 ? -24.129 30.162 6.763 1.00 92.25 309 SER A CA 1
ATOM 2178 C C . SER A 1 309 ? -25.210 29.998 5.694 1.00 92.25 309 SER A C 1
ATOM 2180 O O . SER A 1 309 ? -26.380 29.882 6.040 1.00 92.25 309 SER A O 1
ATOM 2182 N N . GLU A 1 310 ? -24.833 29.990 4.417 1.00 94.06 310 GLU A N 1
ATOM 2183 C CA . GLU A 1 310 ? -25.751 29.906 3.278 1.00 94.06 310 GLU A CA 1
ATOM 2184 C C . GLU A 1 310 ? -25.868 28.489 2.712 1.00 94.06 310 GLU A C 1
ATOM 2186 O O . GLU A 1 310 ? -26.712 28.248 1.848 1.00 94.06 310 GLU A O 1
ATOM 2191 N N . PHE A 1 311 ? -25.043 27.548 3.190 1.00 96.75 311 PHE A N 1
ATOM 2192 C CA . PHE A 1 311 ? -25.074 26.158 2.742 1.00 96.75 311 PHE A CA 1
ATOM 2193 C C . PHE A 1 311 ? -26.476 25.574 2.877 1.00 96.75 311 PHE A C 1
ATOM 2195 O O . PHE A 1 311 ? -27.173 25.798 3.870 1.00 96.75 311 PHE A O 1
ATOM 2202 N N . SER A 1 312 ? -26.873 24.782 1.884 1.00 97.44 312 SER A N 1
ATOM 2203 C CA . SER A 1 312 ? -28.172 24.120 1.924 1.00 97.44 312 SER A CA 1
ATOM 2204 C C . SER A 1 312 ? -28.163 23.049 2.999 1.00 97.44 312 SER A C 1
ATOM 2206 O O . SER A 1 312 ? -27.247 22.233 3.040 1.00 97.44 312 SER A O 1
ATOM 2208 N N . ARG A 1 313 ? -29.170 23.060 3.875 1.00 98.00 313 ARG A N 1
ATOM 2209 C CA . ARG A 1 313 ? -29.266 22.170 5.038 1.00 98.00 313 ARG A CA 1
ATOM 2210 C C . ARG A 1 313 ? -30.512 21.309 4.978 1.00 98.00 313 ARG A C 1
ATOM 2212 O O . ARG A 1 313 ? -31.537 21.726 4.442 1.00 98.00 313 ARG A O 1
ATOM 2219 N N . VAL A 1 314 ? -30.419 20.119 5.552 1.00 98.19 314 VAL A N 1
ATOM 2220 C CA . VAL A 1 314 ? -31.558 19.227 5.758 1.00 98.19 314 VAL A CA 1
ATOM 2221 C C . VAL A 1 314 ? -31.396 18.508 7.088 1.00 98.19 314 VAL A C 1
ATOM 2223 O O . VAL A 1 314 ? -30.284 18.125 7.451 1.00 98.19 314 VAL A O 1
ATOM 2226 N N . SER A 1 315 ? -32.499 18.309 7.802 1.00 98.19 315 SER A N 1
ATOM 2227 C CA . SER A 1 315 ? -32.520 17.532 9.039 1.00 98.19 315 SER A CA 1
ATOM 2228 C C . SER A 1 315 ? -33.422 16.314 8.886 1.00 98.19 315 SER A C 1
ATOM 2230 O O . SER A 1 315 ? -34.437 16.367 8.191 1.00 98.19 315 SER A O 1
ATOM 2232 N N . LEU A 1 316 ? -33.056 15.218 9.540 1.00 97.56 316 LEU A N 1
ATOM 2233 C CA . LEU A 1 316 ? -33.829 13.981 9.573 1.00 97.56 316 LEU A CA 1
ATOM 2234 C C . LEU A 1 316 ? -33.763 13.401 10.984 1.00 97.56 316 LEU A C 1
ATOM 2236 O O . LEU A 1 316 ? -32.688 13.355 11.579 1.00 97.56 316 LEU A O 1
ATOM 2240 N N . ASP A 1 317 ? -34.903 12.961 11.514 1.00 97.31 317 ASP A N 1
ATOM 2241 C CA . ASP A 1 317 ? -34.937 12.168 12.743 1.00 97.31 317 ASP A CA 1
ATOM 2242 C C . ASP A 1 317 ? -34.626 10.711 12.394 1.00 97.31 317 ASP A C 1
ATOM 2244 O O . ASP A 1 317 ? -35.406 10.033 11.722 1.00 97.31 317 ASP A O 1
ATOM 2248 N N . VAL A 1 318 ? -33.426 10.265 12.756 1.00 95.62 318 VAL A N 1
ATOM 2249 C CA . VAL A 1 318 ? -32.878 8.979 12.335 1.00 95.62 318 VAL A CA 1
ATOM 2250 C C . VAL A 1 318 ? -33.241 7.916 13.353 1.00 95.62 318 VAL A C 1
ATOM 2252 O O . VAL A 1 318 ? -32.928 8.017 14.539 1.00 95.62 318 VAL A O 1
ATOM 2255 N N . THR A 1 319 ? -33.830 6.822 12.881 1.00 94.81 319 THR A N 1
ATOM 2256 C CA . THR A 1 319 ? -33.992 5.629 13.709 1.00 94.81 319 THR A CA 1
ATOM 2257 C C . THR A 1 319 ? -32.614 4.997 13.892 1.00 94.81 319 THR A C 1
ATOM 2259 O O . THR A 1 319 ? -32.038 4.470 12.936 1.00 94.81 319 THR A O 1
ATOM 2262 N N . GLY A 1 320 ? -32.051 5.102 15.096 1.00 80.06 320 GLY A N 1
ATOM 2263 C CA . GLY A 1 320 ? -30.743 4.527 15.403 1.00 80.06 320 GLY A CA 1
ATOM 2264 C C . GLY A 1 320 ? -30.760 3.003 15.302 1.00 80.06 320 GLY A C 1
ATOM 2265 O O . GLY A 1 320 ? -31.794 2.362 15.505 1.00 80.06 320 GLY A O 1
ATOM 2266 N N . VAL A 1 321 ? -29.600 2.404 15.030 1.00 73.50 321 VAL A N 1
ATOM 2267 C CA . VAL A 1 321 ? -29.406 0.974 15.295 1.00 73.50 321 VAL A CA 1
ATOM 2268 C C . VAL A 1 321 ? -29.620 0.802 16.792 1.00 73.50 321 VAL A C 1
ATOM 2270 O O . VAL A 1 321 ? -28.899 1.422 17.571 1.00 73.50 321 VAL A O 1
ATOM 2273 N N . ALA A 1 322 ? -30.635 0.036 17.200 1.00 60.91 322 ALA A N 1
ATOM 2274 C CA . ALA A 1 322 ? -30.884 -0.223 18.610 1.00 60.91 322 ALA A CA 1
ATOM 2275 C C . ALA A 1 322 ? -29.595 -0.785 19.219 1.00 60.91 322 ALA A C 1
ATOM 2277 O O . ALA A 1 322 ? -29.221 -1.931 18.962 1.00 60.91 322 ALA A O 1
ATOM 2278 N N . THR A 1 323 ? -28.881 0.043 19.979 1.00 52.00 323 THR A N 1
ATOM 2279 C CA . THR A 1 323 ? -27.759 -0.401 20.789 1.00 52.00 323 THR A CA 1
ATOM 2280 C C . THR A 1 323 ? -28.360 -1.398 21.754 1.00 52.00 323 THR A C 1
ATOM 2282 O O . THR A 1 323 ? -29.133 -1.017 22.634 1.00 52.00 323 THR A O 1
ATOM 2285 N N . ALA A 1 324 ? -28.083 -2.684 21.524 1.00 43.62 324 ALA A N 1
ATOM 2286 C CA . ALA A 1 324 ? -28.522 -3.757 22.395 1.00 43.62 324 ALA A CA 1
ATOM 2287 C C . ALA A 1 324 ? -28.125 -3.362 23.816 1.00 43.62 324 ALA A C 1
ATOM 2289 O O . ALA A 1 324 ? -26.941 -3.302 24.151 1.00 43.62 324 ALA A O 1
ATOM 2290 N N . THR A 1 325 ? -29.120 -2.979 24.610 1.00 38.25 325 THR A N 1
ATOM 2291 C CA . THR A 1 325 ? -28.916 -2.570 25.988 1.00 38.25 325 THR A CA 1
ATOM 2292 C C . THR A 1 325 ? -28.322 -3.787 26.672 1.00 38.25 325 THR A C 1
ATOM 2294 O O . THR A 1 325 ? -28.951 -4.846 26.684 1.00 38.25 325 THR A O 1
ATOM 2297 N N . ALA A 1 326 ? -27.074 -3.674 27.130 1.00 37.19 326 ALA A N 1
ATOM 2298 C CA . ALA A 1 326 ? -26.390 -4.777 27.783 1.00 37.19 326 ALA A CA 1
ATOM 2299 C C . ALA A 1 326 ? -27.315 -5.337 28.882 1.00 37.19 326 ALA A C 1
ATOM 2301 O O . ALA A 1 326 ? -27.817 -4.548 29.691 1.00 37.19 326 ALA A O 1
ATOM 2302 N N . PRO A 1 327 ? -27.603 -6.653 28.900 1.00 41.75 327 PRO A N 1
ATOM 2303 C CA . PRO A 1 327 ? -28.449 -7.226 29.934 1.00 41.75 327 PRO A CA 1
ATOM 2304 C C . PRO A 1 327 ? -27.832 -6.922 31.308 1.00 41.75 327 PRO A C 1
ATOM 2306 O O . PRO A 1 327 ? -26.605 -6.971 31.445 1.00 41.75 327 PRO A O 1
ATOM 2309 N N . PRO A 1 328 ? -28.647 -6.579 32.322 1.00 40.66 328 PRO A N 1
ATOM 2310 C CA . PRO A 1 328 ? -28.149 -6.240 33.646 1.00 40.66 328 PRO A CA 1
ATOM 2311 C C . PRO A 1 328 ? -27.318 -7.407 34.179 1.00 40.66 328 PRO A C 1
ATOM 2313 O O . PRO A 1 328 ? -27.812 -8.531 34.298 1.00 40.66 328 PRO A O 1
ATOM 2316 N N . ALA A 1 329 ? -26.042 -7.135 34.457 1.00 38.44 329 ALA A N 1
ATOM 2317 C CA . ALA A 1 329 ? -25.095 -8.115 34.962 1.00 38.44 329 ALA A CA 1
ATOM 2318 C C . ALA A 1 329 ? -25.667 -8.772 36.225 1.00 38.44 329 ALA A C 1
ATOM 2320 O O . ALA A 1 329 ? -25.771 -8.148 37.281 1.00 38.44 329 ALA A O 1
ATOM 2321 N N . THR A 1 330 ? -26.074 -10.034 36.102 1.00 38.78 330 THR A N 1
ATOM 2322 C CA . THR A 1 330 ? -26.512 -10.842 37.235 1.00 38.78 330 THR A CA 1
ATOM 2323 C C . THR A 1 330 ? -25.255 -11.325 37.947 1.00 38.78 330 THR A C 1
ATOM 2325 O O . THR A 1 330 ? -24.474 -12.102 37.400 1.00 38.78 330 THR A O 1
ATOM 2328 N N . SER A 1 331 ? -25.017 -10.806 39.146 1.00 37.44 331 SER A N 1
ATOM 2329 C CA . SER A 1 331 ? -23.902 -11.169 40.014 1.00 37.44 331 SER A CA 1
ATOM 2330 C C . SER A 1 331 ? -24.012 -12.635 40.448 1.00 37.44 331 SER A C 1
ATOM 2332 O O . SER A 1 331 ? -24.823 -12.988 41.302 1.00 37.44 331 SER A O 1
ATOM 2334 N N . ALA A 1 332 ? -23.185 -13.500 39.859 1.00 38.59 332 ALA A N 1
ATOM 2335 C CA . ALA A 1 332 ? -23.013 -14.873 40.323 1.00 38.59 332 ALA A CA 1
ATOM 2336 C C . ALA A 1 332 ? -22.112 -14.907 41.580 1.00 38.59 332 ALA A C 1
ATOM 2338 O O . ALA A 1 332 ? -21.107 -14.191 41.623 1.00 38.59 332 ALA A O 1
ATOM 2339 N N . PRO A 1 333 ? -22.440 -15.719 42.603 1.00 43.25 333 PRO A N 1
ATOM 2340 C CA . PRO A 1 333 ? -21.659 -15.818 43.830 1.00 43.25 333 PRO A CA 1
ATOM 2341 C C . PRO A 1 333 ? -20.347 -16.584 43.608 1.00 43.25 333 PRO A C 1
ATOM 2343 O O . PRO A 1 333 ? -20.330 -17.709 43.110 1.00 43.25 333 PRO A O 1
ATOM 2346 N N . THR A 1 334 ? -19.246 -15.956 44.014 1.00 39.06 334 THR A N 1
ATOM 2347 C CA . THR A 1 334 ? -17.878 -16.487 44.004 1.00 39.06 334 THR A CA 1
ATOM 2348 C C . THR A 1 334 ? -17.748 -17.736 44.892 1.00 39.06 334 THR A C 1
ATOM 2350 O O . THR A 1 334 ? -18.073 -17.658 46.080 1.00 39.06 334 THR A O 1
ATOM 2353 N N . PRO A 1 335 ? -17.231 -18.875 44.390 1.00 46.16 335 PRO A N 1
ATOM 2354 C CA . PRO A 1 335 ? -16.868 -20.013 45.230 1.00 46.16 335 PRO A CA 1
ATOM 2355 C C . PRO A 1 335 ? -15.612 -19.695 46.048 1.00 46.16 335 PRO A C 1
ATOM 2357 O O . PRO A 1 335 ? -14.604 -19.239 45.509 1.00 46.16 335 PRO A O 1
ATOM 2360 N N . ALA A 1 336 ? -15.670 -19.959 47.351 1.00 50.94 336 ALA A N 1
ATOM 2361 C CA . ALA A 1 336 ? -14.544 -19.817 48.263 1.00 50.94 336 ALA A CA 1
ATOM 2362 C C . ALA A 1 336 ? -13.443 -20.843 47.939 1.00 50.94 336 ALA A C 1
ATOM 2364 O O . ALA A 1 336 ? -13.586 -22.031 48.223 1.00 50.94 336 ALA A O 1
ATOM 2365 N N . SER A 1 337 ? -12.338 -20.378 47.356 1.00 39.25 337 SER A N 1
ATOM 2366 C CA . SER A 1 337 ? -11.109 -21.155 47.195 1.00 39.25 337 SER A CA 1
ATOM 2367 C C . SER A 1 337 ? -10.166 -20.941 48.381 1.00 39.25 337 SER A C 1
ATOM 2369 O O . SER A 1 337 ? -9.863 -19.816 48.774 1.00 39.25 337 SER A O 1
ATOM 2371 N N . THR A 1 338 ? -9.716 -22.064 48.928 1.00 42.59 338 THR A N 1
ATOM 2372 C CA . THR A 1 338 ? -8.774 -22.256 50.034 1.00 42.59 338 THR A CA 1
ATOM 2373 C C . THR A 1 338 ? -7.438 -21.521 49.808 1.00 42.59 338 THR A C 1
ATOM 2375 O O . THR A 1 338 ? -6.925 -21.542 48.686 1.00 42.59 338 THR A O 1
ATOM 2378 N N . PRO A 1 339 ? -6.838 -20.898 50.843 1.00 48.31 339 PRO A N 1
ATOM 2379 C CA . PRO A 1 339 ? -5.587 -20.161 50.707 1.00 48.31 339 PRO A CA 1
ATOM 2380 C C . PRO A 1 339 ? -4.425 -21.145 50.542 1.00 48.31 339 PRO A C 1
ATOM 2382 O O . PRO A 1 339 ? -4.080 -21.877 51.465 1.00 48.31 339 PRO A O 1
ATOM 2385 N N . THR A 1 340 ? -3.846 -21.171 49.345 1.00 47.44 340 THR A N 1
ATOM 2386 C CA . THR A 1 340 ? -2.545 -21.798 49.085 1.00 47.44 340 THR A CA 1
ATOM 2387 C C . THR A 1 340 ? -1.526 -20.668 49.004 1.00 47.44 340 THR A C 1
ATOM 2389 O O . THR A 1 340 ? -1.768 -19.692 48.293 1.00 47.44 340 THR A O 1
ATOM 2392 N N . ASP A 1 341 ? -0.446 -20.769 49.780 1.00 42.62 341 ASP A N 1
ATOM 2393 C CA . ASP A 1 341 ? 0.585 -19.738 49.935 1.00 42.62 341 ASP A CA 1
ATOM 2394 C C . ASP A 1 341 ? 1.045 -19.143 48.588 1.00 42.62 341 ASP A C 1
ATOM 2396 O O . ASP A 1 341 ? 1.394 -19.894 47.668 1.00 42.62 341 ASP A O 1
ATOM 2400 N N . PRO A 1 342 ? 1.082 -17.803 48.448 1.00 51.72 342 PRO A N 1
ATOM 2401 C CA . PRO A 1 342 ? 1.523 -17.158 47.228 1.00 51.72 342 PRO A CA 1
ATOM 2402 C C . PRO A 1 342 ? 3.044 -17.267 47.142 1.00 51.72 342 PRO A C 1
ATOM 2404 O O . PRO A 1 342 ? 3.780 -16.523 47.788 1.00 51.72 342 PRO A O 1
ATOM 2407 N N . ALA A 1 343 ? 3.527 -18.175 46.296 1.00 56.12 343 ALA A N 1
ATOM 2408 C CA . ALA A 1 343 ? 4.869 -18.059 45.754 1.00 56.12 343 ALA A CA 1
ATOM 2409 C C . ALA A 1 343 ? 4.963 -16.690 45.061 1.00 56.12 343 ALA A C 1
ATOM 2411 O O . ALA A 1 343 ? 4.336 -16.455 44.025 1.00 56.12 343 ALA A O 1
ATOM 2412 N N . THR A 1 344 ? 5.695 -15.767 45.681 1.00 52.69 344 THR A N 1
ATOM 2413 C CA . THR A 1 344 ? 5.979 -14.418 45.196 1.00 52.69 344 THR A CA 1
ATOM 2414 C C . THR A 1 344 ? 6.748 -14.514 43.884 1.00 52.69 344 THR A C 1
ATOM 2416 O O . THR A 1 344 ? 7.976 -14.489 43.851 1.00 52.69 344 THR A O 1
ATOM 2419 N N . SER A 1 345 ? 6.018 -14.639 42.773 1.00 51.47 345 SER A N 1
ATOM 2420 C CA . SER A 1 345 ? 6.587 -14.350 41.463 1.00 51.47 345 SER A CA 1
ATOM 2421 C C . SER A 1 345 ? 7.076 -12.903 41.499 1.00 51.47 345 SER A C 1
ATOM 2423 O O . SER A 1 345 ? 6.307 -12.025 41.908 1.00 51.47 345 SER A O 1
ATOM 2425 N N . PRO A 1 346 ? 8.343 -12.637 41.141 1.00 72.19 346 PRO A N 1
ATOM 2426 C CA . PRO A 1 346 ? 8.841 -11.275 41.078 1.00 72.19 346 PRO A CA 1
ATOM 2427 C C . PRO A 1 346 ? 7.906 -10.445 40.186 1.00 72.19 346 PRO A C 1
ATOM 2429 O O . PRO A 1 346 ? 7.415 -10.965 39.178 1.00 72.19 346 PRO A O 1
ATOM 2432 N N . PRO A 1 347 ? 7.616 -9.186 40.561 1.00 74.75 347 PRO A N 1
ATOM 2433 C CA . PRO A 1 347 ? 6.740 -8.333 39.776 1.00 74.75 347 PRO A CA 1
ATOM 2434 C C . PRO A 1 347 ? 7.250 -8.289 38.329 1.00 74.75 347 PRO A C 1
ATOM 2436 O O . PRO A 1 347 ? 8.465 -8.169 38.127 1.00 74.75 347 PRO A O 1
ATOM 2439 N N . PRO A 1 348 ? 6.361 -8.415 37.326 1.00 70.75 348 PRO A N 1
ATOM 2440 C CA . PRO A 1 348 ? 6.750 -8.305 35.930 1.00 70.75 348 PRO A CA 1
ATOM 2441 C C . PRO A 1 348 ? 7.567 -7.022 35.735 1.00 70.75 348 PRO A C 1
ATOM 2443 O O . PRO A 1 348 ? 7.176 -5.982 36.277 1.00 70.75 348 PRO A O 1
ATOM 2446 N N . PRO A 1 349 ? 8.691 -7.064 34.998 1.00 74.44 349 PRO A N 1
ATOM 2447 C CA . PRO A 1 349 ? 9.435 -5.859 34.666 1.00 74.44 349 PRO A CA 1
ATOM 2448 C C . PRO A 1 349 ? 8.475 -4.817 34.097 1.00 74.44 349 PRO A C 1
ATOM 2450 O O . PRO A 1 349 ? 7.644 -5.152 33.249 1.00 74.44 349 PRO A O 1
ATOM 2453 N N . ALA A 1 350 ? 8.568 -3.573 34.571 1.00 79.00 350 ALA A N 1
ATOM 2454 C CA . ALA A 1 350 ? 7.750 -2.489 34.047 1.00 79.00 350 ALA A CA 1
ATOM 2455 C C . ALA A 1 350 ? 7.882 -2.459 32.518 1.00 79.00 350 ALA A C 1
ATOM 2457 O O . ALA A 1 350 ? 8.997 -2.458 31.986 1.00 79.00 350 ALA A O 1
ATOM 2458 N N . ALA A 1 351 ? 6.747 -2.493 31.817 1.00 79.75 351 ALA A N 1
ATOM 2459 C CA . ALA A 1 351 ? 6.748 -2.448 30.366 1.00 79.75 351 ALA A CA 1
ATOM 2460 C C . ALA A 1 351 ? 7.462 -1.168 29.924 1.00 79.75 351 ALA A C 1
ATOM 2462 O O . ALA A 1 351 ? 7.121 -0.072 30.372 1.00 79.75 351 ALA A O 1
ATOM 2463 N N . LYS A 1 352 ? 8.478 -1.308 29.068 1.00 83.62 352 LYS A N 1
ATOM 2464 C CA . LYS A 1 352 ? 9.104 -0.145 28.441 1.00 83.62 352 LYS A CA 1
ATOM 2465 C C . LYS A 1 352 ? 8.022 0.647 27.709 1.00 83.62 352 LYS A C 1
ATOM 2467 O O . LYS A 1 352 ? 7.227 0.049 26.990 1.00 83.62 352 LYS A O 1
ATOM 2472 N N . THR A 1 353 ? 8.016 1.963 27.886 1.00 93.19 353 THR A N 1
ATOM 2473 C CA . THR A 1 353 ? 7.053 2.881 27.255 1.00 93.19 353 THR A CA 1
ATOM 2474 C C . THR A 1 353 ? 7.637 3.609 26.047 1.00 93.19 353 THR A C 1
ATOM 2476 O O . THR A 1 353 ? 6.913 4.281 25.322 1.00 93.19 353 THR A O 1
ATOM 2479 N N . ALA A 1 354 ? 8.944 3.484 25.816 1.00 96.19 354 ALA A N 1
ATOM 2480 C CA . ALA A 1 354 ? 9.641 4.067 24.683 1.00 96.19 354 ALA A CA 1
ATOM 2481 C C . ALA A 1 354 ? 10.851 3.205 24.310 1.00 96.19 354 ALA A C 1
ATOM 2483 O O . ALA A 1 354 ? 11.522 2.655 25.184 1.00 96.19 354 ALA A O 1
ATOM 2484 N N . ASP A 1 355 ? 11.145 3.117 23.018 1.00 97.12 355 ASP A N 1
ATOM 2485 C CA . ASP A 1 355 ? 12.352 2.484 22.481 1.00 97.12 355 ASP A CA 1
ATOM 2486 C C . ASP A 1 355 ? 12.758 3.206 21.181 1.00 97.12 355 ASP A C 1
ATOM 2488 O O . ASP A 1 355 ? 11.966 3.953 20.592 1.00 97.12 355 ASP A O 1
ATOM 2492 N N . LYS A 1 356 ? 14.007 3.008 20.746 1.00 97.94 356 LYS A N 1
ATOM 2493 C CA . LYS A 1 356 ? 14.509 3.535 19.475 1.00 97.94 356 LYS A CA 1
ATOM 2494 C C . LYS A 1 356 ? 14.312 2.529 18.352 1.00 97.94 356 LYS A C 1
ATOM 2496 O O . LYS A 1 356 ? 14.610 1.341 18.500 1.00 97.94 356 LYS A O 1
ATOM 2501 N N . TYR A 1 357 ? 13.872 3.037 17.213 1.00 98.19 357 TYR A N 1
ATOM 2502 C CA . TYR A 1 357 ? 13.586 2.255 16.023 1.00 98.19 357 TYR A CA 1
ATOM 2503 C C . TYR A 1 357 ? 14.271 2.845 14.805 1.00 98.19 357 TYR A C 1
ATOM 2505 O O . TYR A 1 357 ? 14.528 4.047 14.731 1.00 98.19 357 TYR A O 1
ATOM 2513 N N . MET A 1 358 ? 14.511 1.978 13.832 1.00 97.81 358 MET A N 1
ATOM 2514 C CA . MET A 1 358 ? 14.963 2.353 12.504 1.00 97.81 358 MET A CA 1
ATOM 2515 C C . MET A 1 358 ? 14.065 1.702 11.460 1.00 97.81 358 MET A C 1
ATOM 2517 O O . MET A 1 358 ? 13.711 0.527 11.586 1.00 97.81 358 MET A O 1
ATOM 2521 N N . VAL A 1 359 ? 13.723 2.469 10.427 1.00 97.94 359 VAL A N 1
ATOM 2522 C CA . VAL A 1 359 ? 12.984 1.995 9.254 1.00 97.94 359 VAL A CA 1
ATOM 2523 C C . VAL A 1 359 ? 13.863 2.163 8.027 1.00 97.94 359 VAL A C 1
ATOM 2525 O O . VAL A 1 359 ? 14.440 3.228 7.798 1.00 97.94 359 VAL A O 1
ATOM 2528 N N . THR A 1 360 ? 13.980 1.096 7.245 1.00 97.62 360 THR A N 1
ATOM 2529 C CA . THR A 1 360 ? 14.892 1.027 6.105 1.00 97.62 360 THR A CA 1
ATOM 2530 C C . THR A 1 360 ? 14.193 0.399 4.907 1.00 97.62 360 THR A C 1
ATOM 2532 O O . THR A 1 360 ? 13.601 -0.667 5.047 1.00 97.62 360 THR A O 1
ATOM 2535 N N . ILE A 1 361 ? 14.300 1.006 3.726 1.00 97.19 361 ILE A N 1
ATOM 2536 C CA . ILE A 1 361 ? 14.001 0.321 2.464 1.00 97.19 361 ILE A CA 1
ATOM 2537 C C . ILE A 1 361 ? 15.220 -0.534 2.135 1.00 97.19 361 ILE A C 1
ATOM 2539 O O . ILE A 1 361 ? 16.288 -0.005 1.844 1.00 97.19 361 ILE A O 1
ATOM 2543 N N . THR A 1 362 ? 15.116 -1.850 2.257 1.00 96.00 362 THR A N 1
ATOM 2544 C CA . THR A 1 362 ? 16.278 -2.744 2.167 1.00 96.00 362 THR A CA 1
ATOM 2545 C C . THR A 1 362 ? 16.670 -3.077 0.737 1.00 96.00 362 THR A C 1
ATOM 2547 O O . THR A 1 362 ? 17.837 -3.367 0.489 1.00 96.00 362 THR A O 1
ATOM 2550 N N . GLY A 1 363 ? 15.722 -3.001 -0.195 1.00 95.81 363 GLY A N 1
ATOM 2551 C CA . GLY A 1 363 ? 15.966 -3.245 -1.606 1.00 95.81 363 GLY A CA 1
ATOM 2552 C C . GLY A 1 363 ? 14.688 -3.393 -2.423 1.00 95.81 363 GLY A C 1
ATOM 2553 O O . GLY A 1 363 ? 13.573 -3.243 -1.909 1.00 95.81 363 GLY A O 1
ATOM 2554 N N . LEU A 1 364 ? 14.874 -3.716 -3.699 1.00 96.12 364 LEU A N 1
ATOM 2555 C CA . LEU A 1 364 ? 13.826 -3.900 -4.696 1.00 96.12 364 LEU A CA 1
ATOM 2556 C C . LEU A 1 364 ? 13.986 -5.242 -5.417 1.00 96.12 364 LEU A C 1
ATOM 2558 O O . LEU A 1 364 ? 15.077 -5.807 -5.483 1.00 96.12 364 LEU A O 1
ATOM 2562 N N . ARG A 1 365 ? 12.896 -5.728 -6.004 1.00 94.25 365 ARG A N 1
ATOM 2563 C CA . ARG A 1 365 ? 12.894 -6.842 -6.954 1.00 94.25 365 ARG A CA 1
ATOM 2564 C C . ARG A 1 365 ? 12.036 -6.498 -8.159 1.00 94.25 365 ARG A C 1
ATOM 2566 O O . ARG A 1 365 ? 10.835 -6.284 -7.994 1.00 94.25 365 ARG A O 1
ATOM 2573 N N . ALA A 1 366 ? 12.631 -6.521 -9.343 1.00 94.31 366 ALA A N 1
ATOM 2574 C CA . ALA A 1 366 ? 11.916 -6.405 -10.604 1.00 94.31 366 ALA A CA 1
ATOM 2575 C C . ALA A 1 366 ? 11.336 -7.778 -10.958 1.00 94.31 366 ALA A C 1
ATOM 2577 O O . ALA A 1 366 ? 12.067 -8.699 -11.305 1.00 94.31 366 ALA A O 1
ATOM 2578 N N . TYR A 1 367 ? 10.025 -7.975 -10.845 1.00 91.81 367 TYR A N 1
ATOM 2579 C CA . TYR A 1 367 ? 9.393 -9.168 -11.429 1.00 91.81 367 TYR A CA 1
ATOM 2580 C C . TYR A 1 367 ? 9.197 -8.999 -12.921 1.00 91.81 367 TYR A C 1
ATOM 2582 O O . TYR A 1 367 ? 9.329 -9.963 -13.672 1.00 91.81 367 TYR A O 1
ATOM 2590 N N . GLN A 1 368 ? 8.847 -7.781 -13.306 1.00 93.19 368 GLN A N 1
ATOM 2591 C CA . GLN A 1 368 ? 8.662 -7.372 -14.674 1.00 93.19 368 GLN A CA 1
ATOM 2592 C C . GLN A 1 368 ? 9.151 -5.933 -14.787 1.00 93.19 368 GLN A C 1
ATOM 2594 O O . GLN A 1 368 ? 8.562 -5.045 -14.178 1.00 93.19 368 GLN A O 1
ATOM 2599 N N . ALA A 1 369 ? 10.241 -5.736 -15.512 1.00 92.12 369 ALA A N 1
ATOM 2600 C CA . ALA A 1 369 ? 10.717 -4.410 -15.873 1.00 92.12 369 ALA A CA 1
ATOM 2601 C C . ALA A 1 369 ? 9.750 -3.765 -16.887 1.00 92.12 369 ALA A C 1
ATOM 2603 O O . ALA A 1 369 ? 9.058 -4.489 -17.625 1.00 92.12 369 ALA A O 1
ATOM 2604 N N . SER A 1 370 ? 9.672 -2.436 -16.902 1.00 89.62 370 SER A N 1
ATOM 2605 C CA . SER A 1 370 ? 8.945 -1.675 -17.916 1.00 89.62 370 SER A CA 1
ATOM 2606 C C . SER A 1 370 ? 9.554 -1.887 -19.305 1.00 89.62 370 SER A C 1
ATOM 2608 O O . SER A 1 370 ? 10.588 -2.536 -19.514 1.00 89.62 370 SER A O 1
ATOM 2610 N N . ALA A 1 371 ? 8.833 -1.410 -20.316 1.00 83.50 371 ALA A N 1
ATOM 2611 C CA . ALA A 1 371 ? 9.396 -1.307 -21.647 1.00 83.50 371 ALA A CA 1
ATOM 2612 C C . ALA A 1 371 ? 10.267 -0.048 -21.715 1.00 83.50 371 ALA A C 1
ATOM 2614 O O . ALA A 1 371 ? 9.738 1.047 -21.835 1.00 83.50 371 ALA A O 1
ATOM 2615 N N . ASP A 1 372 ? 11.580 -0.250 -21.669 1.00 77.94 372 ASP A N 1
ATOM 2616 C CA . ASP A 1 372 ? 12.590 0.754 -22.025 1.00 77.94 372 ASP A CA 1
ATOM 2617 C C . ASP A 1 372 ? 12.261 1.456 -23.359 1.00 77.94 372 ASP A C 1
ATOM 2619 O O . ASP A 1 372 ? 11.670 0.849 -24.269 1.00 77.94 372 ASP A O 1
ATOM 2623 N N . ASP A 1 373 ? 12.675 2.716 -23.488 1.00 73.06 373 ASP A N 1
ATOM 2624 C CA . ASP A 1 373 ? 12.486 3.489 -24.705 1.00 73.06 373 ASP A CA 1
ATOM 2625 C C . ASP A 1 373 ? 13.175 2.766 -25.883 1.00 73.06 373 ASP A C 1
ATOM 2627 O O . ASP A 1 373 ? 14.237 2.150 -25.762 1.00 73.06 373 ASP A O 1
ATOM 2631 N N . MET A 1 374 ? 12.544 2.759 -27.066 1.00 64.81 374 MET A N 1
ATOM 2632 C CA . MET A 1 374 ? 13.038 1.964 -28.209 1.00 64.81 374 MET A CA 1
ATOM 2633 C C . MET A 1 374 ? 14.465 2.335 -28.654 1.00 64.81 374 MET A C 1
ATOM 2635 O O . MET A 1 374 ? 15.052 1.635 -29.483 1.00 64.81 374 MET A O 1
ATOM 2639 N N . LEU A 1 375 ? 14.990 3.464 -28.179 1.00 71.00 375 LEU A N 1
ATOM 2640 C CA . LEU A 1 375 ? 16.281 4.013 -28.558 1.00 71.00 375 LEU A CA 1
ATOM 2641 C C . LEU A 1 375 ? 17.325 3.898 -27.432 1.00 71.00 375 LEU A C 1
ATOM 2643 O O . LEU A 1 375 ? 18.467 4.302 -27.672 1.00 71.00 375 LEU A O 1
ATOM 2647 N N . SER A 1 376 ? 16.960 3.352 -26.264 1.00 80.31 376 SER A N 1
ATOM 2648 C CA . SER A 1 376 ? 17.750 3.309 -25.029 1.00 80.31 376 SER A CA 1
ATOM 2649 C C . SER A 1 376 ? 18.495 4.633 -24.786 1.00 80.31 376 SER A C 1
ATOM 2651 O O . SER A 1 376 ? 19.727 4.675 -24.659 1.00 80.31 376 SER A O 1
ATOM 2653 N N . ARG A 1 377 ? 17.773 5.761 -24.894 1.00 80.56 377 ARG A N 1
ATOM 2654 C CA . ARG A 1 377 ? 18.375 7.113 -24.866 1.00 80.56 377 ARG A CA 1
ATOM 2655 C C . ARG A 1 377 ? 18.850 7.512 -23.478 1.00 80.56 377 ARG A C 1
ATOM 2657 O O . ARG A 1 377 ? 19.861 8.212 -23.372 1.00 80.56 377 ARG A O 1
ATOM 2664 N N . ASP A 1 378 ? 18.124 7.081 -22.466 1.00 76.94 378 ASP A N 1
ATOM 2665 C CA . ASP A 1 378 ? 18.383 7.249 -21.044 1.00 76.94 378 ASP A CA 1
ATOM 2666 C C . ASP A 1 378 ? 19.146 6.080 -20.425 1.00 76.94 378 ASP A C 1
ATOM 2668 O O . ASP A 1 378 ? 19.625 6.225 -19.317 1.00 76.94 378 ASP A O 1
ATOM 2672 N N . GLY A 1 379 ? 19.407 5.002 -21.153 1.00 85.12 379 GLY A N 1
ATOM 2673 C CA . GLY A 1 379 ? 20.207 3.873 -20.684 1.00 85.12 379 GLY A CA 1
ATOM 2674 C C . GLY A 1 379 ? 19.634 2.572 -21.222 1.00 85.12 379 GLY A C 1
ATOM 2675 O O . GLY A 1 379 ? 18.727 2.588 -22.045 1.00 85.12 379 GLY A O 1
ATOM 2676 N N . VAL A 1 380 ? 20.240 1.435 -20.880 1.00 88.88 380 VAL A N 1
ATOM 2677 C CA . VAL A 1 380 ? 19.729 0.123 -21.293 1.00 88.88 380 VAL A CA 1
ATOM 2678 C C . VAL A 1 380 ? 18.853 -0.459 -20.187 1.00 88.88 380 VAL A C 1
ATOM 2680 O O . VAL A 1 380 ? 19.382 -0.967 -19.210 1.00 88.88 380 VAL A O 1
ATOM 2683 N N . GLY A 1 381 ? 17.544 -0.565 -20.397 1.00 91.12 381 GLY A N 1
ATOM 2684 C CA . GLY A 1 381 ? 16.590 -1.085 -19.406 1.00 91.12 381 GLY A CA 1
ATOM 2685 C C . GLY A 1 381 ? 16.152 -0.068 -18.377 1.00 91.12 381 GLY A C 1
ATOM 2686 O O . GLY A 1 381 ? 16.492 1.095 -18.490 1.00 91.12 381 GLY A O 1
ATOM 2687 N N . ASP A 1 382 ? 15.397 -0.517 -17.373 1.00 90.12 382 ASP A N 1
ATOM 2688 C CA . ASP A 1 382 ? 14.842 0.437 -16.418 1.00 90.12 382 ASP A CA 1
ATOM 2689 C C . ASP A 1 382 ? 15.947 1.000 -15.525 1.00 90.12 382 ASP A C 1
ATOM 2691 O O . ASP A 1 382 ? 16.878 0.295 -15.096 1.00 90.12 382 ASP A O 1
ATOM 2695 N N . GLU A 1 383 ? 15.754 2.259 -15.158 1.00 94.38 383 GLU A N 1
ATOM 2696 C CA . GLU A 1 383 ? 16.489 2.938 -14.111 1.00 94.38 383 GLU A CA 1
ATOM 2697 C C . GLU A 1 383 ? 15.525 3.420 -13.045 1.00 94.38 383 GLU A C 1
ATOM 2699 O O . GLU A 1 383 ? 14.657 4.245 -13.304 1.00 94.38 383 GLU A O 1
ATOM 2704 N N . VAL A 1 384 ? 15.664 2.903 -11.826 1.00 96.62 384 VAL A N 1
ATOM 2705 C CA . VAL A 1 384 ? 14.664 3.125 -10.781 1.00 96.62 384 VAL A CA 1
ATOM 2706 C C . VAL A 1 384 ? 15.243 3.798 -9.551 1.00 96.62 384 VAL A C 1
ATOM 2708 O O . VAL A 1 384 ? 16.393 3.575 -9.162 1.00 96.62 384 VAL A O 1
ATOM 2711 N N . TYR A 1 385 ? 14.413 4.581 -8.875 1.00 98.06 385 TYR A N 1
ATOM 2712 C CA . TYR A 1 385 ? 14.696 5.081 -7.537 1.00 98.06 385 TYR A CA 1
ATOM 2713 C C . TYR A 1 385 ? 13.484 4.916 -6.624 1.00 98.06 385 TYR A C 1
ATOM 2715 O O . TYR A 1 385 ? 12.328 5.032 -7.032 1.00 98.06 385 TYR A O 1
ATOM 2723 N N . ALA A 1 386 ? 13.757 4.624 -5.355 1.00 98.06 386 ALA A N 1
ATOM 2724 C CA . ALA A 1 386 ? 12.739 4.596 -4.319 1.00 98.06 386 ALA A CA 1
ATOM 2725 C C . ALA A 1 386 ? 12.627 5.972 -3.670 1.00 98.06 386 ALA A C 1
ATOM 2727 O O . ALA A 1 386 ? 13.630 6.649 -3.439 1.00 98.06 386 ALA A O 1
ATOM 2728 N N . ALA A 1 387 ? 11.411 6.345 -3.299 1.00 98.12 387 ALA A N 1
ATOM 2729 C CA . ALA A 1 387 ? 11.155 7.514 -2.483 1.00 98.12 387 ALA A CA 1
ATOM 2730 C C . ALA A 1 387 ? 10.222 7.176 -1.318 1.00 98.12 387 ALA A C 1
ATOM 2732 O O . ALA A 1 387 ? 9.454 6.215 -1.359 1.00 98.12 387 ALA A O 1
ATOM 2733 N N . ALA A 1 388 ? 10.292 7.964 -0.250 1.00 98.25 388 ALA A N 1
ATOM 2734 C CA . ALA A 1 388 ? 9.392 7.844 0.888 1.00 98.25 388 ALA A CA 1
ATOM 2735 C C . ALA A 1 388 ? 9.056 9.218 1.459 1.00 98.25 388 ALA A C 1
ATOM 2737 O O . ALA A 1 388 ? 9.949 10.014 1.742 1.00 98.25 388 ALA A O 1
ATOM 2738 N N . TYR A 1 389 ? 7.764 9.471 1.662 1.00 98.00 389 TYR A N 1
ATOM 2739 C CA . TYR A 1 389 ? 7.271 10.642 2.381 1.00 98.00 389 TYR A CA 1
ATOM 2740 C C . TYR A 1 389 ? 6.892 10.224 3.804 1.00 98.00 389 TYR A C 1
ATOM 2742 O O . TYR A 1 389 ? 5.950 9.453 4.000 1.00 98.00 389 TYR A O 1
ATOM 2750 N N . VAL A 1 390 ? 7.652 10.684 4.793 1.00 98.38 390 VAL A N 1
ATOM 2751 C CA . VAL A 1 390 ? 7.567 10.235 6.188 1.00 98.38 390 VAL A CA 1
ATOM 2752 C C . VAL A 1 390 ? 6.941 11.333 7.029 1.00 98.38 390 VAL A C 1
ATOM 2754 O O . VAL A 1 390 ? 7.385 12.476 7.000 1.00 98.38 390 VAL A O 1
ATOM 2757 N N . ARG A 1 391 ? 5.905 10.981 7.788 1.00 98.31 391 ARG A N 1
ATOM 2758 C CA . ARG A 1 391 ? 5.178 11.890 8.676 1.00 98.31 391 ARG A CA 1
ATOM 2759 C C . ARG A 1 391 ? 5.222 11.349 10.090 1.00 98.31 391 ARG A C 1
ATOM 2761 O O . ARG A 1 391 ? 4.906 10.181 10.299 1.00 98.31 391 ARG A O 1
ATOM 2768 N N . SER A 1 392 ? 5.567 12.194 11.047 1.00 98.38 392 SER A N 1
ATOM 2769 C CA . SER A 1 392 ? 5.447 11.895 12.471 1.00 98.38 392 SER A CA 1
ATOM 2770 C C . SER A 1 392 ? 4.270 12.669 13.041 1.00 98.38 392 SER A C 1
ATOM 2772 O O . SER A 1 392 ? 4.164 13.871 12.802 1.00 98.38 392 SER A O 1
ATOM 2774 N N . TYR A 1 393 ? 3.401 11.997 13.786 1.00 98.25 393 TYR A N 1
ATOM 2775 C CA . TYR A 1 393 ? 2.254 12.584 14.469 1.00 98.25 393 TYR A CA 1
ATOM 2776 C C . TYR A 1 393 ? 2.360 12.369 15.975 1.00 98.25 393 TYR A C 1
ATOM 2778 O O . TYR A 1 393 ? 2.742 11.288 16.436 1.00 98.25 393 TYR A O 1
ATOM 2786 N N . ASP A 1 394 ? 1.952 13.383 16.733 1.00 97.69 394 ASP A N 1
ATOM 2787 C CA . ASP A 1 394 ? 1.592 13.216 18.136 1.00 97.69 394 ASP A CA 1
ATOM 2788 C C . ASP A 1 394 ? 0.190 12.610 18.211 1.00 97.69 394 ASP A C 1
ATOM 2790 O O . ASP A 1 394 ? -0.800 13.202 17.784 1.00 97.69 394 ASP A O 1
ATOM 2794 N N . ARG A 1 395 ? 0.102 11.404 18.761 1.00 96.62 395 ARG A N 1
ATOM 2795 C CA . ARG A 1 395 ? -1.138 10.631 18.841 1.00 96.62 395 ARG A CA 1
ATOM 2796 C C . ARG A 1 395 ? -2.141 11.196 19.843 1.00 96.62 395 ARG A C 1
ATOM 2798 O O . ARG A 1 395 ? -3.322 10.891 19.712 1.00 96.62 395 ARG A O 1
ATOM 2805 N N . HIS A 1 396 ? -1.711 12.000 20.815 1.00 93.94 396 HIS A N 1
ATOM 2806 C CA . HIS A 1 396 ? -2.629 12.609 21.781 1.00 93.94 396 HIS A CA 1
ATOM 2807 C C . HIS A 1 396 ? -3.406 13.763 21.158 1.00 93.94 396 HIS A C 1
ATOM 2809 O O . HIS A 1 396 ? -4.588 13.948 21.434 1.00 93.94 396 HIS A O 1
ATOM 2815 N N . THR A 1 397 ? -2.726 14.550 20.327 1.00 95.38 397 THR A N 1
ATOM 2816 C CA . THR A 1 397 ? -3.275 15.770 19.727 1.00 95.38 397 THR A CA 1
ATOM 2817 C C . THR A 1 397 ? -3.703 15.574 18.273 1.00 95.38 397 THR A C 1
ATOM 2819 O O . THR A 1 397 ? -4.397 16.424 17.717 1.00 95.38 397 THR A O 1
ATOM 2822 N N . GLY A 1 398 ? -3.270 14.478 17.643 1.00 92.75 398 GLY A N 1
ATOM 2823 C CA . GLY A 1 398 ? -3.400 14.230 16.209 1.00 92.75 398 GLY A CA 1
ATOM 2824 C C . GLY A 1 398 ? -2.578 15.188 15.344 1.00 92.75 398 GLY A C 1
ATOM 2825 O O . GLY A 1 398 ? -2.733 15.189 14.125 1.00 92.75 398 GLY A O 1
ATOM 2826 N N . GLN A 1 399 ? -1.729 16.022 15.953 1.00 95.56 399 GLN A N 1
ATOM 2827 C CA . GLN A 1 399 ? -0.973 17.048 15.248 1.00 95.56 399 GLN A CA 1
ATOM 2828 C C . GLN A 1 399 ? 0.253 16.455 14.565 1.00 95.56 399 GLN A C 1
ATOM 2830 O O . GLN A 1 399 ? 0.932 15.572 15.095 1.00 95.56 399 GLN A O 1
ATOM 2835 N N . LEU A 1 400 ? 0.553 16.984 13.384 1.00 96.75 400 LEU A N 1
ATOM 2836 C CA . LEU A 1 400 ? 1.767 16.665 12.650 1.00 96.75 400 LEU A CA 1
ATOM 2837 C C . LEU A 1 400 ? 2.977 17.261 13.382 1.00 96.75 400 LEU A C 1
ATOM 2839 O O . LEU A 1 400 ? 3.080 18.475 13.539 1.00 96.75 400 LEU A O 1
ATOM 2843 N N . ALA A 1 401 ? 3.895 16.402 13.811 1.00 96.81 401 ALA A N 1
ATOM 2844 C CA . ALA A 1 401 ? 5.114 16.774 14.518 1.00 96.81 401 ALA A CA 1
ATOM 2845 C C . ALA A 1 401 ? 6.300 16.996 13.566 1.00 96.81 401 ALA A C 1
ATOM 2847 O O . ALA A 1 401 ? 7.080 17.924 13.766 1.00 96.81 401 ALA A O 1
ATOM 2848 N N . ALA A 1 402 ? 6.453 16.152 12.540 1.00 97.75 402 ALA A N 1
ATOM 2849 C CA . ALA A 1 402 ? 7.553 16.255 11.581 1.00 97.75 402 ALA A CA 1
ATOM 2850 C C . ALA A 1 402 ? 7.180 15.681 10.211 1.00 97.75 402 ALA A C 1
ATOM 2852 O O . ALA A 1 402 ? 6.331 14.792 10.109 1.00 97.75 402 ALA A O 1
ATOM 2853 N N . VAL A 1 403 ? 7.853 16.177 9.173 1.00 97.69 403 VAL A N 1
ATOM 2854 C CA . VAL A 1 403 ? 7.755 15.686 7.797 1.00 97.69 403 VAL A CA 1
ATOM 2855 C C . VAL A 1 403 ? 9.150 15.582 7.206 1.00 97.69 403 VAL A C 1
ATOM 2857 O O . VAL A 1 403 ? 9.924 16.533 7.277 1.00 97.69 403 VAL A O 1
ATOM 2860 N N . GLU A 1 404 ? 9.441 14.453 6.576 1.00 98.00 404 GLU A N 1
ATOM 2861 C CA . GLU A 1 404 ? 10.686 14.213 5.855 1.00 98.00 404 GLU A CA 1
ATOM 2862 C C . GLU A 1 404 ? 10.388 13.585 4.493 1.00 98.00 404 GLU A C 1
ATOM 2864 O O . GLU A 1 404 ? 9.394 12.877 4.313 1.00 98.00 404 GLU A O 1
ATOM 2869 N N . THR A 1 405 ? 11.248 13.834 3.509 1.00 97.75 405 THR A N 1
ATOM 2870 C CA . THR A 1 405 ? 11.197 13.136 2.223 1.00 97.75 405 THR A CA 1
ATOM 2871 C C . THR A 1 405 ? 12.558 12.550 1.905 1.00 97.75 405 THR A C 1
ATOM 2873 O O . THR A 1 405 ? 13.566 13.249 1.946 1.00 97.75 405 THR A O 1
ATOM 2876 N N . HIS A 1 406 ? 12.561 11.263 1.582 1.00 98.19 406 HIS A N 1
ATOM 2877 C CA . HIS A 1 406 ? 13.753 10.478 1.291 1.00 98.19 406 HIS A CA 1
ATOM 2878 C C . HIS A 1 406 ? 13.699 10.006 -0.157 1.00 98.19 406 HIS A C 1
ATOM 2880 O O . HIS A 1 406 ? 12.628 9.628 -0.632 1.00 98.19 406 HIS A O 1
ATOM 2886 N N . ILE A 1 407 ? 14.836 10.037 -0.850 1.00 98.12 407 ILE A N 1
ATOM 2887 C CA . ILE A 1 407 ? 14.982 9.605 -2.245 1.00 98.12 407 ILE A CA 1
ATOM 2888 C C . ILE A 1 407 ? 16.295 8.830 -2.347 1.00 98.12 407 ILE A C 1
ATOM 2890 O O . ILE A 1 407 ? 17.330 9.300 -1.864 1.00 98.12 407 ILE A O 1
ATOM 2894 N N . SER A 1 408 ? 16.264 7.648 -2.958 1.00 98.19 408 SER A N 1
ATOM 2895 C CA . SER A 1 408 ? 17.485 6.909 -3.255 1.00 98.19 408 SER A CA 1
ATOM 2896 C C . SER A 1 408 ? 18.219 7.523 -4.449 1.00 98.19 408 SER A C 1
ATOM 2898 O O . SER A 1 408 ? 17.641 8.215 -5.280 1.00 98.19 408 SER A O 1
ATOM 2900 N N . ALA A 1 409 ? 19.496 7.196 -4.596 1.00 97.50 409 ALA A N 1
ATOM 2901 C CA . ALA A 1 409 ? 20.181 7.255 -5.868 1.00 97.50 409 ALA A CA 1
ATOM 2902 C C . ALA A 1 409 ? 19.404 6.420 -6.890 1.00 97.50 409 ALA A C 1
ATOM 2904 O O . ALA A 1 409 ? 18.688 5.471 -6.537 1.00 97.50 409 ALA A O 1
ATOM 2905 N N . VAL A 1 410 ? 19.564 6.772 -8.156 1.00 97.44 410 VAL A N 1
ATOM 2906 C CA . VAL A 1 410 ? 18.990 5.993 -9.242 1.00 97.44 410 VAL A CA 1
ATOM 2907 C C . VAL A 1 410 ? 19.845 4.753 -9.460 1.00 97.44 410 VAL A C 1
ATOM 2909 O O . VAL A 1 410 ? 21.072 4.840 -9.501 1.00 97.44 410 VAL A O 1
ATOM 2912 N N . HIS A 1 411 ? 19.193 3.602 -9.554 1.00 97.56 411 HIS A N 1
ATOM 2913 C CA . HIS A 1 411 ? 19.808 2.300 -9.761 1.00 97.56 411 HIS A CA 1
ATOM 2914 C C . HIS A 1 411 ? 19.460 1.813 -11.167 1.00 97.56 411 HIS A C 1
ATOM 2916 O O . HIS A 1 411 ? 18.280 1.735 -11.495 1.00 97.56 411 HIS A O 1
ATOM 2922 N N . GLY A 1 412 ? 20.457 1.481 -11.984 1.00 96.19 412 GLY A N 1
ATOM 2923 C CA . GLY A 1 412 ? 20.230 1.037 -13.361 1.00 96.19 412 GLY A CA 1
ATOM 2924 C C . GLY A 1 412 ? 21.492 1.081 -14.217 1.00 96.19 412 GLY A C 1
ATOM 2925 O O . GLY A 1 412 ? 22.580 0.802 -13.705 1.00 96.19 412 GLY A O 1
ATOM 2926 N N . ASP A 1 413 ? 21.369 1.399 -15.509 1.00 95.19 413 ASP A N 1
ATOM 2927 C CA . ASP A 1 413 ? 22.525 1.529 -16.402 1.00 95.19 413 ASP A CA 1
ATOM 2928 C C . ASP A 1 413 ? 23.293 2.834 -16.127 1.00 95.19 413 ASP A C 1
ATOM 2930 O O . ASP A 1 413 ? 22.728 3.931 -16.086 1.00 95.19 413 ASP A O 1
ATOM 2934 N N . VAL A 1 414 ? 24.611 2.725 -15.936 1.00 95.81 414 VAL A N 1
ATOM 2935 C CA . VAL A 1 414 ? 25.492 3.883 -15.689 1.00 95.81 414 VAL A CA 1
ATOM 2936 C C . VAL A 1 414 ? 26.134 4.439 -16.959 1.00 95.81 414 VAL A C 1
ATOM 2938 O O . VAL A 1 414 ? 26.849 5.448 -16.900 1.00 95.81 414 VAL A O 1
ATOM 2941 N N . ASN A 1 415 ? 25.929 3.802 -18.114 1.00 92.50 415 ASN A N 1
ATOM 2942 C CA . ASN A 1 415 ? 26.530 4.235 -19.370 1.00 92.50 415 ASN A CA 1
ATOM 2943 C C . ASN A 1 415 ? 26.096 5.666 -19.729 1.00 92.50 415 ASN A C 1
ATOM 2945 O O . ASN A 1 415 ? 24.919 5.927 -19.917 1.00 92.50 415 ASN A O 1
ATOM 2949 N N . LYS A 1 416 ? 27.055 6.593 -19.868 1.00 89.56 416 LYS A N 1
ATOM 2950 C CA . LYS A 1 416 ? 26.859 8.050 -20.081 1.00 89.56 416 LYS A CA 1
ATOM 2951 C C . LYS A 1 416 ? 26.345 8.856 -18.873 1.00 89.56 416 LYS A C 1
ATOM 2953 O O . LYS A 1 416 ? 26.414 10.080 -18.933 1.00 89.56 416 LYS A O 1
ATOM 2958 N N . PHE A 1 417 ? 25.940 8.213 -17.777 1.00 90.38 417 PHE A N 1
ATOM 2959 C CA . PHE A 1 417 ? 25.466 8.880 -16.548 1.00 90.38 417 PHE A CA 1
ATOM 2960 C C . PHE A 1 417 ? 26.503 8.876 -15.416 1.00 90.38 417 PHE A C 1
ATOM 2962 O O . PHE A 1 417 ? 26.461 9.716 -14.513 1.00 90.38 417 PHE A O 1
ATOM 2969 N N . GLY A 1 418 ? 27.492 7.978 -15.475 1.00 88.44 418 GLY A N 1
ATOM 2970 C CA . GLY A 1 418 ? 28.626 7.959 -14.551 1.00 88.44 418 GLY A CA 1
ATOM 2971 C C . GLY A 1 418 ? 28.186 7.904 -13.085 1.00 88.44 418 GLY A C 1
ATOM 2972 O O . GLY A 1 418 ? 27.357 7.083 -12.712 1.00 88.44 418 GLY A O 1
ATOM 2973 N N . ALA A 1 419 ? 28.726 8.798 -12.251 1.00 89.81 419 ALA A N 1
ATOM 2974 C CA . ALA A 1 419 ? 28.457 8.835 -10.809 1.00 89.81 419 ALA A CA 1
ATOM 2975 C C . ALA A 1 419 ? 27.043 9.318 -10.423 1.00 89.81 419 ALA A C 1
ATOM 2977 O O . ALA A 1 419 ? 26.724 9.356 -9.237 1.00 89.81 419 ALA A O 1
ATOM 2978 N N . GLN A 1 420 ? 26.205 9.717 -11.388 1.00 91.38 420 GLN A N 1
ATOM 2979 C CA . GLN A 1 420 ? 24.819 10.121 -11.119 1.00 91.38 420 GLN A CA 1
ATOM 2980 C C . GLN A 1 420 ? 23.905 8.922 -10.835 1.00 91.38 420 GLN A C 1
ATOM 2982 O O . GLN A 1 420 ? 22.843 9.091 -10.237 1.00 91.38 420 GLN A O 1
ATOM 2987 N N . ARG A 1 421 ? 24.326 7.719 -11.243 1.00 95.12 421 ARG A N 1
ATOM 2988 C CA . ARG A 1 421 ? 23.597 6.465 -11.066 1.00 95.12 421 ARG A CA 1
ATOM 2989 C C . ARG A 1 421 ? 24.480 5.425 -10.387 1.00 95.12 421 ARG A C 1
ATOM 2991 O O . ARG A 1 421 ? 25.706 5.462 -10.478 1.00 95.12 421 ARG A O 1
ATOM 2998 N N . LEU A 1 422 ? 23.843 4.483 -9.711 1.00 96.06 422 LEU A N 1
ATOM 2999 C CA . LEU A 1 422 ? 24.478 3.275 -9.214 1.00 96.06 422 LEU A CA 1
ATOM 3000 C C . LEU A 1 422 ? 24.179 2.138 -10.178 1.00 96.06 422 LEU A C 1
ATOM 3002 O O . LEU A 1 422 ? 23.023 1.899 -10.522 1.00 96.06 422 LEU A O 1
ATOM 3006 N N . GLN A 1 423 ? 25.226 1.432 -10.595 1.00 96.50 423 GLN A N 1
ATOM 3007 C CA . GLN A 1 423 ? 25.072 0.272 -11.458 1.00 96.50 423 GLN A CA 1
ATOM 3008 C C . GLN A 1 423 ? 24.211 -0.777 -10.756 1.00 96.50 423 GLN A C 1
ATOM 3010 O O . GLN A 1 423 ? 24.552 -1.236 -9.665 1.00 96.50 423 GLN A O 1
ATOM 3015 N N . ALA A 1 424 ? 23.107 -1.151 -11.392 1.00 95.94 424 ALA A N 1
ATOM 3016 C CA . ALA A 1 424 ? 22.231 -2.217 -10.935 1.00 95.94 424 ALA A CA 1
ATOM 3017 C C . ALA A 1 424 ? 21.581 -2.917 -12.123 1.00 95.94 424 ALA A C 1
ATOM 3019 O O . ALA A 1 424 ? 21.385 -2.306 -13.174 1.00 95.94 424 ALA A O 1
ATOM 3020 N N . GLY A 1 425 ? 21.208 -4.176 -11.922 1.00 94.81 425 GLY A N 1
ATOM 3021 C CA . GLY A 1 425 ? 20.535 -4.966 -12.937 1.00 94.81 425 GLY A CA 1
ATOM 3022 C C . GLY A 1 425 ? 21.497 -5.600 -13.936 1.00 94.81 425 GLY A C 1
ATOM 3023 O O . GLY A 1 425 ? 22.698 -5.319 -13.976 1.00 94.81 425 GLY A O 1
ATOM 3024 N N . THR A 1 426 ? 20.961 -6.529 -14.721 1.00 95.25 426 THR A N 1
ATOM 3025 C CA . THR A 1 426 ? 21.759 -7.458 -15.527 1.00 95.25 426 THR A CA 1
ATOM 3026 C C . THR A 1 426 ? 21.446 -7.404 -17.023 1.00 95.25 426 THR A C 1
ATOM 3028 O O . THR A 1 426 ? 21.785 -8.334 -17.765 1.00 95.25 426 THR A O 1
ATOM 3031 N N . ARG A 1 427 ? 20.798 -6.331 -17.498 1.00 94.06 427 ARG A N 1
ATOM 3032 C CA . ARG A 1 427 ? 20.457 -6.152 -18.919 1.00 94.06 427 ARG A CA 1
ATOM 3033 C C . ARG A 1 427 ? 21.676 -5.835 -19.792 1.00 94.06 427 ARG A C 1
ATOM 3035 O O . ARG A 1 427 ? 21.714 -6.280 -20.938 1.00 94.06 427 ARG A O 1
ATOM 3042 N N . SER A 1 428 ? 22.683 -5.141 -19.262 1.00 94.94 428 SER A N 1
ATOM 3043 C CA . SER A 1 428 ? 23.948 -4.838 -19.945 1.00 94.94 428 SER A CA 1
ATOM 3044 C C . SER A 1 428 ? 25.167 -4.987 -19.017 1.00 94.94 428 SER A C 1
ATOM 3046 O O . SER A 1 428 ? 25.039 -5.247 -17.822 1.00 94.94 428 SER A O 1
ATOM 3048 N N . ALA A 1 429 ? 26.379 -4.816 -19.562 1.00 94.69 429 ALA A N 1
ATOM 3049 C CA . ALA A 1 429 ? 27.619 -4.850 -18.777 1.00 94.69 429 ALA A CA 1
ATOM 3050 C C . ALA A 1 429 ? 27.769 -3.655 -17.815 1.00 94.69 429 ALA A C 1
ATOM 3052 O O . ALA A 1 429 ? 28.533 -3.737 -16.853 1.00 94.69 429 ALA A O 1
ATOM 3053 N N . THR A 1 430 ? 27.054 -2.560 -18.073 1.00 95.12 430 THR A N 1
ATOM 3054 C CA . THR A 1 430 ? 27.056 -1.329 -17.270 1.00 95.12 430 THR A CA 1
ATOM 3055 C C . THR A 1 430 ? 25.802 -1.192 -16.403 1.00 95.12 430 THR A C 1
ATOM 3057 O O . THR A 1 430 ? 25.594 -0.152 -15.788 1.00 95.12 430 THR A O 1
ATOM 3060 N N . GLY A 1 431 ? 25.009 -2.261 -16.278 1.00 95.75 431 GLY A N 1
ATOM 3061 C CA . GLY A 1 431 ? 23.766 -2.287 -15.508 1.00 95.75 431 GLY A CA 1
ATOM 3062 C C . GLY A 1 431 ? 22.546 -2.347 -16.415 1.00 95.75 431 GLY A C 1
ATOM 3063 O O . GLY A 1 431 ? 22.622 -2.857 -17.537 1.00 95.75 431 GLY A O 1
ATOM 3064 N N . GLY A 1 432 ? 21.428 -1.843 -15.914 1.00 95.19 432 GLY A N 1
ATOM 3065 C CA . GLY A 1 432 ? 20.143 -1.892 -16.585 1.00 95.19 432 GLY A CA 1
ATOM 3066 C C . GLY A 1 432 ? 19.251 -2.970 -16.014 1.00 95.19 432 GLY A C 1
ATOM 3067 O O . GLY A 1 432 ? 19.613 -4.151 -16.037 1.00 95.19 432 GLY A O 1
ATOM 3068 N N . ILE A 1 433 ? 18.086 -2.582 -15.507 1.00 95.75 433 ILE A N 1
ATOM 3069 C CA . ILE A 1 433 ? 17.198 -3.519 -14.829 1.00 95.75 433 ILE A CA 1
ATOM 3070 C C . ILE A 1 433 ? 16.384 -4.302 -15.862 1.00 95.75 433 ILE A C 1
ATOM 3072 O O . ILE A 1 433 ? 15.869 -3.770 -16.849 1.00 95.75 433 ILE A O 1
ATOM 3076 N N . ARG A 1 434 ? 16.289 -5.613 -15.643 1.00 94.31 434 ARG A N 1
ATOM 3077 C CA . ARG A 1 434 ? 15.399 -6.519 -16.372 1.00 94.31 434 ARG A CA 1
ATOM 3078 C C . ARG A 1 434 ? 14.627 -7.411 -15.409 1.00 94.31 434 ARG A C 1
ATOM 3080 O O . ARG A 1 434 ? 14.861 -7.436 -14.201 1.00 94.31 434 ARG A O 1
ATOM 3087 N N . ASP A 1 435 ? 13.712 -8.193 -15.965 1.00 93.38 435 ASP A N 1
ATOM 3088 C CA . ASP A 1 435 ? 12.919 -9.128 -15.179 1.00 93.38 435 ASP A CA 1
ATOM 3089 C C . ASP A 1 435 ? 13.788 -10.092 -14.363 1.00 93.38 435 ASP A C 1
ATOM 3091 O O . ASP A 1 435 ? 14.707 -10.735 -14.873 1.00 93.38 435 ASP A O 1
ATOM 3095 N N . GLY A 1 436 ? 13.426 -10.250 -13.097 1.00 88.62 436 GLY A N 1
ATOM 3096 C CA . GLY A 1 436 ? 14.088 -11.121 -12.138 1.00 88.62 436 GLY A CA 1
ATOM 3097 C C . GLY A 1 436 ? 15.204 -10.454 -11.336 1.00 88.62 436 GLY A C 1
ATOM 3098 O O . GLY A 1 436 ? 15.590 -11.032 -10.316 1.00 88.62 436 GLY A O 1
ATOM 3099 N N . ASP A 1 437 ? 15.684 -9.274 -11.739 1.00 93.12 437 ASP A N 1
ATOM 3100 C CA . ASP A 1 437 ? 16.765 -8.575 -11.043 1.00 93.12 437 ASP A CA 1
ATOM 3101 C C . ASP A 1 437 ? 16.363 -8.158 -9.616 1.00 93.12 437 ASP A C 1
ATOM 3103 O O . ASP A 1 437 ? 15.191 -7.924 -9.291 1.00 93.12 437 ASP A O 1
ATOM 3107 N N . MET A 1 438 ? 17.367 -8.073 -8.743 1.00 93.88 438 MET A N 1
ATOM 3108 C CA . MET A 1 438 ? 17.242 -7.642 -7.352 1.00 93.88 438 MET A CA 1
ATOM 3109 C C . MET A 1 438 ? 18.205 -6.488 -7.100 1.00 93.88 438 MET A C 1
ATOM 3111 O O . MET A 1 438 ? 19.326 -6.507 -7.582 1.00 93.88 438 MET A O 1
ATOM 3115 N N . ILE A 1 439 ? 17.780 -5.491 -6.330 1.00 94.38 439 ILE A N 1
ATOM 3116 C CA . ILE A 1 439 ? 18.550 -4.264 -6.112 1.00 94.38 439 ILE A CA 1
ATOM 3117 C C . ILE A 1 439 ? 18.701 -4.060 -4.601 1.00 94.38 439 ILE A C 1
ATOM 3119 O O . ILE A 1 439 ? 17.680 -3.914 -3.927 1.00 94.38 439 ILE A O 1
ATOM 3123 N N . PRO A 1 440 ? 19.923 -4.044 -4.040 1.00 93.06 440 PRO A N 1
ATOM 3124 C CA . PRO A 1 440 ? 21.200 -4.266 -4.716 1.00 93.06 440 PRO A CA 1
ATOM 3125 C C . PRO A 1 440 ? 21.383 -5.741 -5.118 1.00 93.06 440 PRO A C 1
ATOM 3127 O O . PRO A 1 440 ? 20.779 -6.637 -4.520 1.00 93.06 440 PRO A O 1
ATOM 3130 N N . ASP A 1 441 ? 22.242 -5.991 -6.107 1.00 80.94 441 ASP A N 1
ATOM 3131 C CA . ASP A 1 441 ? 22.555 -7.347 -6.564 1.00 80.94 441 ASP A CA 1
ATOM 3132 C C . ASP A 1 441 ? 23.237 -8.182 -5.459 1.00 80.94 441 ASP A C 1
ATOM 3134 O O . ASP A 1 441 ? 23.999 -7.677 -4.631 1.00 80.94 441 ASP A O 1
ATOM 3138 N N . GLY A 1 442 ? 23.002 -9.499 -5.463 1.00 63.66 442 GLY A N 1
ATOM 3139 C CA . GLY A 1 442 ? 23.821 -10.456 -4.705 1.00 63.66 442 GLY A CA 1
ATOM 3140 C C . GLY A 1 442 ? 23.420 -10.753 -3.252 1.00 63.66 442 GLY A C 1
ATOM 3141 O O . GLY A 1 442 ? 24.217 -11.360 -2.537 1.00 63.66 442 GLY A O 1
ATOM 3142 N N . GLY A 1 443 ? 22.215 -10.402 -2.786 1.00 60.09 443 GLY A N 1
ATOM 3143 C CA . GLY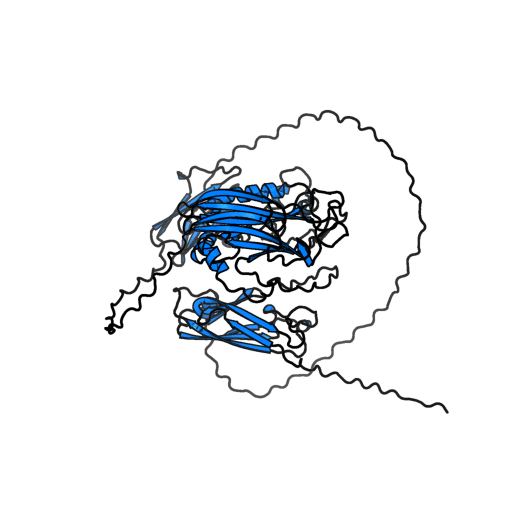 A 1 443 ? 21.834 -10.676 -1.393 1.00 60.09 443 GLY A CA 1
ATOM 3144 C C . GLY A 1 443 ? 20.343 -10.830 -1.109 1.00 60.09 443 GLY A C 1
ATOM 3145 O O . GLY A 1 443 ? 19.483 -10.499 -1.920 1.00 60.09 443 GLY A O 1
ATOM 3146 N N . PHE A 1 444 ? 20.042 -11.345 0.090 1.00 65.06 444 PHE A N 1
ATOM 3147 C CA . PHE A 1 444 ? 18.696 -11.397 0.660 1.00 65.06 444 PHE A CA 1
ATOM 3148 C C . PHE A 1 444 ? 18.165 -9.967 0.837 1.00 65.06 444 PHE A C 1
ATOM 3150 O O . PHE A 1 444 ? 18.323 -9.388 1.903 1.00 65.06 444 PHE A O 1
ATOM 3157 N N . ILE A 1 445 ? 17.505 -9.405 -0.179 1.00 77.44 445 ILE A N 1
ATOM 3158 C CA . ILE A 1 445 ? 16.899 -8.057 -0.145 1.00 77.44 445 ILE A CA 1
ATOM 3159 C C . ILE A 1 445 ? 15.891 -7.856 0.997 1.00 77.44 445 ILE A C 1
ATOM 3161 O O . ILE A 1 445 ? 15.542 -6.728 1.317 1.00 77.44 445 ILE A O 1
ATOM 3165 N N . ALA A 1 446 ? 15.448 -8.934 1.648 1.00 67.31 446 ALA A N 1
ATOM 3166 C CA . ALA A 1 446 ? 14.643 -8.905 2.868 1.00 67.31 446 ALA A CA 1
ATOM 3167 C C . ALA A 1 446 ? 15.465 -8.672 4.157 1.00 67.31 446 ALA A C 1
ATOM 3169 O O . ALA A 1 446 ? 14.904 -8.710 5.250 1.00 67.31 446 ALA A O 1
ATOM 3170 N N . MET A 1 447 ? 16.785 -8.485 4.064 1.00 74.81 447 MET A N 1
ATOM 3171 C CA . MET A 1 447 ? 17.672 -8.238 5.199 1.00 74.81 447 MET A CA 1
ATOM 3172 C C . MET A 1 447 ? 18.711 -7.173 4.851 1.00 74.81 447 MET A C 1
ATOM 3174 O O . MET A 1 447 ? 19.280 -7.163 3.762 1.00 74.81 447 MET A O 1
ATOM 3178 N N . ARG A 1 448 ? 19.025 -6.305 5.814 1.00 80.56 448 ARG A N 1
ATOM 3179 C CA . ARG A 1 448 ? 20.173 -5.398 5.694 1.00 80.56 448 ARG A CA 1
ATOM 3180 C C . ARG A 1 448 ? 21.480 -6.196 5.709 1.00 80.56 448 ARG A C 1
ATOM 3182 O O . ARG A 1 448 ? 21.840 -6.768 6.734 1.00 80.56 448 ARG A O 1
ATOM 3189 N N . SER A 1 449 ? 22.184 -6.228 4.579 1.00 75.56 449 SER A N 1
ATOM 3190 C CA . SER A 1 449 ? 23.517 -6.841 4.449 1.00 75.56 449 SER A CA 1
ATOM 3191 C C . SER A 1 449 ? 24.651 -5.903 4.879 1.00 75.56 449 SER A C 1
ATOM 3193 O O . SER A 1 449 ? 25.734 -6.360 5.235 1.00 75.56 449 SER A O 1
ATOM 3195 N N . VAL A 1 450 ? 24.393 -4.594 4.872 1.00 87.31 450 VAL A N 1
ATOM 3196 C CA . VAL A 1 450 ? 25.323 -3.522 5.253 1.00 87.31 450 VAL A CA 1
ATOM 3197 C C . VAL A 1 450 ? 24.596 -2.486 6.128 1.00 87.31 450 VAL A C 1
ATOM 3199 O O . VAL A 1 450 ? 23.361 -2.511 6.196 1.00 87.31 450 VAL A O 1
ATOM 3202 N N . PRO A 1 451 ? 25.314 -1.580 6.825 1.00 94.25 451 PRO A N 1
ATOM 3203 C CA . PRO A 1 451 ? 24.683 -0.487 7.562 1.00 94.25 451 PRO A CA 1
ATOM 3204 C C . PRO A 1 451 ? 23.729 0.327 6.683 1.00 94.25 451 PRO A C 1
ATOM 3206 O O . PRO A 1 451 ? 23.976 0.497 5.489 1.00 94.25 451 PRO A O 1
ATOM 3209 N N . ALA A 1 452 ? 22.647 0.832 7.280 1.00 95.56 452 ALA A N 1
ATOM 3210 C CA . ALA A 1 452 ? 21.679 1.629 6.538 1.00 95.56 452 ALA A CA 1
ATOM 3211 C C . ALA A 1 452 ? 22.313 2.949 6.069 1.00 95.56 452 ALA A C 1
ATOM 3213 O O . ALA A 1 452 ? 23.013 3.615 6.835 1.00 95.56 452 ALA A O 1
ATOM 3214 N N . GLN A 1 453 ? 22.077 3.312 4.812 1.00 97.19 453 GLN A N 1
ATOM 3215 C CA . GLN A 1 453 ? 22.660 4.479 4.150 1.00 97.19 453 GLN A CA 1
ATOM 3216 C C . GLN A 1 453 ? 21.588 5.545 3.905 1.00 97.19 453 GLN A C 1
ATOM 3218 O O . GLN A 1 453 ? 20.398 5.262 3.986 1.00 97.19 453 GLN A O 1
ATOM 3223 N N . ALA A 1 454 ? 21.988 6.786 3.627 1.00 96.00 454 ALA A N 1
ATOM 3224 C CA . ALA A 1 454 ? 21.029 7.881 3.441 1.00 96.00 454 ALA A CA 1
ATOM 3225 C C . ALA A 1 454 ? 20.303 7.829 2.085 1.00 96.00 454 ALA A C 1
ATOM 3227 O O . ALA A 1 454 ? 19.144 8.210 2.002 1.00 96.00 454 ALA A O 1
ATOM 3228 N N . SER A 1 455 ? 20.982 7.366 1.033 1.00 96.31 455 SER A N 1
ATOM 3229 C CA . SER A 1 455 ? 20.484 7.452 -0.345 1.00 96.31 455 SER A CA 1
ATOM 3230 C C . SER A 1 455 ? 20.733 6.187 -1.164 1.00 96.31 455 SER A C 1
ATOM 3232 O O . SER A 1 455 ? 20.572 6.197 -2.372 1.00 96.31 455 SER A O 1
ATOM 3234 N N . THR A 1 456 ? 21.137 5.072 -0.571 1.00 96.12 456 THR A N 1
ATOM 3235 C CA . THR A 1 456 ? 21.384 3.825 -1.314 1.00 96.12 456 THR A CA 1
ATOM 3236 C C . THR A 1 456 ? 20.840 2.659 -0.511 1.00 96.12 456 THR A C 1
ATOM 3238 O O . THR A 1 456 ? 20.671 2.767 0.705 1.00 96.12 456 THR A O 1
ATOM 3241 N N . PHE A 1 457 ? 20.531 1.546 -1.171 1.00 95.94 457 PHE A N 1
ATOM 3242 C CA . PHE A 1 457 ? 20.013 0.389 -0.457 1.00 95.94 457 PHE A CA 1
ATOM 3243 C C . PHE A 1 457 ? 21.113 -0.305 0.363 1.00 95.94 457 PHE A C 1
ATOM 3245 O O . PHE A 1 457 ? 22.208 -0.539 -0.155 1.00 95.94 457 PHE A O 1
ATOM 3252 N N . PRO A 1 458 ? 20.841 -0.675 1.628 1.00 96.19 458 PRO A N 1
ATOM 3253 C CA . PRO A 1 458 ? 19.600 -0.465 2.371 1.00 96.19 458 PRO A CA 1
ATOM 3254 C C . PRO A 1 458 ? 19.450 1.002 2.847 1.00 96.19 458 PRO A C 1
ATOM 3256 O O . PRO A 1 458 ? 20.272 1.498 3.612 1.00 96.19 458 PRO A O 1
ATOM 3259 N N . MET A 1 459 ? 18.386 1.689 2.414 1.00 97.69 459 MET A N 1
ATOM 3260 C CA . MET A 1 459 ? 18.177 3.135 2.575 1.00 97.69 459 MET A CA 1
ATOM 3261 C C . MET A 1 459 ? 17.378 3.446 3.839 1.00 97.69 459 MET A C 1
ATOM 3263 O O . MET A 1 459 ? 16.212 3.062 3.951 1.00 97.69 459 MET A O 1
ATOM 3267 N N . ARG A 1 460 ? 17.986 4.148 4.794 1.00 98.25 460 ARG A N 1
ATOM 3268 C CA . ARG A 1 460 ? 17.338 4.601 6.028 1.00 98.25 460 ARG A CA 1
ATOM 3269 C C . ARG A 1 460 ? 16.350 5.719 5.714 1.00 98.25 460 ARG A C 1
ATOM 3271 O O . ARG A 1 460 ? 16.753 6.752 5.198 1.00 98.25 460 ARG A O 1
ATOM 3278 N N . ILE A 1 461 ? 15.095 5.526 6.107 1.00 98.25 461 ILE A N 1
ATOM 3279 C CA . ILE A 1 461 ? 14.025 6.525 5.945 1.00 98.25 461 ILE A CA 1
ATOM 3280 C C . ILE A 1 461 ? 13.481 7.041 7.281 1.00 98.25 461 ILE A C 1
ATOM 3282 O O . ILE A 1 461 ? 12.743 8.015 7.311 1.00 98.25 461 ILE A O 1
ATOM 3286 N N . PHE A 1 462 ? 13.824 6.394 8.395 1.00 98.44 462 PHE A N 1
ATOM 3287 C CA . PHE A 1 462 ? 13.536 6.897 9.735 1.00 98.44 462 PHE A CA 1
ATOM 3288 C C . PHE A 1 462 ? 14.525 6.315 10.745 1.00 98.44 462 PHE A C 1
ATOM 3290 O O . PHE A 1 462 ? 14.861 5.130 10.674 1.00 98.44 462 PHE A O 1
ATOM 3297 N N . GLU A 1 463 ? 14.936 7.128 11.714 1.00 98.12 463 GLU A N 1
ATOM 3298 C CA . GLU A 1 463 ? 15.626 6.697 12.928 1.00 98.12 463 GLU A CA 1
ATOM 3299 C C . GLU A 1 463 ? 15.226 7.611 14.086 1.00 98.12 463 GLU A C 1
ATOM 3301 O O . GLU A 1 463 ? 15.406 8.825 14.022 1.00 98.12 463 GLU A O 1
ATOM 3306 N N . GLY A 1 464 ? 14.669 7.039 15.151 1.00 97.88 464 GLY A N 1
ATOM 3307 C CA . GLY A 1 464 ? 14.180 7.837 16.269 1.00 97.88 464 GLY A CA 1
ATOM 3308 C C . GLY A 1 464 ? 13.465 7.029 17.342 1.00 97.88 464 GLY A C 1
ATOM 3309 O O . GLY A 1 464 ? 13.275 5.819 17.226 1.00 97.88 464 GLY A O 1
ATOM 3310 N N . THR A 1 465 ? 13.082 7.714 18.416 1.00 98.00 465 THR A N 1
ATOM 3311 C CA . THR A 1 465 ? 12.330 7.120 19.527 1.00 98.00 465 THR A CA 1
ATOM 3312 C C . THR A 1 465 ? 10.838 7.140 19.221 1.00 98.00 465 THR A C 1
ATOM 3314 O O . THR A 1 465 ? 10.304 8.187 18.863 1.00 98.00 465 THR A O 1
ATOM 3317 N N . LEU A 1 466 ? 10.157 6.012 19.426 1.00 98.00 466 LEU A N 1
ATOM 3318 C CA . LEU A 1 466 ? 8.694 5.948 19.423 1.00 98.00 466 LEU A CA 1
ATOM 3319 C C . LEU A 1 466 ? 8.194 5.656 20.833 1.00 98.00 466 LEU A C 1
ATOM 3321 O O . LEU A 1 466 ? 8.715 4.769 21.511 1.00 98.00 466 LEU A O 1
ATOM 3325 N N . VAL A 1 467 ? 7.189 6.420 21.258 1.00 97.81 467 VAL A N 1
ATOM 3326 C CA . VAL A 1 467 ? 6.581 6.333 22.590 1.00 97.81 467 VAL A CA 1
ATOM 3327 C C . VAL A 1 467 ? 5.202 5.687 22.480 1.00 97.81 467 VAL A C 1
ATOM 3329 O O . VAL A 1 467 ? 4.415 6.060 21.605 1.00 97.81 467 VAL A O 1
ATOM 3332 N N . ASP A 1 468 ? 4.905 4.747 23.377 1.00 95.38 468 ASP A N 1
ATOM 3333 C CA . ASP A 1 468 ? 3.586 4.122 23.513 1.00 95.38 468 ASP A CA 1
ATOM 3334 C C . ASP A 1 468 ? 2.509 5.184 23.709 1.00 95.38 468 ASP A C 1
ATOM 3336 O O . ASP A 1 468 ? 2.648 6.087 24.533 1.00 95.38 468 ASP A O 1
ATOM 3340 N N . GLY A 1 469 ? 1.441 5.102 22.920 1.00 94.25 469 GLY A N 1
ATOM 3341 C CA . GLY A 1 469 ? 0.365 6.090 22.917 1.00 94.25 469 GLY A CA 1
ATOM 3342 C C . GLY A 1 469 ? 0.769 7.493 22.450 1.00 94.25 469 GLY A C 1
ATOM 3343 O O . GLY A 1 469 ? -0.116 8.318 22.272 1.00 94.25 469 GLY A O 1
ATOM 3344 N N . GLY A 1 470 ? 2.060 7.768 22.224 1.00 96.44 470 GLY A N 1
ATOM 3345 C CA . GLY A 1 470 ? 2.582 9.112 21.982 1.00 96.44 470 GLY A CA 1
ATOM 3346 C C . GLY A 1 470 ? 2.903 9.412 20.529 1.00 96.44 470 GLY A C 1
ATOM 3347 O O . GLY A 1 470 ? 2.474 10.439 20.019 1.00 96.44 470 GLY A O 1
ATOM 3348 N N . THR A 1 471 ? 3.619 8.527 19.837 1.00 97.88 471 THR A N 1
ATOM 3349 C CA . THR A 1 471 ? 4.104 8.814 18.476 1.00 97.88 471 THR A CA 1
ATOM 3350 C C . THR A 1 471 ? 3.552 7.817 17.469 1.00 97.88 471 THR A C 1
ATOM 3352 O O . THR A 1 471 ? 3.557 6.608 17.714 1.00 97.88 471 THR A O 1
ATOM 3355 N N . ALA A 1 472 ? 3.098 8.320 16.322 1.00 98.12 472 ALA A N 1
ATOM 3356 C CA . ALA A 1 472 ? 2.801 7.516 15.142 1.00 98.12 472 ALA A CA 1
ATOM 3357 C C . ALA A 1 472 ? 3.627 8.005 13.952 1.00 98.12 472 ALA A C 1
ATOM 3359 O O . ALA A 1 472 ? 3.705 9.203 13.697 1.00 98.12 472 ALA A O 1
ATOM 3360 N N . LEU A 1 473 ? 4.209 7.070 13.208 1.00 98.38 473 LEU A N 1
ATOM 3361 C CA . LEU A 1 473 ? 4.831 7.318 11.917 1.00 98.38 473 LEU A CA 1
ATOM 3362 C C . LEU A 1 473 ? 3.920 6.817 10.809 1.00 98.38 473 LEU A C 1
ATOM 3364 O O . LEU A 1 473 ? 3.518 5.654 10.808 1.00 98.38 473 LEU A O 1
ATOM 3368 N N . LEU A 1 474 ? 3.636 7.683 9.848 1.00 98.00 474 LEU A N 1
ATOM 3369 C CA . LEU A 1 474 ? 2.942 7.339 8.617 1.00 98.00 474 LEU A CA 1
ATOM 3370 C C . LEU A 1 474 ? 3.915 7.521 7.454 1.00 98.00 474 LEU A C 1
ATOM 3372 O O . LEU A 1 474 ? 4.375 8.633 7.189 1.00 98.00 474 LEU A O 1
ATOM 3376 N N . ILE A 1 475 ? 4.233 6.429 6.767 1.00 98.12 475 ILE A N 1
ATOM 3377 C CA . ILE A 1 475 ? 5.201 6.403 5.668 1.00 98.12 475 ILE A CA 1
ATOM 3378 C C . ILE A 1 475 ? 4.453 6.130 4.369 1.00 98.12 475 ILE A C 1
ATOM 3380 O O . ILE A 1 475 ? 3.797 5.099 4.252 1.00 98.12 475 ILE A O 1
ATOM 3384 N N . SER A 1 476 ? 4.588 7.025 3.392 1.00 97.50 476 SER A N 1
ATOM 3385 C CA . SER A 1 476 ? 4.082 6.852 2.028 1.00 97.50 476 SER A CA 1
ATOM 3386 C C . SER A 1 476 ? 5.239 6.543 1.074 1.00 97.50 476 SER A C 1
ATOM 3388 O O . SER A 1 476 ? 5.859 7.477 0.553 1.00 97.50 476 SER A O 1
ATOM 3390 N N . PRO A 1 477 ? 5.597 5.264 0.878 1.00 97.50 477 PRO A N 1
ATOM 3391 C CA . PRO A 1 477 ? 6.629 4.874 -0.072 1.00 97.50 477 PRO A CA 1
ATOM 3392 C C . PRO A 1 477 ? 6.113 4.930 -1.512 1.00 97.50 477 PRO A C 1
ATOM 3394 O O . PRO A 1 477 ? 4.946 4.651 -1.791 1.00 97.50 477 PRO A O 1
ATOM 3397 N N . SER A 1 478 ? 7.009 5.256 -2.434 1.00 96.81 478 SER A N 1
ATOM 3398 C CA . SER A 1 478 ? 6.777 5.240 -3.875 1.00 96.81 478 SER A CA 1
ATOM 3399 C C . SER A 1 478 ? 8.019 4.735 -4.608 1.00 96.81 478 SER A C 1
ATOM 3401 O O . SER A 1 478 ? 9.133 4.762 -4.079 1.00 96.81 478 SER A O 1
ATOM 3403 N N . LEU A 1 479 ? 7.814 4.230 -5.818 1.00 97.19 479 LEU A N 1
ATOM 3404 C CA . LEU A 1 479 ? 8.875 3.770 -6.699 1.00 97.19 479 LEU A CA 1
ATOM 3405 C C . LEU A 1 479 ? 8.726 4.482 -8.041 1.00 97.19 479 LEU A C 1
ATOM 3407 O O . LEU A 1 479 ? 7.601 4.676 -8.498 1.00 97.19 479 LEU A O 1
ATOM 3411 N N . TRP A 1 480 ? 9.846 4.878 -8.630 1.00 96.12 480 TRP A N 1
ATOM 3412 C CA . TRP A 1 480 ? 9.888 5.701 -9.830 1.00 96.12 480 TRP A CA 1
ATOM 3413 C C . TRP A 1 480 ? 10.888 5.142 -10.825 1.00 96.12 480 TRP A C 1
ATOM 3415 O O . TRP A 1 480 ? 11.922 4.612 -10.420 1.00 96.12 480 TRP A O 1
ATOM 3425 N N . GLU A 1 481 ? 10.559 5.292 -12.095 1.00 93.31 481 GLU A N 1
ATOM 3426 C CA . GLU A 1 481 ? 11.419 5.106 -13.256 1.00 93.31 481 GLU A CA 1
ATOM 3427 C C . GLU A 1 481 ? 11.974 6.477 -13.677 1.00 93.31 481 GLU A C 1
ATOM 3429 O O . GLU A 1 481 ? 11.262 7.484 -13.613 1.00 93.31 481 GLU A O 1
ATOM 3434 N N . GLN A 1 482 ? 13.265 6.546 -14.003 1.00 93.12 482 GLN A N 1
ATOM 3435 C CA . GLN A 1 482 ? 13.960 7.788 -14.329 1.00 93.12 482 GLN A CA 1
ATOM 3436 C C . GLN A 1 482 ? 14.047 8.005 -15.844 1.00 93.12 482 GLN A C 1
ATOM 3438 O O . GLN A 1 482 ? 15.065 7.674 -16.444 1.00 93.12 482 GLN A O 1
ATOM 3443 N N . ASP A 1 483 ? 13.069 8.717 -16.400 1.00 85.44 483 ASP A N 1
ATOM 3444 C CA . ASP A 1 483 ? 13.037 9.071 -17.830 1.00 85.44 483 ASP A CA 1
ATOM 3445 C C . ASP A 1 483 ? 13.431 10.545 -18.090 1.00 85.44 483 ASP A C 1
ATOM 3447 O O . ASP A 1 483 ? 13.418 11.033 -19.225 1.00 85.44 483 ASP A O 1
ATOM 3451 N N . GLY A 1 484 ? 13.782 11.310 -17.040 1.00 86.25 484 GLY A N 1
ATOM 3452 C CA . GLY A 1 484 ? 14.435 12.618 -17.174 1.00 86.25 484 GLY A CA 1
ATOM 3453 C C . GLY A 1 484 ? 14.029 13.668 -16.135 1.00 86.25 484 GLY A C 1
ATOM 3454 O O . GLY A 1 484 ? 14.707 13.878 -15.131 1.00 86.25 484 GLY A O 1
ATOM 3455 N N . ALA A 1 485 ? 12.995 14.448 -16.442 1.00 87.38 485 ALA A N 1
ATOM 3456 C CA . ALA A 1 485 ? 12.505 15.570 -15.653 1.00 87.38 485 ALA A CA 1
ATOM 3457 C C . ALA A 1 485 ? 11.629 15.103 -14.482 1.00 87.38 485 ALA A C 1
ATOM 3459 O O . ALA A 1 485 ? 10.666 14.364 -14.647 1.00 87.38 485 ALA A O 1
ATOM 3460 N N . ASN A 1 486 ? 11.868 15.647 -13.294 1.00 91.19 486 ASN A N 1
ATOM 3461 C CA . ASN A 1 486 ? 11.210 15.230 -12.052 1.00 91.19 486 ASN A CA 1
ATOM 3462 C C . ASN A 1 486 ? 9.822 15.867 -11.798 1.00 91.19 486 ASN A C 1
ATOM 3464 O O . ASN A 1 486 ? 9.381 15.955 -10.650 1.00 91.19 486 ASN A O 1
ATOM 3468 N N . GLY A 1 487 ? 9.127 16.349 -12.834 1.00 87.25 487 GLY A N 1
ATOM 3469 C CA . GLY A 1 487 ? 7.878 17.111 -12.683 1.00 87.25 487 GLY A CA 1
ATOM 3470 C C . GLY A 1 487 ? 6.770 16.329 -11.965 1.00 87.25 487 GLY A C 1
ATOM 3471 O O . GLY A 1 487 ? 6.170 16.834 -11.012 1.00 87.25 487 GLY A O 1
ATOM 3472 N N . TYR A 1 488 ? 6.549 15.072 -12.361 1.00 85.75 488 TYR A N 1
ATOM 3473 C CA . TYR A 1 488 ? 5.562 14.193 -11.725 1.00 85.75 488 TYR A CA 1
ATOM 3474 C C . TYR A 1 488 ? 5.949 13.821 -10.293 1.00 85.75 488 TYR A C 1
ATOM 3476 O O . TYR A 1 488 ? 5.087 13.758 -9.414 1.00 85.75 488 TYR A O 1
ATOM 3484 N N . PHE A 1 489 ? 7.244 13.645 -10.028 1.00 88.50 489 PHE A N 1
ATOM 3485 C CA . PHE A 1 489 ? 7.746 13.400 -8.681 1.00 88.50 489 PHE A CA 1
ATOM 3486 C C . PHE A 1 489 ? 7.468 14.583 -7.742 1.00 88.50 489 PHE A C 1
ATOM 3488 O O . PHE A 1 489 ? 6.925 14.399 -6.649 1.00 88.50 489 PHE A O 1
ATOM 3495 N N . VAL A 1 490 ? 7.758 15.812 -8.183 1.00 87.75 490 VAL A N 1
ATOM 3496 C CA . VAL A 1 490 ? 7.454 17.037 -7.420 1.00 87.75 490 VAL A CA 1
ATOM 3497 C C . VAL A 1 490 ? 5.949 17.162 -7.168 1.00 87.75 490 VAL A C 1
ATOM 3499 O O . VAL A 1 490 ? 5.529 17.488 -6.057 1.00 87.75 490 VAL A O 1
ATOM 3502 N N . GLN A 1 491 ? 5.119 16.851 -8.164 1.00 84.19 491 GLN A N 1
ATOM 3503 C CA . GLN A 1 491 ? 3.665 16.851 -8.003 1.00 84.19 491 GLN A CA 1
ATOM 3504 C C . GLN A 1 491 ? 3.192 15.794 -6.994 1.00 84.19 491 GLN A C 1
ATOM 3506 O O . GLN A 1 491 ? 2.345 16.080 -6.147 1.00 84.19 491 GLN A O 1
ATOM 3511 N N . TRP A 1 492 ? 3.757 14.584 -7.025 1.00 90.00 492 TRP A N 1
ATOM 3512 C CA . TRP A 1 492 ? 3.476 13.564 -6.017 1.00 90.00 492 TRP A CA 1
ATOM 3513 C C . TRP A 1 492 ? 3.836 14.055 -4.612 1.00 90.00 492 TRP A C 1
ATOM 3515 O O . TRP A 1 492 ? 3.011 13.925 -3.709 1.00 90.00 492 TRP A O 1
ATOM 3525 N N . GLN A 1 493 ? 5.000 14.685 -4.418 1.00 87.75 493 GLN A N 1
ATOM 3526 C CA . GLN A 1 493 ? 5.382 15.261 -3.122 1.00 87.75 493 GLN A CA 1
ATOM 3527 C C . GLN A 1 493 ? 4.380 16.319 -2.636 1.00 87.75 493 GLN A C 1
ATOM 3529 O O . GLN A 1 493 ? 4.018 16.325 -1.458 1.00 87.75 493 GLN A O 1
ATOM 3534 N N . GLN A 1 494 ? 3.902 17.193 -3.526 1.00 81.25 494 GLN A N 1
ATOM 3535 C CA . GLN A 1 494 ? 2.879 18.193 -3.196 1.00 81.25 494 GLN A CA 1
ATOM 3536 C C . GLN A 1 494 ? 1.563 17.531 -2.774 1.00 81.25 494 GLN A C 1
ATOM 3538 O O . GLN A 1 494 ? 0.973 17.919 -1.766 1.00 81.25 494 GLN A O 1
ATOM 3543 N N . ASN A 1 495 ? 1.143 16.476 -3.474 1.00 80.56 495 ASN A N 1
ATOM 3544 C CA . ASN A 1 495 ? -0.036 15.703 -3.091 1.00 80.56 495 ASN A CA 1
ATOM 3545 C C . ASN A 1 495 ? 0.141 15.040 -1.727 1.00 80.56 495 ASN A C 1
ATOM 3547 O O . ASN A 1 495 ? -0.754 15.110 -0.890 1.00 80.56 495 ASN A O 1
ATOM 3551 N N . GLN A 1 496 ? 1.313 14.463 -1.456 1.00 89.94 496 GLN A N 1
ATOM 3552 C CA . GLN A 1 496 ? 1.626 13.926 -0.136 1.00 89.94 496 GLN A CA 1
ATOM 3553 C C . GLN A 1 496 ? 1.560 15.015 0.945 1.00 89.94 496 GLN A C 1
ATOM 3555 O O . GLN A 1 496 ? 1.026 14.757 2.025 1.00 89.94 496 GLN A O 1
ATOM 3560 N N . ALA A 1 497 ? 2.020 16.233 0.655 1.00 83.56 497 ALA A N 1
ATOM 3561 C CA . ALA A 1 497 ? 1.929 17.352 1.584 1.00 83.56 497 ALA A CA 1
ATOM 3562 C C . ALA A 1 497 ? 0.477 17.761 1.884 1.00 83.56 497 ALA A C 1
ATOM 3564 O O . ALA A 1 497 ? 0.150 18.045 3.036 1.00 83.56 497 ALA A O 1
ATOM 3565 N N . MET A 1 498 ? -0.418 17.725 0.890 1.00 78.94 498 MET A N 1
ATOM 3566 C CA . MET A 1 498 ? -1.847 18.004 1.102 1.00 78.94 498 MET A CA 1
ATOM 3567 C C . MET A 1 498 ? -2.518 16.995 2.046 1.00 78.94 498 MET A C 1
ATOM 3569 O O . MET A 1 498 ? -3.477 17.337 2.732 1.00 78.94 498 MET A O 1
ATOM 3573 N N . LEU A 1 499 ? -1.992 15.770 2.144 1.00 85.56 499 LEU A N 1
ATOM 3574 C CA . LEU A 1 499 ? -2.504 14.746 3.059 1.00 85.56 499 LEU A CA 1
ATOM 3575 C C . LEU A 1 499 ? -2.043 14.930 4.510 1.00 85.56 499 LEU A C 1
ATOM 3577 O O . LEU A 1 499 ? -2.536 14.227 5.390 1.00 85.56 499 LEU A O 1
ATOM 3581 N N . ASN A 1 500 ? -1.122 15.854 4.791 1.00 87.00 500 ASN A N 1
ATOM 3582 C CA . ASN A 1 500 ? -0.511 15.989 6.114 1.00 87.00 500 ASN A CA 1
ATOM 3583 C C . ASN A 1 500 ? -1.526 16.227 7.242 1.00 87.00 500 ASN A C 1
ATOM 3585 O O . ASN A 1 500 ? -1.323 15.726 8.345 1.00 87.00 500 ASN A O 1
ATOM 3589 N N . SER A 1 501 ? -2.623 16.940 6.986 1.00 82.88 501 SER A N 1
ATOM 3590 C CA . SER A 1 501 ? -3.662 17.205 7.990 1.00 82.88 501 SER A CA 1
ATOM 3591 C C . SER A 1 501 ? -4.763 16.141 8.045 1.00 82.88 501 SER A C 1
ATOM 3593 O O . SER A 1 501 ? -5.403 15.991 9.081 1.00 82.88 501 SER A O 1
ATOM 3595 N N . ALA A 1 502 ? -4.988 15.402 6.956 1.00 84.00 502 ALA A N 1
ATOM 3596 C CA . ALA A 1 502 ? -6.140 14.507 6.814 1.00 84.00 502 ALA A CA 1
ATOM 3597 C C . ALA A 1 502 ? -5.790 13.019 6.925 1.00 84.00 502 ALA A C 1
ATOM 3599 O O . ALA A 1 502 ? -6.671 12.199 7.160 1.00 84.00 502 ALA A O 1
ATOM 3600 N N . LEU A 1 503 ? -4.527 12.632 6.724 1.00 87.19 503 LEU A N 1
ATOM 3601 C CA . LEU A 1 503 ? -4.175 11.215 6.649 1.00 87.19 503 LEU A CA 1
ATOM 3602 C C . LEU A 1 503 ? -4.298 10.518 8.004 1.00 87.19 503 LEU A C 1
ATOM 3604 O O . LEU A 1 503 ? -4.812 9.407 8.074 1.00 87.19 503 LEU A O 1
ATOM 3608 N N . PHE A 1 504 ? -3.857 11.175 9.079 1.00 93.25 504 PHE A N 1
ATOM 3609 C CA . PHE A 1 504 ? -3.889 10.586 10.417 1.00 93.25 504 PHE A CA 1
ATOM 3610 C C . PHE A 1 504 ? -5.311 10.391 10.953 1.00 93.25 504 PHE A C 1
ATOM 3612 O O . PHE A 1 504 ? -5.520 9.493 11.756 1.00 93.25 504 PHE A O 1
ATOM 3619 N N . THR A 1 505 ? -6.282 11.179 10.478 1.00 86.44 505 THR A N 1
ATOM 3620 C CA . THR A 1 505 ? -7.694 11.073 10.878 1.00 86.44 505 THR A CA 1
ATOM 3621 C C . THR A 1 505 ? -8.467 10.011 10.096 1.00 86.44 505 THR A C 1
ATOM 3623 O O . THR A 1 505 ? -9.649 9.787 10.363 1.00 86.44 505 THR A O 1
ATOM 3626 N N . LYS A 1 506 ? -7.838 9.344 9.117 1.00 83.25 506 LYS A N 1
ATOM 3627 C CA . LYS A 1 506 ? -8.491 8.272 8.360 1.00 83.25 506 LYS A CA 1
ATOM 3628 C C . LYS A 1 506 ? -8.751 7.072 9.263 1.00 83.25 506 LYS A C 1
ATOM 3630 O O . LYS A 1 506 ? -7.846 6.588 9.940 1.00 83.25 506 LYS A O 1
ATOM 3635 N N . GLN A 1 507 ? -9.970 6.534 9.202 1.00 84.25 507 GLN A N 1
ATOM 3636 C CA . GLN A 1 507 ? -10.378 5.406 10.042 1.00 84.25 507 GLN A CA 1
ATOM 3637 C C . GLN A 1 507 ? -9.439 4.204 9.886 1.00 84.25 507 GLN A C 1
ATOM 3639 O O . GLN A 1 507 ? -9.014 3.641 10.887 1.00 84.25 507 GLN A O 1
ATOM 3644 N N . GLY A 1 508 ? -9.010 3.889 8.657 1.00 82.81 508 GLY A N 1
ATOM 3645 C CA . GLY A 1 508 ? -8.060 2.797 8.414 1.00 82.81 508 GLY A CA 1
ATOM 3646 C C . GLY A 1 508 ? -6.725 2.957 9.157 1.00 82.81 508 GLY A C 1
ATOM 3647 O O . GLY A 1 508 ? -6.151 1.966 9.596 1.00 82.81 508 GLY A O 1
ATOM 3648 N N . VAL A 1 509 ? -6.248 4.191 9.372 1.00 90.44 509 VAL A N 1
ATOM 3649 C CA . VAL A 1 509 ? -5.043 4.444 10.184 1.00 90.44 509 VAL A CA 1
ATOM 3650 C C . VAL A 1 509 ? -5.307 4.115 11.651 1.00 90.44 509 VAL A C 1
ATOM 3652 O O . VAL A 1 509 ? -4.499 3.444 12.292 1.00 90.44 509 VAL A O 1
ATOM 3655 N N . HIS A 1 510 ? -6.444 4.556 12.188 1.00 91.62 510 HIS A N 1
ATOM 3656 C CA . HIS A 1 510 ? -6.830 4.260 13.565 1.00 91.62 510 HIS A CA 1
ATOM 3657 C C . HIS A 1 510 ? -7.094 2.766 13.792 1.00 91.62 510 HIS A C 1
ATOM 3659 O O . HIS A 1 510 ? -6.730 2.250 14.850 1.00 91.62 510 HIS A O 1
ATOM 3665 N N . ASP A 1 511 ? -7.655 2.069 12.804 1.00 86.62 511 ASP A N 1
ATOM 3666 C CA . ASP A 1 511 ? -7.895 0.627 12.854 1.00 86.62 511 ASP A CA 1
ATOM 3667 C C . ASP A 1 511 ? -6.578 -0.155 12.945 1.00 86.62 511 ASP A C 1
ATOM 3669 O O . ASP A 1 511 ? -6.441 -1.008 13.823 1.00 86.62 511 ASP A O 1
ATOM 3673 N N . GLU A 1 512 ? -5.574 0.175 12.122 1.00 90.69 512 GLU A N 1
ATOM 3674 C CA . GLU A 1 512 ? -4.241 -0.449 12.195 1.00 90.69 512 GLU A CA 1
ATOM 3675 C C . GLU A 1 512 ? -3.584 -0.224 13.564 1.00 90.69 512 GLU A C 1
ATOM 3677 O O . GLU A 1 512 ? -3.039 -1.159 14.158 1.00 90.69 512 GLU A O 1
ATOM 3682 N N . ILE A 1 513 ? -3.688 0.995 14.110 1.00 94.88 513 ILE A N 1
ATOM 3683 C CA . ILE A 1 513 ? -3.176 1.334 15.448 1.00 94.88 513 ILE A CA 1
ATOM 3684 C C . ILE A 1 513 ? -3.889 0.522 16.531 1.00 94.88 513 ILE A C 1
ATOM 3686 O O . ILE A 1 513 ? -3.232 -0.049 17.406 1.00 94.88 513 ILE A O 1
ATOM 3690 N N . ALA A 1 514 ? -5.220 0.456 16.488 1.00 92.12 514 ALA A N 1
ATOM 3691 C CA . ALA A 1 514 ? -6.018 -0.258 17.478 1.00 92.12 514 ALA A CA 1
ATOM 3692 C C . ALA A 1 514 ? -5.757 -1.772 17.439 1.00 92.12 514 ALA A C 1
ATOM 3694 O O . ALA A 1 514 ? -5.636 -2.413 18.485 1.00 92.12 514 ALA A O 1
ATOM 3695 N N . GLN A 1 515 ? -5.634 -2.337 16.238 1.00 92.62 515 GLN A N 1
ATOM 3696 C CA . GLN A 1 515 ? -5.419 -3.768 16.019 1.00 92.62 515 GLN A CA 1
ATOM 3697 C C . GLN A 1 515 ? -3.947 -4.183 16.130 1.00 92.62 515 GLN A C 1
ATOM 3699 O O . GLN A 1 515 ? -3.649 -5.377 16.204 1.00 92.62 515 GLN A O 1
ATOM 3704 N N . LYS A 1 516 ? -3.025 -3.214 16.181 1.00 95.31 516 LYS A N 1
ATOM 3705 C CA . LYS A 1 516 ? -1.573 -3.431 16.124 1.00 95.31 516 LYS A CA 1
ATOM 3706 C C . LYS A 1 516 ? -1.180 -4.237 14.884 1.00 95.31 516 LYS A C 1
ATOM 3708 O O . LYS A 1 516 ? -0.376 -5.176 14.949 1.00 95.31 516 LYS A O 1
ATOM 3713 N N . THR A 1 517 ? -1.811 -3.907 13.765 1.00 90.12 517 THR A N 1
ATOM 3714 C CA . THR A 1 517 ? -1.596 -4.588 12.494 1.00 90.12 517 THR A CA 1
ATOM 3715 C C . THR A 1 517 ? -0.372 -3.980 11.805 1.00 90.12 517 THR A C 1
ATOM 3717 O O . THR A 1 517 ? -0.078 -2.796 11.925 1.00 90.12 517 THR A O 1
ATOM 3720 N N . PHE A 1 518 ? 0.436 -4.844 11.187 1.00 92.31 518 PHE A N 1
ATOM 3721 C CA . PHE A 1 518 ? 1.667 -4.469 10.490 1.00 92.31 518 PHE A CA 1
ATOM 3722 C C . PHE A 1 518 ? 1.494 -4.799 9.012 1.00 92.31 518 PHE A C 1
ATOM 3724 O O . PHE A 1 518 ? 2.049 -5.781 8.513 1.00 92.31 518 PHE A O 1
ATOM 3731 N N . LEU A 1 519 ? 0.641 -4.027 8.341 1.00 88.62 519 LEU A N 1
ATOM 3732 C CA . LEU A 1 519 ? 0.312 -4.183 6.927 1.00 88.62 519 LEU A CA 1
ATOM 3733 C C . LEU A 1 519 ? 0.262 -2.815 6.230 1.00 88.62 519 LEU A C 1
ATOM 3735 O O . LEU A 1 519 ? 0.056 -1.790 6.881 1.00 88.62 519 LEU A O 1
ATOM 3739 N N . PRO A 1 520 ? 0.477 -2.770 4.905 1.00 91.69 520 PRO A N 1
ATOM 3740 C CA . PRO A 1 520 ? 0.279 -1.544 4.154 1.00 91.69 520 PRO A CA 1
ATOM 3741 C C . PRO A 1 520 ? -1.211 -1.257 3.962 1.00 91.69 520 PRO A C 1
ATOM 3743 O O . PRO A 1 520 ? -1.965 -2.107 3.487 1.00 91.69 520 PRO A O 1
ATOM 3746 N N . LEU A 1 521 ? -1.606 -0.021 4.240 1.00 88.56 521 LEU A N 1
ATOM 3747 C CA . LEU A 1 521 ? -2.885 0.542 3.832 1.00 88.56 521 LEU A CA 1
ATOM 3748 C C . LEU A 1 521 ? -2.790 1.055 2.396 1.00 88.56 521 LEU A C 1
ATOM 3750 O O . LEU A 1 521 ? -1.739 1.530 1.964 1.00 88.56 521 LEU A O 1
ATOM 3754 N N . LYS A 1 522 ? -3.895 0.993 1.653 1.00 85.06 522 LYS A N 1
ATOM 3755 C CA . LYS A 1 522 ? -4.014 1.612 0.328 1.00 85.06 522 LYS A CA 1
ATOM 3756 C C . LYS A 1 522 ? -5.133 2.639 0.359 1.00 85.06 522 LYS A C 1
ATOM 3758 O O . LYS A 1 522 ? -6.248 2.307 0.745 1.00 85.06 522 LYS A O 1
ATOM 3763 N N . PHE A 1 523 ? -4.841 3.859 -0.077 1.00 79.75 523 PHE A N 1
ATOM 3764 C CA . PHE A 1 523 ? -5.832 4.921 -0.231 1.00 79.75 523 PHE A CA 1
ATOM 3765 C C . PHE A 1 523 ? -5.952 5.355 -1.700 1.00 79.75 523 PHE A C 1
ATOM 3767 O O . PHE A 1 523 ? -4.955 5.399 -2.427 1.00 79.75 523 PHE A O 1
ATOM 3774 N N . GLY A 1 524 ? -7.173 5.712 -2.117 1.00 65.81 524 GLY A N 1
ATOM 3775 C CA . GLY A 1 524 ? -7.438 6.433 -3.369 1.00 65.81 524 GLY A CA 1
ATOM 3776 C C . GLY A 1 524 ? -7.544 5.596 -4.653 1.00 65.81 524 GLY A C 1
ATOM 3777 O O . GLY A 1 524 ? -7.327 6.150 -5.725 1.00 65.81 524 GLY A O 1
ATOM 3778 N N . MET A 1 525 ? -7.861 4.295 -4.581 1.00 50.12 525 MET A N 1
ATOM 3779 C CA . MET A 1 525 ? -8.041 3.443 -5.781 1.00 50.12 525 MET A CA 1
ATOM 3780 C C . MET A 1 525 ? -9.500 3.141 -6.151 1.00 50.12 525 MET A C 1
ATOM 3782 O O . MET A 1 525 ? -9.755 2.529 -7.181 1.00 50.12 525 MET A O 1
ATOM 3786 N N . SER A 1 526 ? -10.466 3.508 -5.313 1.00 43.19 526 SER A N 1
ATOM 3787 C CA . SER A 1 526 ? -11.869 3.156 -5.513 1.00 43.19 526 SER A CA 1
ATOM 3788 C C . SER A 1 526 ? -12.709 4.418 -5.400 1.00 43.19 526 SER A C 1
ATOM 3790 O O . SER A 1 526 ? -12.698 5.091 -4.370 1.00 43.19 526 SER A O 1
ATOM 3792 N N . GLY A 1 527 ? -13.483 4.709 -6.449 1.00 38.88 527 GLY A N 1
ATOM 3793 C CA . GLY A 1 527 ? -14.527 5.740 -6.429 1.00 38.88 527 GLY A CA 1
ATOM 3794 C C . GLY A 1 527 ? -15.622 5.500 -5.376 1.00 38.88 527 GLY A C 1
ATOM 3795 O O . GLY A 1 527 ? -16.498 6.344 -5.230 1.00 38.88 527 GLY A O 1
ATOM 3796 N N . ASN A 1 528 ? -15.563 4.382 -4.639 1.00 36.88 528 ASN A N 1
ATOM 3797 C CA . ASN A 1 528 ? -16.460 4.016 -3.545 1.00 36.88 528 ASN A CA 1
ATOM 3798 C C . ASN A 1 528 ? -15.772 3.931 -2.174 1.00 36.88 528 ASN A C 1
ATOM 3800 O O . ASN A 1 528 ? -16.446 3.625 -1.189 1.00 36.88 528 ASN A O 1
ATOM 3804 N N . ASP A 1 529 ? -14.466 4.190 -2.065 1.00 41.66 529 ASP A N 1
ATOM 3805 C CA . ASP A 1 529 ? -13.842 4.230 -0.749 1.00 41.66 529 ASP A CA 1
ATOM 3806 C C . ASP A 1 529 ? -14.282 5.524 -0.072 1.00 41.66 529 ASP A C 1
ATOM 3808 O O . ASP A 1 529 ? -13.793 6.608 -0.374 1.00 41.66 529 ASP A O 1
ATOM 3812 N N . SER A 1 530 ? -15.166 5.418 0.916 1.00 39.75 530 SER A N 1
ATOM 3813 C CA . SER A 1 530 ? -15.540 6.519 1.813 1.00 39.75 530 SER A CA 1
ATOM 3814 C C . SER A 1 530 ? -14.371 7.041 2.668 1.00 39.75 530 SER A C 1
ATOM 3816 O O . SER A 1 530 ? -14.604 7.835 3.567 1.00 39.75 530 SER A O 1
ATOM 3818 N N . ASN A 1 531 ? -13.144 6.562 2.407 1.00 37.78 531 ASN A N 1
ATOM 3819 C CA . ASN A 1 531 ? -11.856 7.019 2.933 1.00 37.78 531 ASN A CA 1
ATOM 3820 C C . ASN A 1 531 ? -11.025 7.801 1.878 1.00 37.78 531 ASN A C 1
ATOM 3822 O O . ASN A 1 531 ? -9.873 8.163 2.138 1.00 37.78 531 ASN A O 1
ATOM 3826 N N . ALA A 1 532 ? -11.570 8.047 0.676 1.00 38.66 532 ALA A N 1
ATOM 3827 C CA . ALA A 1 532 ? -10.894 8.639 -0.486 1.00 38.66 532 ALA A CA 1
ATOM 3828 C C . ALA A 1 532 ? -10.728 10.171 -0.435 1.00 38.66 532 ALA A C 1
ATOM 3830 O O . ALA A 1 532 ? -10.445 10.795 -1.454 1.00 38.66 532 ALA A O 1
ATOM 3831 N N . GLY A 1 533 ? -10.815 10.803 0.741 1.00 37.53 533 GLY A N 1
ATOM 3832 C CA . GLY A 1 533 ? -10.452 12.222 0.899 1.00 37.53 533 GLY A CA 1
ATOM 3833 C C . GLY A 1 533 ? -8.967 12.540 0.639 1.00 37.53 533 GLY A C 1
ATOM 3834 O O . GLY A 1 533 ? -8.548 13.678 0.818 1.00 37.53 533 GLY A O 1
ATOM 3835 N N . GLY A 1 534 ? -8.161 11.554 0.230 1.00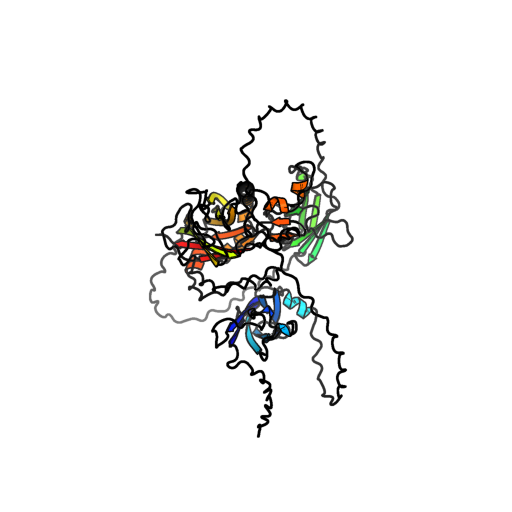 36.78 534 GLY A N 1
ATOM 3836 C CA . GLY A 1 534 ? -6.872 11.803 -0.393 1.00 36.78 534 GLY A CA 1
ATOM 3837 C C . GLY A 1 534 ? -7.000 11.722 -1.904 1.00 36.78 534 GLY A C 1
ATOM 3838 O O . GLY A 1 534 ? -7.295 10.654 -2.435 1.00 36.78 534 GLY A O 1
ATOM 3839 N N . THR A 1 535 ? -6.751 12.839 -2.586 1.00 37.81 535 THR A N 1
ATOM 3840 C CA . THR A 1 535 ? -6.551 12.872 -4.032 1.00 37.81 535 THR A CA 1
ATOM 3841 C C . THR A 1 535 ? -5.391 11.935 -4.367 1.00 37.81 535 THR A C 1
ATOM 3843 O O . THR A 1 535 ? -4.218 12.301 -4.271 1.00 37.81 535 THR A O 1
ATOM 3846 N N . SER A 1 536 ? -5.694 10.692 -4.751 1.00 42.50 536 SER A N 1
ATOM 3847 C CA . SER A 1 536 ? -4.773 9.966 -5.617 1.00 42.50 536 SER A CA 1
ATOM 3848 C C . SER A 1 536 ? -4.575 10.824 -6.866 1.00 42.50 536 SER A C 1
ATOM 3850 O O . SER A 1 536 ? -5.393 11.701 -7.157 1.00 42.50 536 SER A O 1
ATOM 3852 N N . LEU A 1 537 ? -3.457 10.648 -7.567 1.00 42.97 537 LEU A N 1
ATOM 3853 C CA . LEU A 1 537 ? -3.176 11.310 -8.846 1.00 42.97 537 LEU A CA 1
ATOM 3854 C C . LEU A 1 537 ? -4.172 10.844 -9.922 1.00 42.97 537 LEU A C 1
ATOM 3856 O O . LEU A 1 537 ? -3.775 10.324 -10.950 1.00 42.97 537 LEU A O 1
ATOM 3860 N N . ALA A 1 538 ? -5.470 10.989 -9.690 1.00 36.25 538 ALA A N 1
ATOM 3861 C CA . ALA A 1 538 ? -6.522 10.811 -10.659 1.00 36.25 538 ALA A CA 1
ATOM 3862 C C . ALA A 1 538 ? -6.508 12.065 -11.544 1.00 36.25 538 ALA A C 1
ATOM 3864 O O . ALA A 1 538 ? -7.402 12.907 -11.513 1.00 36.25 538 ALA A O 1
ATOM 3865 N N . HIS A 1 539 ? -5.406 12.246 -12.273 1.00 38.66 539 HIS A N 1
ATOM 3866 C CA . HIS A 1 539 ? -5.431 13.106 -13.436 1.00 38.66 539 HIS A CA 1
ATOM 3867 C C . HIS A 1 539 ? -6.295 12.382 -14.457 1.00 38.66 539 HIS A C 1
ATOM 3869 O O . HIS A 1 539 ? -5.974 11.288 -14.920 1.00 38.66 539 HIS A O 1
ATOM 3875 N N . SER A 1 540 ? -7.418 13.010 -14.786 1.00 37.28 540 SER A N 1
ATOM 3876 C CA . SER A 1 540 ? -7.972 12.949 -16.129 1.00 37.28 540 SER A CA 1
ATOM 3877 C C . SER A 1 540 ? -6.814 13.233 -17.078 1.00 37.28 540 SER A C 1
ATOM 3879 O O . SER A 1 540 ? -6.379 14.375 -17.221 1.00 37.28 540 SER A O 1
ATOM 3881 N N . ILE A 1 541 ? -6.270 12.184 -17.702 1.00 40.16 541 ILE A N 1
ATOM 3882 C CA . ILE A 1 541 ? -5.299 12.334 -18.796 1.00 40.16 541 ILE A CA 1
ATOM 3883 C C . ILE A 1 541 ? -5.927 13.218 -19.897 1.00 40.16 541 ILE A C 1
ATOM 3885 O O . ILE A 1 541 ? -5.230 13.896 -20.648 1.00 40.16 541 ILE A O 1
ATOM 3889 N N . THR A 1 542 ? -7.258 13.307 -19.917 1.00 36.47 542 THR A N 1
ATOM 3890 C CA . THR A 1 542 ? -8.063 14.234 -20.703 1.00 36.47 542 THR A CA 1
ATOM 3891 C C . THR A 1 542 ? -8.015 15.707 -20.248 1.00 36.47 542 THR A C 1
ATOM 3893 O O . THR A 1 542 ? -8.031 16.568 -21.119 1.00 36.47 542 THR A O 1
ATOM 3896 N N . ASP A 1 543 ? -7.883 16.065 -18.963 1.00 32.41 543 ASP A N 1
ATOM 3897 C CA . ASP A 1 543 ? -7.917 17.486 -18.530 1.00 32.41 543 ASP A CA 1
ATOM 3898 C C . ASP A 1 543 ? -6.587 18.228 -18.705 1.00 32.41 543 ASP A C 1
ATOM 3900 O O . ASP A 1 543 ? -6.566 19.453 -18.840 1.00 32.41 543 ASP A O 1
ATOM 3904 N N . THR A 1 544 ? -5.471 17.505 -18.833 1.00 35.72 544 THR A N 1
ATOM 3905 C CA . THR A 1 544 ? -4.206 18.131 -19.267 1.00 35.72 544 THR A CA 1
ATOM 3906 C C . THR A 1 544 ? -4.189 18.374 -20.788 1.00 35.72 544 THR A C 1
ATOM 3908 O O . THR A 1 544 ? -3.325 19.096 -21.283 1.00 35.72 544 THR A O 1
ATOM 3911 N N . MET A 1 545 ? -5.182 17.875 -21.547 1.00 29.09 545 MET A N 1
ATOM 3912 C CA . MET A 1 545 ? -5.328 18.200 -22.975 1.00 29.09 545 MET A CA 1
ATOM 3913 C C . MET A 1 545 ? -5.885 19.608 -23.249 1.00 29.09 545 MET A C 1
ATOM 3915 O O . MET A 1 545 ? -5.897 20.018 -24.409 1.00 29.09 545 MET A O 1
ATOM 3919 N N . ILE A 1 546 ? -6.352 20.363 -22.242 1.00 27.92 546 ILE A N 1
ATOM 3920 C CA . ILE A 1 546 ? -7.101 21.614 -22.492 1.00 27.92 546 ILE A CA 1
ATOM 3921 C C . ILE A 1 546 ? -6.323 22.908 -22.174 1.00 27.92 546 ILE A C 1
ATOM 3923 O O . ILE A 1 546 ? -6.705 23.966 -22.668 1.00 27.92 546 ILE A O 1
ATOM 3927 N N . MET A 1 547 ? -5.182 22.874 -21.476 1.00 26.59 547 MET A N 1
ATOM 3928 C CA . MET A 1 547 ? -4.480 24.120 -21.086 1.00 26.59 547 MET A CA 1
ATOM 3929 C C . MET A 1 547 ? -3.225 24.490 -21.897 1.00 26.59 547 MET A C 1
ATOM 3931 O O . MET A 1 547 ? -2.656 25.557 -21.673 1.00 26.59 547 MET A O 1
ATOM 3935 N N . LEU A 1 548 ? -2.813 23.695 -22.890 1.00 27.17 548 LEU A N 1
ATOM 3936 C CA . LEU A 1 548 ? -1.769 24.085 -23.850 1.00 27.17 548 LEU A CA 1
ATOM 3937 C C . LEU A 1 548 ? -2.315 23.913 -25.270 1.00 27.17 548 LEU A C 1
ATOM 3939 O O . LEU A 1 548 ? -2.570 22.806 -25.728 1.00 27.17 548 LEU A O 1
ATOM 3943 N N . GLY A 1 549 ? -2.586 25.043 -25.923 1.00 23.75 549 GLY A N 1
ATOM 3944 C CA . GLY A 1 549 ? -3.423 25.132 -27.114 1.00 23.75 549 GLY A CA 1
ATOM 3945 C C . GLY A 1 549 ? -3.034 24.216 -28.280 1.00 23.75 549 GLY A C 1
ATOM 3946 O O . GLY A 1 549 ? -1.889 24.188 -28.715 1.00 23.75 549 GLY A O 1
ATOM 3947 N N . GLY A 1 550 ? -4.059 23.581 -28.853 1.00 24.59 550 GLY A N 1
ATOM 3948 C CA . GLY A 1 550 ? -4.106 23.195 -30.263 1.00 24.59 550 GLY A CA 1
ATOM 3949 C C . GLY A 1 550 ? -3.306 21.954 -30.658 1.00 24.59 550 GLY A C 1
ATOM 3950 O O . GLY A 1 550 ? -2.292 22.069 -31.335 1.00 24.59 550 GLY A O 1
ATOM 3951 N N . GLY A 1 551 ? -3.835 20.769 -30.348 1.00 24.08 551 GLY A N 1
ATOM 3952 C CA . GLY A 1 551 ? -3.401 19.500 -30.945 1.00 24.08 551 GLY A CA 1
ATOM 3953 C C . GLY A 1 551 ? -3.325 18.385 -29.911 1.00 24.08 551 GLY A C 1
ATOM 3954 O O . GLY A 1 551 ? -2.356 18.301 -29.169 1.00 24.08 551 GLY A O 1
ATOM 3955 N N . GLY A 1 552 ? -4.359 17.543 -29.845 1.00 22.97 552 GLY A N 1
ATOM 3956 C CA . GLY A 1 552 ? -4.420 16.438 -28.889 1.00 22.97 552 GLY A CA 1
ATOM 3957 C C . GLY A 1 552 ? -3.257 15.464 -29.065 1.00 22.97 552 GLY A C 1
ATOM 3958 O O . GLY A 1 552 ? -3.024 14.963 -30.166 1.00 22.97 552 GLY A O 1
ATOM 3959 N N . VAL A 1 553 ? -2.564 15.166 -27.967 1.00 28.34 553 VAL A N 1
ATOM 3960 C CA . VAL A 1 553 ? -1.633 14.038 -27.887 1.00 28.34 553 VAL A CA 1
ATOM 3961 C C . VAL A 1 553 ? -2.206 13.058 -26.852 1.00 28.34 553 VAL A C 1
ATOM 3963 O O . VAL A 1 553 ? -2.424 13.478 -25.719 1.00 28.34 553 VAL A O 1
ATOM 3966 N N . PRO A 1 554 ? -2.516 11.796 -27.219 1.00 34.75 554 PRO A N 1
ATOM 3967 C CA . PRO A 1 554 ? -3.082 10.781 -26.316 1.00 34.75 554 PRO A CA 1
ATOM 3968 C C . PRO A 1 554 ? -2.133 10.417 -25.158 1.00 34.75 554 PRO A C 1
ATOM 3970 O O . PRO A 1 554 ? -1.036 10.957 -25.092 1.00 34.75 554 PRO A O 1
ATOM 3973 N N . ILE A 1 555 ? -2.520 9.455 -24.298 1.00 44.16 555 ILE A N 1
ATOM 3974 C CA . ILE A 1 555 ? -1.719 8.776 -23.235 1.00 44.16 555 ILE A CA 1
ATOM 3975 C C . ILE A 1 555 ? -0.220 8.605 -23.579 1.00 44.16 555 ILE A C 1
ATOM 3977 O O . ILE A 1 555 ? 0.625 8.651 -22.693 1.00 44.16 555 ILE A O 1
ATOM 3981 N N . VAL A 1 556 ? 0.109 8.522 -24.871 1.00 45.81 556 VAL A N 1
ATOM 3982 C CA . VAL A 1 556 ? 1.436 8.740 -25.471 1.00 45.81 556 VAL A CA 1
ATOM 3983 C C . VAL A 1 556 ? 2.258 9.856 -24.800 1.00 45.81 556 VAL A C 1
ATOM 3985 O O . VAL A 1 556 ? 3.462 9.704 -24.689 1.00 45.81 556 VAL A O 1
ATOM 3988 N N . GLY A 1 557 ? 1.655 10.943 -24.307 1.00 44.81 557 GLY A N 1
ATOM 3989 C CA . GLY A 1 557 ? 2.368 12.055 -23.672 1.00 44.81 557 GLY A CA 1
ATOM 3990 C C . GLY A 1 557 ? 3.105 11.701 -22.376 1.00 44.81 557 GLY A C 1
ATOM 3991 O O . GLY A 1 557 ? 4.184 12.232 -22.166 1.00 44.81 557 GLY A O 1
ATOM 3992 N N . LEU A 1 558 ? 2.593 10.792 -21.539 1.00 50.88 558 LEU A N 1
ATOM 3993 C CA . LEU A 1 558 ? 3.317 10.328 -20.339 1.00 50.88 558 LEU A CA 1
ATOM 3994 C C . LEU A 1 558 ? 4.503 9.421 -20.692 1.00 50.88 558 LEU A C 1
ATOM 3996 O O . LEU A 1 558 ? 5.421 9.290 -19.899 1.00 50.88 558 LEU A O 1
ATOM 4000 N N . LEU A 1 559 ? 4.467 8.827 -21.885 1.00 52.53 559 LEU A N 1
ATOM 4001 C CA . LEU A 1 559 ? 5.361 7.758 -22.333 1.00 52.53 559 LEU A CA 1
ATOM 4002 C C . LEU A 1 559 ? 6.385 8.255 -23.367 1.00 52.53 559 LEU A C 1
ATOM 4004 O O . LEU A 1 559 ? 7.385 7.611 -23.655 1.00 52.53 559 LEU A O 1
ATOM 4008 N N . SER A 1 560 ? 6.121 9.420 -23.965 1.00 53.62 560 SER A N 1
ATOM 4009 C CA . SER A 1 560 ? 7.027 10.131 -24.867 1.00 53.62 560 SER A CA 1
ATOM 4010 C C . SER A 1 560 ? 7.682 11.346 -24.212 1.00 53.62 560 SER A C 1
ATOM 4012 O O . SER A 1 560 ? 8.499 12.011 -24.852 1.00 53.62 560 SER A O 1
ATOM 4014 N N . GLN A 1 561 ? 7.262 11.714 -22.997 1.00 54.81 561 GLN A N 1
ATOM 4015 C CA . GLN A 1 561 ? 7.881 12.797 -22.246 1.00 54.81 561 GLN A CA 1
ATOM 4016 C C . GLN A 1 561 ? 9.080 12.261 -21.482 1.00 54.81 561 GLN A C 1
ATOM 4018 O O . GLN A 1 561 ? 9.012 11.235 -20.826 1.00 54.81 561 GLN A O 1
ATOM 4023 N N . SER A 1 562 ? 10.170 13.010 -21.564 1.00 67.56 562 SER A N 1
ATOM 4024 C CA . SER A 1 562 ? 11.414 12.791 -20.841 1.00 67.56 562 SER A CA 1
ATOM 4025 C C . SER A 1 562 ? 11.241 13.100 -19.350 1.00 67.56 562 SER A C 1
ATOM 4027 O O . SER A 1 562 ? 11.854 14.053 -18.870 1.00 67.56 562 SER A O 1
ATOM 4029 N N . GLY A 1 563 ? 10.313 12.450 -18.649 1.00 83.19 563 GLY A N 1
ATOM 4030 C CA . GLY A 1 563 ? 9.940 12.785 -17.278 1.00 83.19 563 GLY A CA 1
ATOM 4031 C C . GLY A 1 563 ? 9.730 11.551 -16.418 1.00 83.19 563 GLY A C 1
ATOM 4032 O O . GLY A 1 563 ? 9.083 10.617 -16.861 1.00 83.19 563 GLY A O 1
ATOM 4033 N N . ASP A 1 564 ? 10.232 11.586 -15.185 1.00 89.81 564 ASP A N 1
ATOM 4034 C CA . ASP A 1 564 ? 10.195 10.449 -14.267 1.00 89.81 564 ASP A CA 1
ATOM 4035 C C . ASP A 1 564 ? 8.769 9.921 -14.072 1.00 89.81 564 ASP A C 1
ATOM 4037 O O . ASP A 1 564 ? 7.855 10.666 -13.690 1.00 89.81 564 ASP A O 1
ATOM 4041 N N . ARG A 1 565 ? 8.592 8.619 -14.278 1.00 89.19 565 ARG A N 1
ATOM 4042 C CA . ARG A 1 565 ? 7.302 7.939 -14.217 1.00 89.19 565 ARG A CA 1
ATOM 4043 C C . ARG A 1 565 ? 7.132 7.213 -12.883 1.00 89.19 565 ARG A C 1
ATOM 4045 O O . ARG A 1 565 ? 8.027 6.487 -12.453 1.00 89.19 565 ARG A O 1
ATOM 4052 N N . PRO A 1 566 ? 5.985 7.341 -12.197 1.00 92.06 566 PRO A N 1
ATOM 4053 C CA . PRO A 1 566 ? 5.719 6.515 -11.029 1.00 92.06 566 PRO A CA 1
ATOM 4054 C C . PRO A 1 566 ? 5.418 5.070 -11.449 1.00 92.06 566 PRO A C 1
ATOM 4056 O O . PRO A 1 566 ? 4.609 4.832 -12.344 1.00 92.06 566 PRO A O 1
ATOM 4059 N N . LEU A 1 567 ? 6.002 4.100 -10.749 1.00 92.69 567 LEU A N 1
ATOM 4060 C CA . LEU A 1 567 ? 5.707 2.680 -10.921 1.00 92.69 567 LEU A CA 1
ATOM 4061 C C . LEU A 1 567 ? 4.541 2.257 -10.019 1.00 92.69 567 LEU A C 1
ATOM 4063 O O . LEU A 1 567 ? 4.468 2.632 -8.845 1.00 92.69 567 LEU A O 1
ATOM 4067 N N . GLY A 1 568 ? 3.640 1.427 -10.547 1.00 90.12 568 GLY A N 1
ATOM 4068 C CA . GLY A 1 568 ? 2.455 0.954 -9.832 1.00 90.12 568 GLY A CA 1
ATOM 4069 C C . GLY A 1 568 ? 1.185 1.741 -10.141 1.00 90.12 568 GLY A C 1
ATOM 4070 O O . GLY A 1 568 ? 0.322 1.859 -9.268 1.00 90.12 568 GLY A O 1
ATOM 4071 N N . LEU A 1 569 ? 1.081 2.298 -11.348 1.00 88.69 569 LEU A N 1
ATOM 4072 C CA . LEU A 1 569 ? -0.093 3.035 -11.812 1.00 88.69 569 LEU A CA 1
ATOM 4073 C C . LEU A 1 569 ? -1.292 2.098 -11.981 1.00 88.69 569 LEU A C 1
ATOM 4075 O O . LEU A 1 569 ? -1.178 1.009 -12.537 1.00 88.69 569 LEU A O 1
ATOM 4079 N N . GLN A 1 570 ? -2.467 2.523 -11.523 1.00 82.12 570 GLN A N 1
ATOM 4080 C CA . GLN A 1 570 ? -3.700 1.746 -11.651 1.00 82.12 570 GLN A CA 1
ATOM 4081 C C . GLN A 1 570 ? -4.813 2.598 -12.247 1.00 82.12 570 GLN A C 1
ATOM 4083 O O . GLN A 1 570 ? -4.929 3.784 -11.939 1.00 82.12 570 GLN A O 1
ATOM 4088 N N . GLU A 1 571 ? -5.643 1.987 -13.087 1.00 78.00 571 GLU A N 1
ATOM 4089 C CA . GLU A 1 571 ? -6.876 2.598 -13.583 1.00 78.00 571 GLU A CA 1
ATOM 4090 C C . GLU A 1 571 ? -7.820 2.946 -12.413 1.00 78.00 571 GLU A C 1
ATOM 4092 O O . GLU A 1 571 ? -8.112 2.117 -11.551 1.00 78.00 571 GLU A O 1
ATOM 4097 N N . ASN A 1 572 ? -8.298 4.188 -12.389 1.00 67.94 572 ASN A N 1
ATOM 4098 C CA . ASN A 1 572 ? -9.198 4.765 -11.397 1.00 67.94 572 ASN A CA 1
ATOM 4099 C C . ASN A 1 572 ? -10.455 5.310 -12.099 1.00 67.94 572 ASN A C 1
ATOM 4101 O O . ASN A 1 572 ? -10.724 6.510 -12.118 1.00 67.94 572 ASN A O 1
ATOM 4105 N N . GLY A 1 573 ? -11.212 4.412 -12.732 1.00 68.44 573 GLY A N 1
ATOM 4106 C CA . GLY A 1 573 ? -12.337 4.764 -13.603 1.00 68.44 573 GLY A CA 1
ATOM 4107 C C . GLY A 1 573 ? -11.931 4.873 -15.075 1.00 68.44 573 GLY A C 1
ATOM 4108 O O . GLY A 1 573 ? -10.770 4.689 -15.414 1.00 68.44 573 GLY A O 1
ATOM 4109 N N . ARG A 1 574 ? -12.905 5.153 -15.955 1.00 53.12 574 ARG A N 1
ATOM 4110 C CA . ARG A 1 574 ? -12.797 4.884 -17.405 1.00 53.12 574 ARG A CA 1
ATOM 4111 C C . ARG A 1 574 ? -11.620 5.541 -18.141 1.00 53.12 574 ARG A C 1
ATOM 4113 O O . ARG A 1 574 ? -11.264 5.023 -19.187 1.00 53.12 574 ARG A O 1
ATOM 4120 N N . ASP A 1 575 ? -11.036 6.625 -17.627 1.00 58.06 575 ASP A N 1
ATOM 4121 C CA . ASP A 1 575 ? -9.993 7.392 -18.335 1.00 58.06 575 ASP A CA 1
ATOM 4122 C C . ASP A 1 575 ? -8.922 8.000 -17.400 1.00 58.06 575 ASP A C 1
ATOM 4124 O O . ASP A 1 575 ? -8.218 8.942 -17.770 1.00 58.06 575 ASP A O 1
ATOM 4128 N N . GLN A 1 576 ? -8.809 7.515 -16.158 1.00 64.19 576 GLN A N 1
ATOM 4129 C CA . GLN A 1 576 ? -7.854 8.055 -15.182 1.00 64.19 576 GLN A CA 1
ATOM 4130 C C . GLN A 1 576 ? -6.911 6.954 -14.722 1.00 64.19 576 GLN A C 1
ATOM 4132 O O . GLN A 1 576 ? -7.360 5.891 -14.315 1.00 64.19 576 GLN A O 1
ATOM 4137 N N . THR A 1 577 ? -5.607 7.209 -14.743 1.00 67.94 577 THR A N 1
ATOM 4138 C CA . THR A 1 577 ? -4.620 6.359 -14.069 1.00 67.94 577 THR A CA 1
ATOM 4139 C C . THR A 1 577 ? -4.089 7.109 -12.868 1.00 67.94 577 THR A C 1
ATOM 4141 O O . THR A 1 577 ? -3.656 8.249 -13.013 1.00 67.94 577 THR A O 1
ATOM 4144 N N . ALA A 1 578 ? -4.084 6.475 -11.704 1.00 78.50 578 ALA A N 1
ATOM 4145 C CA . ALA A 1 578 ? -3.567 7.063 -10.484 1.00 78.50 578 ALA A CA 1
ATOM 4146 C C . ALA A 1 578 ? -2.497 6.172 -9.863 1.00 78.50 578 ALA A C 1
ATOM 4148 O O . ALA A 1 578 ? -2.587 4.946 -9.906 1.00 78.50 578 ALA A O 1
ATOM 4149 N N . LEU A 1 579 ? -1.500 6.795 -9.232 1.00 81.69 579 LEU A N 1
ATOM 4150 C CA . LEU A 1 579 ? -0.602 6.092 -8.324 1.00 81.69 579 LEU A CA 1
ATOM 4151 C C . LEU A 1 579 ? -1.336 5.877 -6.989 1.00 81.69 579 LEU A C 1
ATOM 4153 O O . LEU A 1 579 ? -1.668 6.866 -6.322 1.00 81.69 579 LEU A O 1
ATOM 4157 N N . PRO A 1 580 ? -1.583 4.626 -6.565 1.00 81.19 580 PRO A N 1
ATOM 4158 C CA . PRO A 1 580 ? -2.181 4.345 -5.271 1.00 81.19 580 PRO A CA 1
ATOM 4159 C C . PRO A 1 580 ? -1.308 4.866 -4.139 1.00 81.19 580 PRO A C 1
ATOM 4161 O O . PRO A 1 580 ? -0.099 4.618 -4.107 1.00 81.19 580 PRO A O 1
ATOM 4164 N N . ASN A 1 581 ? -1.924 5.526 -3.160 1.00 85.81 581 ASN A N 1
ATOM 4165 C CA . ASN A 1 581 ? -1.192 5.959 -1.983 1.00 85.81 581 ASN A CA 1
ATOM 4166 C C . ASN A 1 581 ? -1.077 4.790 -0.998 1.00 85.81 581 ASN A C 1
ATOM 4168 O O . ASN A 1 581 ? -1.978 4.551 -0.191 1.00 85.81 581 ASN A O 1
ATOM 4172 N N . HIS A 1 582 ? 0.024 4.048 -1.093 1.00 90.69 582 HIS A N 1
ATOM 4173 C CA . HIS A 1 582 ? 0.395 3.063 -0.084 1.00 90.69 582 HIS A CA 1
ATOM 4174 C C . HIS A 1 582 ? 0.856 3.799 1.174 1.00 90.69 582 HIS A C 1
ATOM 4176 O O . HIS A 1 582 ? 1.686 4.700 1.090 1.00 90.69 582 HIS A O 1
ATOM 4182 N N . VAL A 1 583 ? 0.322 3.429 2.335 1.00 95.25 583 VAL A N 1
ATOM 4183 C CA . VAL A 1 583 ? 0.664 4.039 3.623 1.00 95.25 583 VAL A CA 1
ATOM 4184 C C . VAL A 1 583 ? 0.981 2.948 4.628 1.00 95.25 583 VAL A C 1
ATOM 4186 O O . VAL A 1 583 ? 0.188 2.039 4.846 1.00 95.25 583 VAL A O 1
ATOM 4189 N N . ILE A 1 584 ? 2.140 3.051 5.264 1.00 96.75 584 ILE A N 1
ATOM 4190 C CA . ILE A 1 584 ? 2.537 2.198 6.380 1.00 96.75 584 ILE A CA 1
ATOM 4191 C C . ILE A 1 584 ? 2.328 2.987 7.661 1.00 96.75 584 ILE A C 1
ATOM 4193 O O . ILE A 1 584 ? 2.867 4.085 7.802 1.00 96.75 584 ILE A O 1
ATOM 4197 N N . VAL A 1 585 ? 1.573 2.414 8.594 1.00 97.50 585 VAL A N 1
ATOM 4198 C CA . VAL A 1 585 ? 1.349 2.984 9.922 1.00 97.50 585 VAL A CA 1
ATOM 4199 C C . VAL A 1 585 ? 2.240 2.256 10.916 1.00 97.50 585 VAL A C 1
ATOM 4201 O O . VAL A 1 585 ? 2.139 1.043 11.076 1.00 97.50 585 VAL A O 1
ATOM 4204 N N . LEU A 1 586 ? 3.126 2.988 11.584 1.00 98.19 586 LEU A N 1
ATOM 4205 C CA . LEU A 1 586 ? 4.031 2.443 12.586 1.00 98.19 586 LEU A CA 1
ATOM 4206 C C . LEU A 1 586 ? 3.873 3.205 13.894 1.00 98.19 586 LEU A C 1
ATOM 4208 O O . LEU A 1 586 ? 4.126 4.402 13.987 1.00 98.19 586 LEU A O 1
ATOM 4212 N N . THR A 1 587 ? 3.516 2.477 14.936 1.00 98.12 587 THR A N 1
ATOM 4213 C CA . THR A 1 587 ? 3.676 2.912 16.319 1.00 98.12 587 THR A CA 1
ATOM 4214 C C . THR A 1 587 ? 4.606 1.933 17.015 1.00 98.12 587 THR A C 1
ATOM 4216 O O . THR A 1 587 ? 4.877 0.845 16.494 1.00 98.12 587 THR A O 1
ATOM 4219 N N . ARG A 1 588 ? 5.078 2.281 18.212 1.00 97.25 588 ARG A N 1
ATOM 4220 C CA . ARG A 1 588 ? 5.851 1.342 19.025 1.00 97.25 588 ARG A CA 1
ATOM 4221 C C . ARG A 1 588 ? 5.113 0.008 19.191 1.00 97.25 588 ARG A C 1
ATOM 4223 O O . ARG A 1 588 ? 5.689 -1.050 18.971 1.00 97.25 588 ARG A O 1
ATOM 4230 N N . GLU A 1 589 ? 3.824 0.052 19.504 1.00 96.38 589 GLU A N 1
ATOM 4231 C CA . GLU A 1 589 ? 3.012 -1.135 19.768 1.00 96.38 589 GLU A CA 1
ATOM 4232 C C . GLU A 1 589 ? 2.838 -2.019 18.529 1.00 96.38 589 GLU A C 1
ATOM 4234 O O . GLU A 1 589 ? 2.875 -3.243 18.659 1.00 96.38 589 GLU A O 1
ATOM 4239 N N . ILE A 1 590 ? 2.676 -1.420 17.342 1.00 95.81 590 ILE A N 1
ATOM 4240 C CA . ILE A 1 590 ? 2.639 -2.149 16.066 1.00 95.81 590 ILE A CA 1
ATOM 4241 C C . ILE A 1 590 ? 3.982 -2.843 15.819 1.00 95.81 590 ILE A C 1
ATOM 4243 O O . ILE A 1 590 ? 4.013 -4.033 15.502 1.00 95.81 590 ILE A O 1
ATOM 4247 N N . ILE A 1 591 ? 5.096 -2.121 15.978 1.00 96.44 591 ILE A N 1
ATOM 4248 C CA . ILE A 1 591 ? 6.434 -2.660 15.710 1.00 96.44 591 ILE A CA 1
ATOM 4249 C C . ILE A 1 591 ? 6.747 -3.805 16.667 1.00 96.44 591 ILE A C 1
ATOM 4251 O O . ILE A 1 591 ? 7.178 -4.869 16.234 1.00 96.44 591 ILE A O 1
ATOM 4255 N N . GLU A 1 592 ? 6.496 -3.624 17.959 1.00 96.00 592 GLU A N 1
ATOM 4256 C CA . GLU A 1 592 ? 6.740 -4.661 18.958 1.00 96.00 592 GLU A CA 1
ATOM 4257 C C . GLU A 1 592 ? 5.851 -5.889 18.736 1.00 96.00 592 GLU A C 1
ATOM 4259 O O . GLU A 1 592 ? 6.328 -7.022 18.824 1.00 96.00 592 GLU A O 1
ATOM 4264 N N . ALA A 1 593 ? 4.586 -5.691 18.347 1.00 93.44 593 ALA A N 1
ATOM 4265 C CA . ALA A 1 593 ? 3.712 -6.791 17.949 1.00 93.44 593 ALA A CA 1
ATOM 4266 C C . ALA A 1 593 ? 4.229 -7.519 16.697 1.00 93.44 593 ALA A C 1
ATOM 4268 O O . ALA A 1 593 ? 4.137 -8.743 16.626 1.00 93.44 593 ALA A O 1
ATOM 4269 N N . ALA A 1 594 ? 4.786 -6.798 15.720 1.00 92.00 594 ALA A N 1
ATOM 4270 C CA . ALA A 1 594 ? 5.356 -7.378 14.507 1.00 92.00 594 ALA A CA 1
ATOM 4271 C C . ALA A 1 594 ? 6.653 -8.153 14.782 1.00 92.00 594 ALA A C 1
ATOM 4273 O O . ALA A 1 594 ? 6.821 -9.256 14.266 1.00 92.00 594 ALA A O 1
ATOM 4274 N N . LEU A 1 595 ? 7.548 -7.603 15.608 1.00 93.00 595 LEU A N 1
ATOM 4275 C CA . LEU A 1 595 ? 8.828 -8.213 15.980 1.00 93.00 595 LEU A CA 1
ATOM 4276 C C . LEU A 1 595 ? 8.658 -9.444 16.881 1.00 93.00 595 LEU A C 1
ATOM 4278 O O . LEU A 1 595 ? 9.498 -10.340 16.847 1.00 93.00 595 LEU A O 1
ATOM 4282 N N . ALA A 1 596 ? 7.576 -9.506 17.661 1.00 92.56 596 ALA A N 1
ATOM 4283 C CA . ALA A 1 596 ? 7.252 -10.653 18.505 1.00 92.56 596 ALA A CA 1
ATOM 4284 C C . ALA A 1 596 ? 6.661 -11.846 17.731 1.00 92.56 596 ALA A C 1
ATOM 4286 O O . ALA A 1 596 ? 6.612 -12.957 18.265 1.00 92.56 596 ALA A O 1
ATOM 4287 N N . ARG A 1 597 ? 6.193 -11.649 16.488 1.00 86.12 597 ARG A N 1
ATOM 4288 C CA . ARG A 1 597 ? 5.678 -12.756 15.669 1.00 86.12 597 ARG A CA 1
ATOM 4289 C C . ARG A 1 597 ? 6.833 -13.699 15.315 1.00 86.12 597 ARG A C 1
ATOM 4291 O O . ARG A 1 597 ? 7.916 -13.225 14.982 1.00 86.12 597 ARG A O 1
ATOM 4298 N N . PRO A 1 598 ? 6.638 -15.028 15.348 1.00 79.81 598 PRO A N 1
ATOM 4299 C CA . PRO A 1 598 ? 7.623 -15.943 14.790 1.00 79.81 598 PRO A CA 1
ATOM 4300 C C . PRO A 1 598 ? 7.785 -15.656 13.293 1.00 79.81 598 PRO A C 1
ATOM 4302 O O . PRO A 1 598 ? 6.823 -15.273 12.624 1.00 79.81 598 PRO A O 1
ATOM 4305 N N . ALA A 1 599 ? 8.994 -15.851 12.762 1.00 69.62 599 ALA A N 1
ATOM 4306 C CA . ALA A 1 599 ? 9.200 -15.813 11.319 1.00 69.62 599 ALA A CA 1
ATOM 4307 C C . ALA A 1 599 ? 8.238 -16.815 10.673 1.00 69.62 599 ALA A C 1
ATOM 4309 O O . ALA A 1 599 ? 8.295 -18.013 10.963 1.00 69.62 599 ALA A O 1
ATOM 4310 N N . LEU A 1 600 ? 7.317 -16.321 9.845 1.00 57.59 600 LEU A N 1
ATOM 4311 C CA . LEU A 1 600 ? 6.449 -17.197 9.074 1.00 57.59 600 LEU A CA 1
ATOM 4312 C C . LEU A 1 600 ? 7.350 -18.019 8.141 1.00 57.59 600 LEU A C 1
ATOM 4314 O O . LEU A 1 600 ? 8.344 -17.509 7.630 1.00 57.59 600 LEU A O 1
ATOM 4318 N N . GLY A 1 601 ? 7.057 -19.308 7.955 1.00 48.97 601 GLY A N 1
ATOM 4319 C CA . GLY A 1 601 ? 7.714 -20.103 6.910 1.00 48.97 601 GLY A CA 1
ATOM 4320 C C . GLY A 1 601 ? 7.474 -19.488 5.520 1.00 48.97 601 GLY A C 1
ATOM 4321 O O . GLY A 1 601 ? 6.625 -18.604 5.409 1.00 48.97 601 GLY A O 1
ATOM 4322 N N . PRO A 1 602 ? 8.193 -19.924 4.464 1.00 48.31 602 PRO A N 1
ATOM 4323 C CA . PRO A 1 602 ? 8.146 -19.321 3.124 1.00 48.31 602 PRO A CA 1
ATOM 4324 C C . PRO A 1 602 ? 6.712 -18.978 2.694 1.00 48.31 602 PRO A C 1
ATOM 4326 O O . PRO A 1 602 ? 5.874 -19.871 2.572 1.00 48.31 602 PRO A O 1
ATOM 4329 N N . ILE A 1 603 ? 6.431 -17.684 2.502 1.00 43.81 603 ILE A N 1
ATOM 4330 C CA . ILE A 1 603 ? 5.102 -17.206 2.112 1.00 43.81 603 ILE A CA 1
ATOM 4331 C C . ILE A 1 603 ? 5.015 -17.295 0.583 1.00 43.81 603 ILE A C 1
ATOM 4333 O O . ILE A 1 603 ? 5.856 -16.713 -0.109 1.00 43.81 603 ILE A O 1
ATOM 4337 N N . PRO A 1 604 ? 4.021 -18.003 0.019 1.00 44.00 604 PRO A N 1
ATOM 4338 C CA . PRO A 1 604 ? 3.761 -17.963 -1.413 1.00 44.00 604 PRO A CA 1
ATOM 4339 C C . PRO A 1 604 ? 3.529 -16.511 -1.849 1.00 44.00 604 PRO A C 1
ATOM 4341 O O . PRO A 1 604 ? 2.667 -15.825 -1.306 1.00 44.00 604 PRO A O 1
ATOM 4344 N N . SER A 1 605 ? 4.318 -16.025 -2.809 1.00 44.03 605 SER A N 1
ATOM 4345 C CA . SER A 1 605 ? 4.161 -14.666 -3.341 1.00 44.03 605 SER A CA 1
ATOM 4346 C C . SER A 1 605 ? 2.760 -14.516 -3.962 1.00 44.03 605 SER A C 1
ATOM 4348 O O . SER A 1 605 ? 2.415 -15.343 -4.810 1.00 44.03 605 SER A O 1
ATOM 4350 N N . PRO A 1 606 ? 1.960 -13.496 -3.597 1.00 43.00 606 PRO A N 1
ATOM 4351 C CA . PRO A 1 606 ? 0.566 -13.355 -4.032 1.00 43.00 606 PRO A CA 1
ATOM 4352 C C . PRO A 1 606 ? 0.393 -12.915 -5.496 1.00 43.00 606 PRO A C 1
ATOM 4354 O O . PRO A 1 606 ? -0.702 -12.526 -5.895 1.00 43.00 606 PRO A O 1
ATOM 4357 N N . VAL A 1 607 ? 1.439 -12.943 -6.330 1.00 48.16 607 VAL A N 1
ATOM 4358 C CA . VAL A 1 607 ? 1.297 -12.441 -7.700 1.00 48.16 607 VAL A CA 1
ATOM 4359 C C . VAL A 1 607 ? 0.515 -13.427 -8.564 1.00 48.16 607 VAL A C 1
ATOM 4361 O O . VAL A 1 607 ? 0.960 -14.547 -8.826 1.00 48.16 607 VAL A O 1
ATOM 4364 N N . ALA A 1 608 ? -0.637 -12.952 -9.034 1.00 44.03 608 ALA A N 1
ATOM 4365 C CA . ALA A 1 608 ? -1.532 -13.629 -9.952 1.00 44.03 608 ALA A CA 1
ATOM 4366 C C . ALA A 1 608 ? -0.798 -14.186 -11.186 1.00 44.03 608 ALA A C 1
ATOM 4368 O O . ALA A 1 608 ? 0.081 -13.549 -11.782 1.00 44.03 608 ALA A O 1
ATOM 4369 N N . ASN A 1 609 ? -1.217 -15.375 -11.615 1.00 42.53 609 ASN A N 1
ATOM 4370 C CA . ASN A 1 609 ? -1.015 -15.833 -12.984 1.00 42.53 609 ASN A CA 1
ATOM 4371 C C . ASN A 1 609 ? -1.988 -15.055 -13.884 1.00 42.53 609 ASN A C 1
ATOM 4373 O O . ASN A 1 609 ? -3.012 -15.588 -14.301 1.00 42.53 609 ASN A O 1
ATOM 4377 N N . GLY A 1 610 ? -1.708 -13.778 -14.146 1.00 42.38 610 GLY A N 1
ATOM 4378 C CA . GLY A 1 610 ? -2.330 -13.102 -15.279 1.00 42.38 610 GLY A CA 1
ATOM 4379 C C . GLY A 1 610 ? -1.840 -13.773 -16.569 1.00 42.38 610 GLY A C 1
ATOM 4380 O O . GLY A 1 610 ? -0.644 -14.067 -16.664 1.00 42.38 610 GLY A O 1
ATOM 4381 N N . PRO A 1 611 ? -2.708 -14.070 -17.550 1.00 41.53 611 PRO A N 1
ATOM 4382 C CA . PRO A 1 611 ? -2.253 -14.560 -18.840 1.00 41.53 611 PRO A CA 1
ATOM 4383 C C . PRO A 1 611 ? -1.393 -13.470 -19.485 1.00 41.53 611 PRO A C 1
ATOM 4385 O O . PRO A 1 611 ? -1.905 -12.438 -19.910 1.00 41.53 611 PRO A O 1
ATOM 4388 N N . SER A 1 612 ? -0.084 -13.694 -19.592 1.00 43.34 612 SER A N 1
ATOM 4389 C CA . SER A 1 612 ? 0.788 -12.937 -20.492 1.00 43.34 612 SER A CA 1
ATOM 4390 C C . SER A 1 612 ? 0.459 -13.342 -21.936 1.00 43.34 612 SER A C 1
ATOM 4392 O O . SER A 1 612 ? 1.229 -14.017 -22.608 1.00 43.34 612 SER A O 1
ATOM 4394 N N . GLY A 1 613 ? -0.751 -13.003 -22.384 1.00 37.94 613 GLY A N 1
ATOM 4395 C CA . GLY A 1 613 ? -1.274 -13.240 -23.729 1.00 37.94 613 GLY A CA 1
ATOM 4396 C C . GLY A 1 613 ? -0.911 -12.127 -24.712 1.00 37.94 613 GLY A C 1
ATOM 4397 O O . GLY A 1 613 ? -1.646 -11.896 -25.668 1.00 37.94 613 GLY A O 1
ATOM 4398 N N . GLY A 1 614 ? 0.188 -11.408 -24.476 1.00 43.00 614 GLY A N 1
ATOM 4399 C CA . GLY A 1 614 ? 0.723 -10.482 -25.465 1.00 43.00 614 GLY A CA 1
ATOM 4400 C C . GLY A 1 614 ? 1.244 -11.261 -26.671 1.00 43.00 614 GLY A C 1
ATOM 4401 O O . GLY A 1 614 ? 1.902 -12.286 -26.509 1.00 43.00 614 GLY A O 1
ATOM 4402 N N . LEU A 1 615 ? 0.989 -10.751 -27.876 1.00 47.69 615 LEU A N 1
ATOM 4403 C CA . LEU A 1 615 ? 1.435 -11.263 -29.186 1.00 47.69 615 LEU A CA 1
ATOM 4404 C C . LEU A 1 615 ? 2.957 -11.514 -29.327 1.00 47.69 615 LEU A C 1
ATOM 4406 O O . LEU A 1 615 ? 3.410 -11.964 -30.376 1.00 47.69 615 LEU A O 1
ATOM 4410 N N . PHE A 1 616 ? 3.744 -11.267 -28.280 1.00 49.44 616 PHE A N 1
ATOM 4411 C CA . PHE A 1 616 ? 5.200 -11.338 -28.244 1.00 49.44 616 PHE A CA 1
ATOM 4412 C C . PHE A 1 616 ? 5.701 -12.356 -27.208 1.00 49.44 616 PHE A C 1
ATOM 4414 O O . PHE A 1 616 ? 6.403 -11.980 -26.282 1.00 49.44 616 PHE A O 1
ATOM 4421 N N . GLY A 1 617 ? 5.315 -13.629 -27.349 1.00 41.81 617 GLY A N 1
ATOM 4422 C CA . GLY A 1 617 ? 6.072 -14.844 -26.977 1.00 41.81 617 GLY A CA 1
ATOM 4423 C C . GLY A 1 617 ? 7.007 -14.885 -25.752 1.00 41.81 617 GLY A C 1
ATOM 4424 O O . GLY A 1 617 ? 7.940 -15.688 -25.768 1.00 41.81 617 GLY A O 1
ATOM 4425 N N . THR A 1 618 ? 6.823 -14.081 -24.705 1.00 43.81 618 THR A N 1
ATOM 4426 C CA . THR A 1 618 ? 7.716 -14.081 -23.543 1.00 43.81 618 THR A CA 1
ATOM 4427 C C . THR A 1 618 ? 7.484 -15.345 -22.710 1.00 43.81 618 THR A C 1
ATOM 4429 O O . THR A 1 618 ? 6.350 -15.620 -22.306 1.00 43.81 618 THR A O 1
ATOM 4432 N N . PRO A 1 619 ? 8.525 -16.165 -22.463 1.00 45.50 619 PRO A N 1
ATOM 4433 C CA . PRO A 1 619 ? 8.380 -17.377 -21.671 1.00 45.50 619 PRO A CA 1
ATOM 4434 C C . PRO A 1 619 ? 7.980 -17.029 -20.226 1.00 45.50 619 PRO A C 1
ATOM 4436 O O . PRO A 1 619 ? 8.449 -16.024 -19.687 1.00 45.50 619 PRO A O 1
ATOM 4439 N N . PRO A 1 620 ? 7.140 -17.849 -19.566 1.00 47.94 620 PRO A N 1
ATOM 4440 C CA . PRO A 1 620 ? 6.731 -17.606 -18.190 1.00 47.94 620 PRO A CA 1
ATOM 4441 C C . PRO A 1 620 ? 7.954 -17.664 -17.271 1.00 47.94 620 PRO A C 1
ATOM 4443 O O . PRO A 1 620 ? 8.556 -18.720 -17.073 1.00 47.94 620 PRO A O 1
ATOM 4446 N N . ILE A 1 621 ? 8.320 -16.522 -16.694 1.00 45.59 621 ILE A N 1
ATOM 4447 C CA . ILE A 1 621 ? 9.419 -16.431 -15.735 1.00 45.59 621 ILE A CA 1
ATOM 4448 C C . ILE A 1 621 ? 9.033 -17.235 -14.489 1.00 45.59 621 ILE A C 1
ATOM 4450 O O . ILE A 1 621 ? 7.974 -17.029 -13.887 1.00 45.59 621 ILE A O 1
ATOM 4454 N N . ALA A 1 622 ? 9.891 -18.178 -14.097 1.00 40.00 622 ALA A N 1
ATOM 4455 C CA . ALA A 1 622 ? 9.717 -18.956 -12.880 1.00 40.00 622 ALA A CA 1
ATOM 4456 C C . ALA A 1 622 ? 9.757 -18.017 -11.662 1.00 40.00 622 ALA A C 1
ATOM 4458 O O . ALA A 1 622 ? 10.813 -17.532 -11.258 1.00 40.00 622 ALA A O 1
ATOM 4459 N N . ARG A 1 623 ? 8.589 -17.740 -11.070 1.00 47.59 623 ARG A N 1
ATOM 4460 C CA . ARG A 1 623 ? 8.478 -16.937 -9.848 1.00 47.59 623 ARG A CA 1
ATOM 4461 C C . ARG A 1 623 ? 9.131 -17.696 -8.684 1.00 47.59 623 ARG A C 1
ATOM 4463 O O . ARG A 1 623 ? 8.518 -18.587 -8.099 1.00 47.59 623 ARG A O 1
ATOM 4470 N N . VAL A 1 624 ? 10.378 -17.352 -8.353 1.00 45.34 624 VAL A N 1
ATOM 4471 C CA . VAL A 1 624 ? 11.038 -17.801 -7.113 1.00 45.34 624 VAL A CA 1
ATOM 4472 C C . VAL A 1 624 ? 10.235 -17.249 -5.938 1.00 45.34 624 VAL A C 1
ATOM 4474 O O . VAL A 1 624 ? 10.063 -16.028 -5.843 1.00 45.34 624 VAL A O 1
ATOM 4477 N N . GLY A 1 625 ? 9.719 -18.149 -5.092 1.00 45.28 625 GLY A N 1
ATOM 4478 C CA . GLY A 1 625 ? 8.962 -17.802 -3.892 1.00 45.28 625 GLY A CA 1
ATOM 4479 C C . GLY A 1 625 ? 9.715 -16.766 -3.067 1.00 45.28 625 GLY A C 1
ATOM 4480 O O . GLY A 1 625 ? 10.925 -16.878 -2.871 1.00 45.28 625 GLY A O 1
ATOM 4481 N N . VAL A 1 626 ? 9.011 -15.723 -2.636 1.00 48.38 626 VAL A N 1
ATOM 4482 C CA . VAL A 1 626 ? 9.587 -14.733 -1.729 1.00 48.38 626 VAL A CA 1
ATOM 4483 C C . VAL A 1 626 ? 9.880 -15.467 -0.427 1.00 48.38 626 VAL A C 1
ATOM 4485 O O . VAL A 1 626 ? 8.988 -16.060 0.178 1.00 48.38 626 VAL A O 1
ATOM 4488 N N . ILE A 1 627 ? 11.150 -15.483 -0.024 1.00 50.38 627 ILE A N 1
ATOM 4489 C CA . ILE A 1 627 ? 11.536 -15.934 1.312 1.00 50.38 627 ILE A CA 1
ATOM 4490 C C . ILE A 1 627 ? 10.712 -15.107 2.289 1.00 50.38 627 ILE A C 1
ATOM 4492 O O . ILE A 1 627 ? 10.684 -13.881 2.182 1.00 50.38 627 ILE A O 1
ATOM 4496 N N . ALA A 1 628 ? 9.999 -15.786 3.183 1.00 53.06 628 ALA A N 1
ATOM 4497 C CA . ALA A 1 628 ? 9.095 -15.124 4.100 1.00 53.06 628 ALA A CA 1
ATOM 4498 C C . ALA A 1 628 ? 9.799 -13.974 4.824 1.00 53.06 628 ALA A C 1
ATOM 4500 O O . ALA A 1 628 ? 10.931 -14.151 5.292 1.00 53.06 628 ALA A O 1
ATOM 4501 N N . PRO A 1 629 ? 9.154 -12.804 4.912 1.00 59.09 629 PRO A N 1
ATOM 4502 C CA . PRO A 1 629 ? 9.727 -11.691 5.629 1.00 59.09 629 PRO A CA 1
ATOM 4503 C C . PRO A 1 629 ? 9.997 -12.112 7.076 1.00 59.09 629 PRO A C 1
ATOM 4505 O O . PRO A 1 629 ? 9.116 -12.604 7.785 1.00 59.09 629 PRO A O 1
ATOM 4508 N N . LYS A 1 630 ? 11.245 -11.919 7.509 1.00 75.38 630 LYS A N 1
ATOM 4509 C CA . LYS A 1 630 ? 11.628 -11.909 8.923 1.00 75.38 630 LYS A CA 1
ATOM 4510 C C . LYS A 1 630 ? 10.646 -11.003 9.694 1.00 75.38 630 LYS A C 1
ATOM 4512 O O . LYS A 1 630 ? 10.152 -10.033 9.114 1.00 75.38 630 LYS A O 1
ATOM 4517 N N . PRO A 1 631 ? 10.385 -11.257 10.988 1.00 84.19 631 PRO A N 1
ATOM 4518 C CA . PRO A 1 631 ? 9.631 -10.326 11.822 1.00 84.19 631 PRO A CA 1
ATOM 4519 C C . PRO A 1 631 ? 10.139 -8.890 11.638 1.00 84.19 631 PRO A C 1
ATOM 4521 O O . PRO A 1 631 ? 11.349 -8.651 11.662 1.00 84.19 631 PRO A O 1
ATOM 4524 N N . GLY A 1 632 ? 9.212 -7.963 11.393 1.00 89.31 632 GLY A N 1
ATOM 4525 C CA . GLY A 1 632 ? 9.521 -6.564 11.086 1.00 89.31 632 GLY A CA 1
ATOM 4526 C C . GLY A 1 632 ? 9.822 -6.250 9.616 1.00 89.31 632 GLY A C 1
ATOM 4527 O O . GLY A 1 632 ? 10.160 -5.110 9.323 1.00 89.31 632 GLY A O 1
ATOM 4528 N N . VAL A 1 633 ? 9.698 -7.196 8.679 1.00 91.00 633 VAL A N 1
ATOM 4529 C CA . VAL A 1 633 ? 9.834 -6.921 7.236 1.00 91.00 633 VAL A CA 1
ATOM 4530 C C . VAL A 1 633 ? 8.459 -6.877 6.565 1.00 91.00 633 VAL A C 1
ATOM 4532 O O . VAL A 1 633 ? 7.625 -7.758 6.756 1.00 91.00 633 VAL A O 1
ATOM 4535 N N . MET A 1 634 ? 8.229 -5.844 5.762 1.00 91.81 634 MET A N 1
ATOM 4536 C CA . MET A 1 634 ? 7.044 -5.632 4.940 1.00 91.81 634 MET A CA 1
ATOM 4537 C C . MET A 1 634 ? 7.441 -5.640 3.463 1.00 91.81 634 MET A C 1
ATOM 4539 O O . MET A 1 634 ? 8.504 -5.137 3.099 1.00 91.81 634 MET A O 1
ATOM 4543 N N . VAL A 1 635 ? 6.585 -6.206 2.611 1.00 91.00 635 VAL A N 1
ATOM 4544 C CA . VAL A 1 635 ? 6.776 -6.212 1.156 1.00 91.00 635 VAL A CA 1
ATOM 4545 C C . VAL A 1 635 ? 5.644 -5.425 0.515 1.00 91.00 635 VAL A C 1
ATOM 4547 O O . VAL A 1 635 ? 4.473 -5.732 0.735 1.00 91.00 635 VAL A O 1
ATOM 4550 N N . LEU A 1 636 ? 5.994 -4.421 -0.282 1.00 93.00 636 LEU A N 1
ATOM 4551 C CA . LEU A 1 636 ? 5.051 -3.634 -1.069 1.00 93.00 636 LEU A CA 1
ATOM 4552 C C . LEU A 1 636 ? 5.180 -3.999 -2.534 1.00 93.00 636 LEU A C 1
ATOM 4554 O O . LEU A 1 636 ? 6.293 -4.131 -3.030 1.00 93.00 636 LEU A O 1
ATOM 4558 N N . GLN A 1 637 ? 4.055 -4.137 -3.224 1.00 93.12 637 GLN A N 1
ATOM 4559 C CA . GLN A 1 637 ? 4.031 -4.408 -4.655 1.00 93.12 637 GLN A CA 1
ATOM 4560 C C . GLN A 1 637 ? 3.546 -3.177 -5.415 1.00 93.12 637 GLN A C 1
ATOM 4562 O O . GLN A 1 637 ? 2.446 -2.682 -5.162 1.00 93.12 637 GLN A O 1
ATOM 4567 N N . PHE A 1 638 ? 4.357 -2.750 -6.373 1.00 92.94 638 PHE A N 1
ATOM 4568 C CA . PHE A 1 638 ? 4.063 -1.711 -7.345 1.00 92.94 638 PHE A CA 1
ATOM 4569 C C . PHE A 1 638 ? 3.806 -2.417 -8.671 1.00 92.94 638 PHE A C 1
ATOM 4571 O O . PHE A 1 638 ? 4.720 -2.989 -9.256 1.00 92.94 638 PHE A O 1
ATOM 4578 N N . GLU A 1 639 ? 2.543 -2.480 -9.079 1.00 92.38 639 GLU A N 1
ATOM 4579 C CA . GLU A 1 639 ? 2.118 -3.150 -10.306 1.00 92.38 639 GLU A CA 1
ATOM 4580 C C . GLU A 1 639 ? 1.296 -2.184 -11.140 1.00 92.38 639 GLU A C 1
ATOM 4582 O O . GLU A 1 639 ? 0.270 -1.681 -10.673 1.00 92.38 639 GLU A O 1
ATOM 4587 N N . ASP A 1 640 ? 1.759 -1.962 -12.360 1.00 88.50 640 ASP A N 1
ATOM 4588 C CA . ASP A 1 640 ? 1.018 -1.254 -13.385 1.00 88.50 640 ASP A CA 1
ATOM 4589 C C . ASP A 1 640 ? -0.180 -2.107 -13.822 1.00 88.50 640 ASP A C 1
ATOM 4591 O O . ASP A 1 640 ? -0.017 -3.232 -14.303 1.00 88.50 640 ASP A O 1
ATOM 4595 N N . ARG A 1 641 ? -1.403 -1.600 -13.640 1.00 82.25 641 ARG A N 1
ATOM 4596 C CA . ARG A 1 641 ? -2.643 -2.318 -13.972 1.00 82.25 641 ARG A CA 1
ATOM 4597 C C . ARG A 1 641 ? -3.536 -1.506 -14.888 1.00 82.25 641 ARG A C 1
ATOM 4599 O O . ARG A 1 641 ? -3.813 -0.341 -14.616 1.00 82.25 641 ARG A O 1
ATOM 4606 N N . ASN A 1 642 ? -4.046 -2.180 -15.920 1.00 76.44 642 ASN A N 1
ATOM 4607 C CA . ASN A 1 642 ? -5.004 -1.638 -16.885 1.00 76.44 642 ASN A CA 1
ATOM 4608 C C . ASN A 1 642 ? -4.566 -0.307 -17.512 1.00 76.44 642 ASN A C 1
ATOM 4610 O O . ASN A 1 642 ? -5.395 0.526 -17.866 1.00 76.44 642 ASN A O 1
ATOM 4614 N N . ILE A 1 643 ? -3.260 -0.106 -17.680 1.00 70.25 643 ILE A N 1
ATOM 4615 C CA . ILE A 1 643 ? -2.755 1.018 -18.459 1.00 70.25 643 ILE A CA 1
ATOM 4616 C C . ILE A 1 643 ? -3.016 0.655 -19.920 1.00 70.25 643 ILE A C 1
ATOM 4618 O O . ILE A 1 643 ? -2.237 -0.059 -20.551 1.00 70.25 643 ILE A O 1
ATOM 4622 N N . SER A 1 644 ? -4.183 1.034 -20.438 1.00 62.53 644 SER A N 1
ATOM 4623 C CA . SER A 1 644 ? -4.527 0.832 -21.841 1.00 62.53 644 SER A CA 1
ATOM 4624 C C . SER A 1 644 ? -3.645 1.743 -22.688 1.00 62.53 644 SER A C 1
ATOM 4626 O O . SER A 1 644 ? -4.009 2.879 -22.993 1.00 62.53 644 SER A O 1
ATOM 4628 N N . GLY A 1 645 ? -2.459 1.246 -23.042 1.00 56.06 645 GLY A N 1
ATOM 4629 C CA . GLY A 1 645 ? -1.608 1.878 -24.036 1.00 56.06 645 GLY A CA 1
ATOM 4630 C C . GLY A 1 645 ? -2.392 2.068 -25.333 1.00 56.06 645 GLY A C 1
ATOM 4631 O O . GLY A 1 645 ? -3.228 1.241 -25.712 1.00 56.06 645 GLY A O 1
ATOM 4632 N N . THR A 1 646 ? -2.147 3.172 -26.035 1.00 51.28 646 THR A N 1
ATOM 4633 C CA . THR A 1 646 ? -2.661 3.319 -27.399 1.00 51.28 646 THR A CA 1
ATOM 4634 C C . THR A 1 646 ? -2.186 2.138 -28.246 1.00 51.28 646 THR A C 1
ATOM 4636 O O . THR A 1 646 ? -1.024 1.753 -28.143 1.00 51.28 646 THR A O 1
ATOM 4639 N N . LEU A 1 647 ? -3.052 1.606 -29.117 1.00 52.03 647 LEU A N 1
ATOM 4640 C CA . LEU A 1 647 ? -2.808 0.428 -29.974 1.00 52.03 647 LEU A CA 1
ATOM 4641 C C . LEU A 1 647 ? -1.464 0.425 -30.740 1.00 52.03 647 LEU A C 1
ATOM 4643 O O . LEU A 1 647 ? -1.053 -0.622 -31.231 1.00 52.03 647 LEU A O 1
ATOM 4647 N N . ALA A 1 648 ? -0.799 1.575 -30.865 1.00 49.62 648 ALA A N 1
ATOM 4648 C CA . ALA A 1 648 ? 0.485 1.725 -31.536 1.00 49.62 648 ALA A CA 1
ATOM 4649 C C . ALA A 1 648 ? 1.687 1.180 -30.738 1.00 49.62 648 ALA A C 1
ATOM 46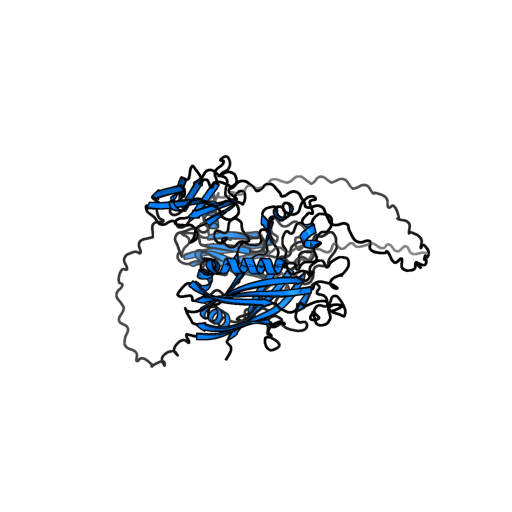51 O O . ALA A 1 648 ? 2.631 0.707 -31.363 1.00 49.62 648 ALA A O 1
ATOM 4652 N N . PHE A 1 649 ? 1.659 1.207 -29.399 1.00 56.53 649 PHE A N 1
ATOM 4653 C CA . PHE A 1 649 ? 2.771 0.755 -28.549 1.00 56.53 649 PHE A CA 1
ATOM 4654 C C . PHE A 1 649 ? 2.216 0.167 -27.242 1.00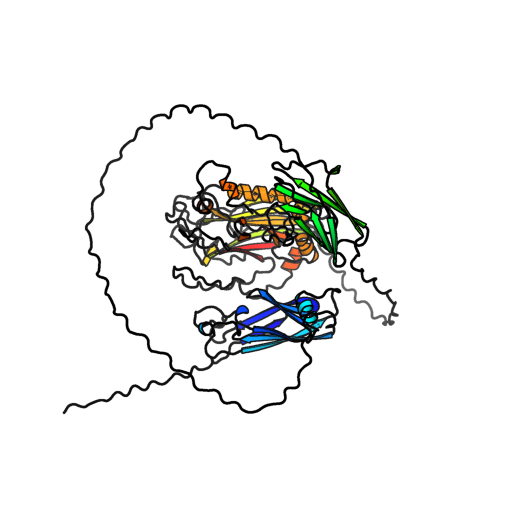 56.53 649 PHE A C 1
ATOM 4656 O O . PHE A 1 649 ? 1.956 0.916 -26.301 1.00 56.53 649 PHE A O 1
ATOM 4663 N N . PRO A 1 650 ? 1.949 -1.154 -27.178 1.00 61.75 650 PRO A N 1
ATOM 4664 C CA . PRO A 1 650 ? 1.525 -1.782 -25.938 1.00 61.75 650 PRO A CA 1
ATOM 4665 C C . PRO A 1 650 ? 2.701 -1.760 -24.967 1.00 61.75 650 PRO A C 1
ATOM 4667 O O . PRO A 1 650 ? 3.645 -2.540 -25.099 1.00 61.75 650 PRO A O 1
ATOM 4670 N N . GLU A 1 651 ? 2.653 -0.843 -24.010 1.00 68.88 651 GLU A N 1
ATOM 4671 C CA . GLU A 1 651 ? 3.631 -0.825 -22.938 1.00 68.88 651 GLU A CA 1
ATOM 4672 C C . GLU A 1 651 ? 3.552 -2.098 -22.121 1.00 68.88 651 GLU A C 1
ATOM 4674 O O . GLU A 1 651 ? 2.482 -2.653 -21.845 1.00 68.88 651 GLU A O 1
ATOM 4679 N N . ARG A 1 652 ? 4.729 -2.563 -21.728 1.00 83.94 652 ARG A N 1
ATOM 4680 C CA . ARG A 1 652 ? 4.843 -3.682 -20.821 1.00 83.94 652 ARG A CA 1
ATOM 4681 C C . ARG A 1 652 ? 4.611 -3.159 -19.397 1.00 83.94 652 ARG A C 1
ATOM 4683 O O . ARG A 1 652 ? 5.406 -2.341 -18.948 1.00 83.94 652 ARG A O 1
ATOM 4690 N N . PRO A 1 653 ? 3.581 -3.630 -18.667 1.00 87.94 653 PRO A N 1
ATOM 4691 C CA . PRO A 1 653 ? 3.319 -3.147 -17.314 1.00 87.94 653 PRO A CA 1
ATOM 4692 C C . PRO A 1 653 ? 4.482 -3.503 -16.388 1.00 87.94 653 PRO A C 1
ATOM 4694 O O . PRO A 1 653 ? 4.908 -4.659 -16.363 1.00 87.94 653 PRO A O 1
ATOM 4697 N N . ALA A 1 654 ? 4.981 -2.541 -15.618 1.00 91.12 654 ALA A N 1
ATOM 4698 C CA . ALA A 1 654 ? 6.026 -2.796 -14.639 1.00 91.12 654 ALA A CA 1
ATOM 4699 C C . ALA A 1 654 ? 5.454 -3.486 -13.389 1.00 91.12 654 ALA A C 1
ATOM 4701 O O . ALA A 1 654 ? 4.364 -3.160 -12.911 1.00 91.12 654 ALA A O 1
ATOM 4702 N N . ILE A 1 655 ? 6.198 -4.447 -12.837 1.00 93.75 655 ILE A N 1
ATOM 4703 C CA . ILE A 1 655 ? 5.873 -5.144 -11.590 1.00 93.75 655 ILE A CA 1
ATOM 4704 C C . ILE A 1 655 ? 7.121 -5.208 -10.719 1.00 93.75 655 ILE A C 1
ATOM 4706 O O . ILE A 1 655 ? 8.030 -6.005 -10.960 1.00 93.75 655 ILE A O 1
ATOM 4710 N N . TYR A 1 656 ? 7.115 -4.425 -9.650 1.00 94.81 656 TYR A N 1
ATOM 4711 C CA . TYR A 1 656 ? 8.198 -4.339 -8.685 1.00 94.81 656 TYR A CA 1
ATOM 4712 C C . TYR A 1 656 ? 7.722 -4.692 -7.280 1.00 94.81 656 TYR A C 1
ATOM 4714 O O . TYR A 1 656 ? 6.582 -4.429 -6.896 1.00 94.81 656 TYR A O 1
ATOM 4722 N N . GLN A 1 657 ? 8.616 -5.278 -6.488 1.00 94.62 657 GLN A N 1
ATOM 4723 C CA . GLN A 1 657 ? 8.446 -5.397 -5.044 1.00 94.62 657 GLN A CA 1
ATOM 4724 C C . GLN A 1 657 ? 9.499 -4.571 -4.314 1.00 94.62 657 GLN A C 1
ATOM 4726 O O . GLN A 1 657 ? 10.677 -4.637 -4.649 1.00 94.62 657 GLN A O 1
ATOM 4731 N N . MET A 1 658 ? 9.074 -3.836 -3.292 1.00 95.50 658 MET A N 1
ATOM 4732 C CA . MET A 1 658 ? 9.928 -3.092 -2.373 1.00 95.50 658 MET A CA 1
ATOM 4733 C C . MET A 1 658 ? 9.896 -3.746 -0.998 1.00 95.50 658 MET A C 1
ATOM 4735 O O . MET A 1 658 ? 8.826 -4.093 -0.495 1.00 95.50 658 MET A O 1
ATOM 4739 N N . PHE A 1 659 ? 11.065 -3.883 -0.383 1.00 94.56 659 PHE A N 1
ATOM 4740 C CA . PHE A 1 659 ? 11.230 -4.492 0.931 1.00 94.56 659 PHE A CA 1
ATOM 4741 C C . PHE A 1 659 ? 11.521 -3.399 1.955 1.00 94.56 659 PHE A C 1
ATOM 4743 O O . PHE A 1 659 ? 12.442 -2.604 1.775 1.00 94.56 659 PHE A O 1
ATOM 4750 N N . ILE A 1 660 ? 10.723 -3.343 3.018 1.00 95.81 660 ILE A N 1
ATOM 4751 C CA . ILE A 1 660 ? 10.859 -2.361 4.094 1.00 95.81 660 ILE A CA 1
ATOM 4752 C C . ILE A 1 660 ? 11.054 -3.114 5.400 1.00 95.81 660 ILE A C 1
ATOM 4754 O O . ILE A 1 660 ? 10.210 -3.912 5.793 1.00 95.81 660 ILE A O 1
ATOM 4758 N N . GLN A 1 661 ? 12.168 -2.862 6.076 1.00 95.06 661 GLN A N 1
ATOM 4759 C CA . GLN A 1 661 ? 12.504 -3.459 7.361 1.00 95.06 661 GLN A CA 1
ATOM 4760 C C . GLN A 1 661 ? 12.355 -2.424 8.476 1.00 95.06 661 GLN A C 1
ATOM 4762 O O . GLN A 1 661 ? 12.839 -1.297 8.360 1.00 95.06 661 GLN A O 1
ATOM 4767 N N . VAL A 1 662 ? 11.743 -2.845 9.577 1.00 96.06 662 VAL A N 1
ATOM 4768 C CA . VAL A 1 662 ? 11.696 -2.126 10.846 1.00 96.06 662 VAL A CA 1
ATOM 4769 C C . VAL A 1 662 ? 12.414 -2.946 11.905 1.00 96.06 662 VAL A C 1
ATOM 4771 O O . VAL A 1 662 ? 12.209 -4.155 12.018 1.00 96.06 662 VAL A O 1
ATOM 4774 N N . GLU A 1 663 ? 13.254 -2.297 12.702 1.00 95.50 663 GLU A N 1
ATOM 4775 C CA . GLU A 1 663 ? 13.926 -2.953 13.818 1.00 95.50 663 GLU A CA 1
ATOM 4776 C C . GLU A 1 663 ? 14.149 -2.021 15.002 1.00 95.50 663 GLU A C 1
ATOM 4778 O O . GLU A 1 663 ? 14.180 -0.795 14.866 1.00 95.50 663 GLU A O 1
ATOM 4783 N N . ARG A 1 664 ? 14.337 -2.634 16.171 1.00 96.06 664 ARG A N 1
ATOM 4784 C CA . ARG A 1 664 ? 14.796 -1.942 17.369 1.00 96.06 664 ARG A CA 1
ATOM 4785 C C . ARG A 1 664 ? 16.303 -1.714 17.271 1.00 96.06 664 ARG A C 1
ATOM 4787 O O . ARG A 1 664 ? 17.036 -2.642 16.926 1.00 96.06 664 ARG A O 1
ATOM 4794 N N . ILE A 1 665 ? 16.758 -0.516 17.620 1.00 96.38 665 ILE A N 1
ATOM 4795 C CA . ILE A 1 665 ? 18.186 -0.196 17.736 1.00 96.38 665 ILE A CA 1
ATOM 4796 C C . ILE A 1 665 ? 18.579 0.056 19.203 1.00 96.38 665 ILE A C 1
ATOM 4798 O O . ILE A 1 665 ? 17.699 0.402 19.997 1.00 96.38 665 ILE A O 1
ATOM 4802 N N . PRO A 1 666 ? 19.856 -0.177 19.577 1.00 92.06 666 PRO A N 1
ATOM 4803 C CA . PRO A 1 666 ? 20.338 -0.039 20.954 1.00 92.06 666 PRO A CA 1
ATOM 4804 C C . PRO A 1 666 ? 20.186 1.354 21.576 1.00 92.06 666 PRO A C 1
ATOM 4806 O O . PRO A 1 666 ? 20.254 2.371 20.841 1.00 92.06 666 PRO A O 1
#

Radius of gyration: 31.97 Å; chains: 1; bounding box: 68×106×104 Å

Secondary structure (DSSP, 8-state):
----------------PPPSSPPEEEEEES-SSEEBT-EEEEEEEEE-TTTSS--B-TTSPBP-GGGSEEEEESTTSEEEEESSSS-EEEEEPTT-TT-EEEEEEEES-TTS-GGGSPTT--EEEEEEEEEESPSSSPPPHHHHHHHHSPPPP----PPPP--PPPPPPPPPPPPPPPP-PPPPPPPPPP------------PPPPPPPPPPPPPPPPPPPP-PPEEEEEEE-STT-EEEEEEPPTT--EEEEESTTS-TT-EEEETTSS----TT---EEEEE-SPPSEEEEEEEEEEBTTTB---TTSSEEEEEEE-------PPP---PPPP---------PPPPPPPPSEEEEEEEEEEEEEEE-----TT-SS-SSB-EEEEEEEEEEETTT--EEEEEEEEPPEEE--TTTGGGEEE--SSBTTB-B-TT-EESTTS-TTS-SS--BSSSSSEEEEEEEEETTTEEEEEEEEEEE--SB-HHHHHHHHHHHHTTTTSTT-HHHHHHHHHT--SEEEESS-TT-TT--S----EETTGGGSSS-S----THHHHHSSBPEEES-EE-STTEEE--EEEEEEEHHHHHHHHTSPPPS-PPP---------SS-------PPPPPPPTTEEEEEEE-B-----TT--PPPPEEEEEEEEEEE-

Sequence (666 aa):
MKILLSVALLLMSAVAGAQTPPWQVVLTPTLNPLPVGMCGAVHLTLKDPVTQDVPRNPQGYRITMADFDMSVSGGTAAAGRHIDASHYEACGCQGGAGGTATVTARYPAQSLPAASRAPGVSIQQSATFTLDPPKGTVNPPPCLALAANPSPPAMTVVPIQGVSTPAPRQMPQPVATGSVQPAAPAIGTAVPMSNPPVSVAVASAPAGAPMPAMPATAPVTPVNPTGFTASQGLPGEVLLGWNPVPEAEYYAVFGPGLEPGGQRVNQGGGGFYAQGTNKVMVPAFNVPGGLQEWAVASYYPNNVTTPGSEFSRVSLDVTGVATATAPPATSAPTPASTPTDPATSPPPPAAKTADKYMVTITGLRAYQASADDMLSRDGVGDEVYAAAYVRSYDRHTGQLAAVETHISAVHGDVNKFGAQRLQAGTRSATGGIRDGDMIPDGGFIAMRSVPAQASTFPMRIFEGTLVDGGTALLISPSLWEQDGANGYFVQWQQNQAMLNSALFTKQGVHDEIAQKTFLPLKFGMSGNDSNAGGTSLAHSITDTMIMLGGGGVPIVGLLSQSGDRPLGLQENGRDQTALPNHVIVLTREIIEAALARPALGPIPSPVANGPSGGLFGTPPIARVGVIAPKPGVMVLQFEDRNISGTLAFPERPAIYQMFIQVERIP